Protein AF-0000000087545343 (afdb_homodimer)

Sequence (612 aa):
MNIKFLETFVWVARLKSFRLTAEKLFTTQASISSRIAALEDEMGVRLFVRDSKGVSLTSEGQRVLEYAERIMDTMQSMKAVIKDPRQVRGRIRIGAMDTVIHTWLSPLVTRLMECYPALEIELSADTASNLCSQLEKGYQDIIFQTDILRLDSVRNALLTRYPMHWVVRTGSIYDRQYASLEDLSQERIVTFSRNSRPHQDILNLLHSANIVSPRINCVNSASAITRLVRDGFGIGAMPAALVQGELAHGTLTLVTGVPLPSVMDIVASWRTGAGMERVEDIVSLTREVVGEFVAALPVECRLDAQMNIKFLETFVWVARLKSFRLTAEKLFTTQASISSRIAALEDEMGVRLFVRDSKGVSLTSEGQRVLEYAERIMDTMQSMKAVIKDPRQVRGRIRIGAMDTVIHTWLSPLVTRLMECYPALEIELSADTASNLCSQLEKGYQDIIFQTDILRLDSVRNALLTRYPMHWVVRTGSIYDRQYASLEDLSQERIVTFSRNSRPHQDILNLLHSANIVSPRINCVNSASAITRLVRDGFGIGAMPAALVQGELAHGTLTLVTGVPLPSVMDIVASWRTGAGMERVEDIVSLTREVVGEFVAALPVECRLDAQ

Structure (mmCIF, N/CA/C/O backbone):
data_AF-0000000087545343-model_v1
#
loop_
_entity.id
_entity.type
_entity.pdbx_description
1 polymer 'HTH lysR-type domain-containing protein'
#
loop_
_atom_site.group_PDB
_atom_site.id
_atom_site.type_symbol
_atom_site.label_atom_id
_atom_site.label_alt_id
_atom_site.label_comp_id
_atom_site.label_asym_id
_atom_site.label_entity_id
_atom_site.label_seq_id
_atom_site.pdbx_PDB_ins_code
_atom_site.Cartn_x
_atom_site.Cartn_y
_atom_site.Cartn_z
_atom_site.occupancy
_atom_site.B_iso_or_equiv
_atom_site.auth_seq_id
_atom_site.auth_comp_id
_atom_site.auth_asym_id
_atom_site.auth_atom_id
_atom_site.pdbx_PDB_model_num
ATOM 1 N N . MET A 1 1 ? 1.267 9.125 33.531 1 50.78 1 MET A N 1
ATOM 2 C CA . MET A 1 1 ? 2.178 8.992 32.406 1 50.78 1 MET A CA 1
ATOM 3 C C . MET A 1 1 ? 2.723 10.352 31.969 1 50.78 1 MET A C 1
ATOM 5 O O . MET A 1 1 ? 1.971 11.328 31.875 1 50.78 1 MET A O 1
ATOM 9 N N . ASN A 1 2 ? 4.031 10.516 32.25 1 68.06 2 ASN A N 1
ATOM 10 C CA . ASN A 1 2 ? 4.797 11.734 32 1 68.06 2 ASN A CA 1
ATOM 11 C C . ASN A 1 2 ? 5.098 11.922 30.516 1 68.06 2 ASN A C 1
ATOM 13 O O . ASN A 1 2 ? 5.695 11.047 29.891 1 68.06 2 ASN A O 1
ATOM 17 N N . ILE A 1 3 ? 4.57 12.953 29.984 1 73.06 3 ILE A N 1
ATOM 18 C CA . ILE A 1 3 ? 4.688 13.266 28.562 1 73.06 3 ILE A CA 1
ATOM 19 C C . ILE A 1 3 ? 6.16 13.289 28.172 1 73.06 3 ILE A C 1
ATOM 21 O O . ILE A 1 3 ? 6.516 12.906 27.047 1 73.06 3 ILE A O 1
ATOM 25 N N . LYS A 1 4 ? 6.918 13.711 29.078 1 79.19 4 LYS A N 1
ATOM 26 C CA . LYS A 1 4 ? 8.352 13.766 28.797 1 79.19 4 LYS A CA 1
ATOM 27 C C . LYS A 1 4 ? 8.93 12.367 28.594 1 79.19 4 LYS A C 1
ATOM 29 O O . LYS A 1 4 ? 9.82 12.172 27.75 1 79.19 4 LYS A O 1
ATOM 34 N N . PHE A 1 5 ? 8.352 11.5 29.391 1 83.06 5 PHE A N 1
ATOM 35 C CA . PHE A 1 5 ? 8.805 10.117 29.25 1 83.06 5 PHE A CA 1
ATOM 36 C C . PHE A 1 5 ? 8.359 9.539 27.922 1 83.06 5 PHE A C 1
ATOM 38 O O . PHE A 1 5 ? 9.125 8.828 27.266 1 83.06 5 PHE A O 1
ATOM 45 N N . LEU A 1 6 ? 7.195 9.914 27.547 1 83.06 6 LEU A N 1
ATOM 46 C CA . LEU A 1 6 ? 6.68 9.453 26.25 1 83.06 6 LEU A CA 1
ATOM 47 C C . LEU A 1 6 ? 7.488 10.039 25.109 1 83.06 6 LEU A C 1
ATOM 49 O O . LEU A 1 6 ? 7.77 9.344 24.125 1 83.06 6 LEU A O 1
ATOM 53 N N . GLU A 1 7 ? 7.766 11.242 25.234 1 82 7 GLU A N 1
ATOM 54 C CA . GLU A 1 7 ? 8.609 11.891 24.234 1 82 7 GLU A CA 1
ATOM 55 C C . GLU A 1 7 ? 9.969 11.203 24.141 1 82 7 GLU A C 1
ATOM 57 O O . GLU A 1 7 ? 10.484 11 23.031 1 82 7 GLU A O 1
ATOM 62 N N . THR A 1 8 ? 10.555 10.914 25.281 1 86.44 8 THR A N 1
ATOM 63 C CA . THR A 1 8 ? 11.828 10.203 25.328 1 86.44 8 THR A CA 1
ATOM 64 C C . THR A 1 8 ? 11.734 8.867 24.609 1 86.44 8 THR A C 1
ATOM 66 O O . THR A 1 8 ? 12.617 8.508 23.828 1 86.44 8 THR A O 1
ATOM 69 N N . PHE A 1 9 ? 10.633 8.188 24.797 1 88.5 9 PHE A N 1
ATOM 70 C CA . PHE A 1 9 ? 10.383 6.895 24.188 1 88.5 9 PHE A CA 1
ATOM 71 C C . PHE A 1 9 ? 10.328 7.016 22.656 1 88.5 9 PHE A C 1
ATOM 73 O O . PHE A 1 9 ? 10.961 6.234 21.953 1 88.5 9 PHE A O 1
ATOM 80 N N . VAL A 1 10 ? 9.68 7.969 22.266 1 83.44 10 VAL A N 1
ATOM 81 C CA . VAL A 1 10 ? 9.523 8.18 20.828 1 83.44 10 VAL A CA 1
ATOM 82 C C . VAL A 1 10 ? 10.883 8.453 20.203 1 83.44 10 VAL A C 1
ATOM 84 O O . VAL A 1 10 ? 11.211 7.906 19.141 1 83.44 10 VAL A O 1
ATOM 87 N N . TRP A 1 11 ? 11.695 9.195 20.797 1 83.19 11 TRP A N 1
ATOM 88 C CA . TRP A 1 11 ? 12.984 9.57 20.234 1 83.19 11 TRP A CA 1
ATOM 89 C C . TRP A 1 11 ? 13.953 8.391 20.266 1 83.19 11 TRP A C 1
ATOM 91 O O . TRP A 1 11 ? 14.75 8.211 19.328 1 83.19 11 TRP A O 1
ATOM 101 N N . VAL A 1 12 ? 13.859 7.648 21.312 1 87.31 12 VAL A N 1
ATOM 102 C CA . VAL A 1 12 ? 14.703 6.461 21.359 1 87.31 12 VAL A CA 1
ATOM 103 C C . VAL A 1 12 ? 14.32 5.508 20.234 1 87.31 12 VAL A C 1
ATOM 105 O O . VAL A 1 12 ? 15.188 4.914 19.594 1 87.31 12 VAL A O 1
ATOM 108 N N . ALA A 1 13 ? 13.078 5.418 20.078 1 85 13 ALA A N 1
ATOM 109 C CA . ALA A 1 13 ? 12.586 4.535 19.016 1 85 13 ALA A CA 1
ATOM 110 C C . ALA A 1 13 ? 13.016 5.027 17.641 1 85 13 ALA A C 1
ATOM 112 O O . ALA A 1 13 ? 13.367 4.23 16.781 1 85 13 ALA A O 1
ATOM 113 N N . ARG A 1 14 ? 12.977 6.328 17.516 1 75.12 14 ARG A N 1
ATOM 114 C CA . ARG A 1 14 ? 13.305 6.957 16.234 1 75.12 14 ARG A CA 1
ATOM 115 C C . ARG A 1 14 ? 14.805 6.887 15.953 1 75.12 14 ARG A C 1
ATOM 117 O O . ARG A 1 14 ? 15.219 6.582 14.836 1 75.12 14 ARG A O 1
ATOM 124 N N . LEU A 1 15 ? 15.594 7.168 16.953 1 75.88 15 LEU A N 1
ATOM 125 C CA . LEU A 1 15 ? 17.047 7.285 16.797 1 75.88 15 LEU A CA 1
ATOM 126 C C . LEU A 1 15 ? 17.719 5.949 17.062 1 75.88 15 LEU A C 1
ATOM 128 O O . LEU A 1 15 ? 18.906 5.785 16.75 1 75.88 15 LEU A O 1
ATOM 132 N N . LYS A 1 16 ? 16.891 5.039 17.578 1 80.5 16 LYS A N 1
ATOM 133 C CA . LYS A 1 16 ? 17.359 3.701 17.938 1 80.5 16 LYS A CA 1
ATOM 134 C C . LYS A 1 16 ? 18.641 3.77 18.766 1 80.5 16 LYS A C 1
ATOM 136 O O . LYS A 1 16 ? 19.531 2.947 18.594 1 80.5 16 LYS A O 1
ATOM 141 N N . SER A 1 17 ? 18.75 4.762 19.5 1 85 17 SER A N 1
ATOM 142 C CA . SER A 1 17 ? 19.922 4.973 20.328 1 85 17 SER A CA 1
ATOM 143 C C . SER A 1 17 ? 19.578 5.789 21.578 1 85 17 SER A C 1
ATOM 145 O O . SER A 1 17 ? 18.984 6.863 21.469 1 85 17 SER A O 1
ATOM 147 N N . PHE A 1 18 ? 20.047 5.297 22.75 1 89.38 18 PHE A N 1
ATOM 148 C CA . PHE A 1 18 ? 19.828 6.02 24 1 89.38 18 PHE A CA 1
ATOM 149 C C . PHE A 1 18 ? 20.766 7.219 24.094 1 89.38 18 PHE A C 1
ATOM 151 O O . PHE A 1 18 ? 20.359 8.281 24.578 1 89.38 18 PHE A O 1
ATOM 158 N N . ARG A 1 19 ? 21.922 6.984 23.531 1 86.5 19 ARG A N 1
ATOM 159 C CA . ARG A 1 19 ? 22.906 8.055 23.578 1 86.5 19 ARG A CA 1
ATOM 160 C C . ARG A 1 19 ? 22.5 9.227 22.688 1 86.5 19 ARG A C 1
ATOM 162 O O . ARG A 1 19 ? 22.5 10.375 23.125 1 86.5 19 ARG A O 1
ATOM 169 N N . LEU A 1 20 ? 22.125 8.898 21.562 1 85.31 20 LEU A N 1
ATOM 170 C CA . LEU A 1 20 ? 21.734 9.938 20.625 1 85.31 20 LEU A CA 1
ATOM 171 C C . LEU A 1 20 ? 20.469 10.656 21.094 1 85.31 20 LEU A C 1
ATOM 173 O O . LEU A 1 20 ? 20.312 11.859 20.859 1 85.31 20 LEU A O 1
ATOM 177 N N . THR A 1 21 ? 19.656 9.898 21.688 1 88.62 21 THR A N 1
ATOM 178 C CA . THR A 1 21 ? 18.438 10.5 22.219 1 88.62 21 THR A CA 1
ATOM 179 C C . THR A 1 21 ? 18.75 11.477 23.344 1 88.62 21 THR A C 1
ATOM 181 O O . THR A 1 21 ? 18.125 12.531 23.453 1 88.62 21 THR A O 1
ATOM 184 N N . ALA A 1 22 ? 19.719 11.203 24.125 1 89.69 22 ALA A N 1
ATOM 185 C CA . ALA A 1 22 ? 20.156 12.102 25.188 1 89.69 22 ALA A CA 1
ATOM 186 C C . ALA A 1 22 ? 20.672 13.422 24.625 1 89.69 22 ALA A C 1
ATOM 188 O O . ALA A 1 22 ? 20.344 14.492 25.141 1 89.69 22 ALA A O 1
ATOM 189 N N . GLU A 1 23 ? 21.375 13.281 23.594 1 83.12 23 GLU A N 1
ATOM 190 C CA . GLU A 1 23 ? 21.875 14.477 22.922 1 83.12 23 GLU A CA 1
ATOM 191 C C . GLU A 1 23 ? 20.734 15.312 22.359 1 83.12 23 GLU A C 1
ATOM 193 O O . GLU A 1 23 ? 20.719 16.531 22.5 1 83.12 23 GLU A O 1
ATOM 198 N N . LYS A 1 24 ? 19.859 14.633 21.828 1 79.06 24 LYS A N 1
ATOM 199 C CA . LYS A 1 24 ? 18.703 15.281 21.188 1 79.06 24 LYS A CA 1
ATOM 200 C C . LYS A 1 24 ? 17.859 16.016 22.219 1 79.06 24 LYS A C 1
ATOM 202 O O . LYS A 1 24 ? 17.344 17.109 21.938 1 79.06 24 LYS A O 1
ATOM 207 N N . LEU A 1 25 ? 17.672 15.422 23.312 1 82.94 25 LEU A N 1
ATOM 208 C CA . LEU A 1 25 ? 16.781 15.977 24.312 1 82.94 25 LEU A CA 1
ATOM 209 C C . LEU A 1 25 ? 17.562 16.766 25.359 1 82.94 25 LEU A C 1
ATOM 211 O O . LEU A 1 25 ? 17 17.141 26.406 1 82.94 25 LEU A O 1
ATOM 215 N N . PHE A 1 26 ? 18.828 16.953 25.031 1 84.31 26 PHE A N 1
ATOM 216 C CA . PHE A 1 26 ? 19.703 17.766 25.891 1 84.31 26 PHE A CA 1
ATOM 217 C C . PHE A 1 26 ? 19.688 17.25 27.328 1 84.31 26 PHE A C 1
ATOM 219 O O . PHE A 1 26 ? 19.484 18.016 28.266 1 84.31 26 PHE A O 1
ATOM 226 N N . THR A 1 27 ? 19.844 16 27.438 1 87.75 27 THR A N 1
ATOM 227 C CA . THR A 1 27 ? 19.906 15.352 28.75 1 87.75 27 THR A CA 1
ATOM 228 C C . THR A 1 27 ? 20.969 14.25 28.75 1 87.75 27 THR A C 1
ATOM 230 O O . THR A 1 27 ? 21.828 14.211 27.875 1 87.75 27 THR A O 1
ATOM 233 N N . THR A 1 28 ? 21.094 13.508 29.797 1 88.56 28 THR A N 1
ATOM 234 C CA . THR A 1 28 ? 22.094 12.453 29.906 1 88.56 28 THR A CA 1
ATOM 235 C C . THR A 1 28 ? 21.5 11.094 29.547 1 88.56 28 THR A C 1
ATOM 237 O O . THR A 1 28 ? 20.281 10.906 29.609 1 88.56 28 THR A O 1
ATOM 240 N N . GLN A 1 29 ? 22.328 10.297 29.109 1 89.38 29 GLN A N 1
ATOM 241 C CA . GLN A 1 29 ? 21.891 8.945 28.781 1 89.38 29 GLN A CA 1
ATOM 242 C C . GLN A 1 29 ? 21.266 8.25 29.984 1 89.38 29 GLN A C 1
ATOM 244 O O . GLN A 1 29 ? 20.328 7.457 29.844 1 89.38 29 GLN A O 1
ATOM 249 N N . ALA A 1 30 ? 21.828 8.492 31.156 1 90.81 30 ALA A N 1
ATOM 250 C CA . ALA A 1 30 ? 21.281 7.93 32.406 1 90.81 30 ALA A CA 1
ATOM 251 C C . ALA A 1 30 ? 19.844 8.383 32.594 1 90.81 30 ALA A C 1
ATOM 253 O O . ALA A 1 30 ? 18.984 7.59 33 1 90.81 30 ALA A O 1
ATOM 254 N N . SER A 1 31 ? 19.641 9.602 32.344 1 89.25 31 SER A N 1
ATOM 255 C CA . SER A 1 31 ? 18.297 10.141 32.469 1 89.25 31 SER A CA 1
ATOM 256 C C . SER A 1 31 ? 17.344 9.484 31.469 1 89.25 31 SER A C 1
ATOM 258 O O . SER A 1 31 ? 16.203 9.164 31.812 1 89.25 31 SER A O 1
ATOM 260 N N . ILE A 1 32 ? 17.828 9.359 30.25 1 92.19 32 ILE A N 1
ATOM 261 C CA . ILE A 1 32 ? 17.031 8.719 29.203 1 92.19 32 ILE A CA 1
ATOM 262 C C . ILE A 1 32 ? 16.656 7.301 29.641 1 92.19 32 ILE A C 1
ATOM 264 O O . ILE A 1 32 ? 15.508 6.895 29.531 1 92.19 32 ILE A O 1
ATOM 268 N N . SER A 1 33 ? 17.625 6.578 30.156 1 91.56 33 SER A N 1
ATOM 269 C CA . SER A 1 33 ? 17.422 5.203 30.609 1 91.56 33 SER A CA 1
ATOM 270 C C . SER A 1 33 ? 16.406 5.148 31.75 1 91.56 33 SER A C 1
ATOM 272 O O . SER A 1 33 ? 15.555 4.266 31.781 1 91.56 33 SER A O 1
ATOM 274 N N . SER A 1 34 ? 16.562 6.082 32.625 1 90.25 34 SER A N 1
ATOM 275 C CA . SER A 1 34 ? 15.648 6.148 33.75 1 90.25 34 SER A CA 1
ATOM 276 C C . SER A 1 34 ? 14.219 6.426 33.312 1 90.25 34 SER A C 1
ATOM 278 O O . SER A 1 34 ? 13.273 5.82 33.812 1 90.25 34 SER A O 1
ATOM 280 N N . ARG A 1 35 ? 14.086 7.355 32.406 1 87.94 35 ARG A N 1
ATOM 281 C CA . ARG A 1 35 ? 12.773 7.711 31.891 1 87.94 35 ARG A CA 1
ATOM 282 C C . ARG A 1 35 ? 12.102 6.508 31.219 1 87.94 35 ARG A C 1
ATOM 284 O O . ARG A 1 35 ? 10.914 6.27 31.422 1 87.94 35 ARG A O 1
ATOM 291 N N . ILE A 1 36 ? 12.883 5.809 30.453 1 91.5 36 ILE A N 1
ATOM 292 C CA . ILE A 1 36 ? 12.352 4.648 29.75 1 91.5 36 ILE A CA 1
ATOM 293 C C . ILE A 1 36 ? 11.969 3.561 30.75 1 91.5 36 ILE A C 1
ATOM 295 O O . ILE A 1 36 ? 10.922 2.934 30.609 1 91.5 36 ILE A O 1
ATOM 299 N N . ALA A 1 37 ? 12.852 3.393 31.719 1 90 37 ALA A N 1
ATOM 300 C CA . ALA A 1 37 ? 12.57 2.408 32.75 1 90 37 ALA A CA 1
ATOM 301 C C . ALA A 1 37 ? 11.289 2.748 33.5 1 90 37 ALA A C 1
ATOM 303 O O . ALA A 1 37 ? 10.477 1.865 33.781 1 90 37 ALA A O 1
ATOM 304 N N . ALA A 1 38 ? 11.211 3.984 33.812 1 85.75 38 ALA A N 1
ATOM 305 C CA . ALA A 1 38 ? 10.008 4.438 34.5 1 85.75 38 ALA A CA 1
ATOM 306 C C . ALA A 1 38 ? 8.758 4.188 33.656 1 85.75 38 ALA A C 1
ATOM 308 O O . ALA A 1 38 ? 7.73 3.754 34.188 1 85.75 38 ALA A O 1
ATOM 309 N N . LEU A 1 39 ? 8.812 4.508 32.406 1 86.12 39 LEU A N 1
ATOM 310 C CA . LEU A 1 39 ? 7.703 4.305 31.484 1 86.12 39 LEU A CA 1
ATOM 311 C C . LEU A 1 39 ? 7.352 2.822 31.375 1 86.12 39 LEU A C 1
ATOM 313 O O . LEU A 1 39 ? 6.172 2.459 31.359 1 86.12 39 LEU A O 1
ATOM 317 N N . GLU A 1 40 ? 8.367 2.006 31.234 1 89.38 40 GLU A N 1
ATOM 318 C CA . GLU A 1 40 ? 8.164 0.563 31.156 1 89.38 40 GLU A CA 1
ATOM 319 C C . GLU A 1 40 ? 7.531 0.028 32.438 1 89.38 40 GLU A C 1
ATOM 321 O O . GLU A 1 40 ? 6.66 -0.842 32.406 1 89.38 40 GLU A O 1
ATOM 326 N N . ASP A 1 41 ? 7.969 0.549 33.562 1 84.38 41 ASP A N 1
ATOM 327 C CA . ASP A 1 41 ? 7.418 0.158 34.844 1 84.38 41 ASP A CA 1
ATOM 328 C C . ASP A 1 41 ? 5.945 0.542 34.969 1 84.38 41 ASP A C 1
ATOM 330 O O . ASP A 1 41 ? 5.129 -0.244 35.438 1 84.38 41 ASP A O 1
ATOM 334 N N . GLU A 1 42 ? 5.723 1.699 34.531 1 78.94 42 GLU A N 1
ATOM 335 C CA . GLU A 1 42 ? 4.348 2.188 34.594 1 78.94 42 GLU A CA 1
ATOM 336 C C . GLU A 1 42 ? 3.436 1.354 33.688 1 78.94 42 GLU A C 1
ATOM 338 O O . GLU A 1 42 ? 2.289 1.074 34.062 1 78.94 42 GLU A O 1
ATOM 343 N N . MET A 1 43 ? 3.971 1.024 32.562 1 78.62 43 MET A N 1
ATOM 344 C CA . MET A 1 43 ? 3.174 0.295 31.562 1 78.62 43 MET A CA 1
ATOM 345 C C . MET A 1 43 ? 3.189 -1.202 31.859 1 78.62 43 MET A C 1
ATOM 347 O O . MET A 1 43 ? 2.348 -1.945 31.359 1 78.62 43 MET A O 1
ATOM 351 N N . GLY A 1 44 ? 4.145 -1.65 32.594 1 80.56 44 GLY A N 1
ATOM 352 C CA . GLY A 1 44 ? 4.258 -3.047 32.969 1 80.56 44 GLY A CA 1
ATOM 353 C C . GLY A 1 44 ? 4.84 -3.924 31.875 1 80.56 44 GLY A C 1
ATOM 354 O O . GLY A 1 44 ? 4.645 -5.141 31.891 1 80.56 44 GLY A O 1
ATOM 355 N N . VAL A 1 45 ? 5.332 -3.27 30.844 1 81.31 45 VAL A N 1
ATOM 356 C CA . VAL A 1 45 ? 5.918 -4.012 29.734 1 81.31 45 VAL A CA 1
ATOM 357 C C . VAL A 1 45 ? 7.266 -3.4 29.359 1 81.31 45 VAL A C 1
ATOM 359 O O . VAL A 1 45 ? 7.547 -2.248 29.703 1 81.31 45 VAL A O 1
ATOM 362 N N . ARG A 1 46 ? 8.055 -4.25 28.719 1 88.19 46 ARG A N 1
ATOM 363 C CA . ARG A 1 46 ? 9.289 -3.738 28.125 1 88.19 46 ARG A CA 1
ATOM 364 C C . ARG A 1 46 ? 9.031 -3.178 26.734 1 88.19 46 ARG A C 1
ATOM 366 O O . ARG A 1 46 ? 8.297 -3.771 25.953 1 88.19 46 ARG A O 1
ATOM 373 N N . LEU A 1 47 ? 9.633 -2.02 26.562 1 88.88 47 LEU A N 1
ATOM 374 C CA . LEU A 1 47 ? 9.383 -1.342 25.297 1 88.88 47 LEU A CA 1
ATOM 375 C C . LEU A 1 47 ? 10.539 -1.557 24.312 1 88.88 47 LEU A C 1
ATOM 377 O O . LEU A 1 47 ? 10.344 -1.55 23.109 1 88.88 47 LEU A O 1
ATOM 381 N N . PHE A 1 48 ? 11.711 -1.703 24.922 1 90.25 48 PHE A N 1
ATOM 382 C CA . PHE A 1 48 ? 12.898 -1.854 24.078 1 90.25 48 PHE A CA 1
ATOM 383 C C . PHE A 1 48 ? 13.633 -3.145 24.422 1 90.25 48 PHE A C 1
ATOM 385 O O . PHE A 1 48 ? 13.562 -3.633 25.547 1 90.25 48 PHE A O 1
ATOM 392 N N . VAL A 1 49 ? 14.203 -3.725 23.328 1 84 4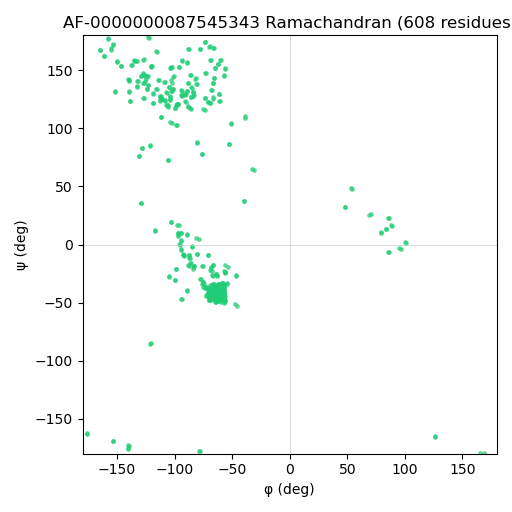9 VAL A N 1
ATOM 393 C CA . VAL A 1 49 ? 15.203 -4.77 23.484 1 84 49 VAL A CA 1
ATOM 394 C C . VAL A 1 49 ? 16.594 -4.211 23.156 1 84 49 VAL A C 1
ATOM 396 O O . VAL A 1 49 ? 16.766 -3.547 22.141 1 84 49 VAL A O 1
ATOM 399 N N . ARG A 1 50 ? 17.406 -4.277 24.188 1 78.56 50 ARG A N 1
ATOM 400 C CA . ARG A 1 50 ? 18.781 -3.809 24 1 78.56 50 ARG A CA 1
ATOM 401 C C . ARG A 1 50 ? 19.734 -4.98 23.844 1 78.56 50 ARG A C 1
ATOM 403 O O . ARG A 1 50 ? 19.828 -5.836 24.719 1 78.56 50 ARG A O 1
ATOM 410 N N . ASP A 1 51 ? 20.172 -5.215 22.625 1 72.62 51 ASP A N 1
ATOM 411 C CA . ASP A 1 51 ? 21.156 -6.266 22.375 1 72.62 51 ASP A CA 1
ATOM 412 C C . ASP A 1 51 ? 22.406 -5.699 21.703 1 72.62 51 ASP A C 1
ATOM 414 O O . ASP A 1 51 ? 22.594 -4.48 21.641 1 72.62 51 ASP A O 1
ATOM 418 N N . SER A 1 52 ? 23.406 -6.547 21.469 1 69.88 52 SER A N 1
ATOM 419 C CA . SER A 1 52 ? 24.672 -6.168 20.844 1 69.88 52 SER A CA 1
ATOM 420 C C . SER A 1 52 ? 24.453 -5.473 19.516 1 69.88 52 SER A C 1
ATOM 422 O O . SER A 1 52 ? 25.328 -4.73 19.047 1 69.88 52 SER A O 1
ATOM 424 N N . LYS A 1 53 ? 23.359 -5.68 19.047 1 62.75 53 LYS A N 1
ATOM 425 C CA . LYS A 1 53 ? 23.094 -5.172 17.703 1 62.75 53 LYS A CA 1
ATOM 426 C C . LYS A 1 53 ? 22.453 -3.787 17.766 1 62.75 53 LYS A C 1
ATOM 428 O O . LYS A 1 53 ? 22.297 -3.127 16.734 1 62.75 53 LYS A O 1
ATOM 433 N N . GLY A 1 54 ? 22.094 -3.35 18.953 1 76.06 54 GLY A N 1
ATOM 434 C CA . GLY A 1 54 ? 21.531 -2.02 19.141 1 76.06 54 GLY A CA 1
ATOM 435 C C . GLY A 1 54 ? 20.203 -2.027 19.859 1 76.06 54 GLY A C 1
ATOM 436 O O . GLY A 1 54 ? 19.906 -2.939 20.641 1 76.06 54 GLY A O 1
ATOM 437 N N . VAL A 1 55 ? 19.484 -0.892 19.781 1 83.75 55 VAL A N 1
ATOM 438 C CA . VAL A 1 55 ? 18.203 -0.685 20.469 1 83.75 55 VAL A CA 1
ATOM 439 C C . VAL A 1 55 ? 17.062 -0.903 19.484 1 83.75 55 VAL A C 1
ATOM 441 O O . VAL A 1 55 ? 17.047 -0.333 18.391 1 83.75 55 VAL A O 1
ATOM 444 N N . SER A 1 56 ? 16.219 -1.904 19.75 1 83.06 56 SER A N 1
ATOM 445 C CA . SER A 1 56 ? 15.031 -2.139 18.938 1 83.06 56 SER A CA 1
ATOM 446 C C . SER A 1 56 ? 13.766 -2.205 19.781 1 83.06 56 SER A C 1
ATOM 448 O O . SER A 1 56 ? 13.844 -2.398 21 1 83.06 56 SER A O 1
ATOM 450 N N . LEU A 1 57 ? 12.594 -1.98 19.094 1 82.38 57 LEU A N 1
ATOM 451 C CA . LEU A 1 57 ? 11.32 -1.99 19.797 1 82.38 57 LEU A CA 1
ATOM 452 C C . LEU A 1 57 ? 10.82 -3.418 20 1 82.38 57 LEU A C 1
ATOM 454 O O . LEU A 1 57 ? 10.992 -4.27 19.125 1 82.38 57 LEU A O 1
ATOM 458 N N . THR A 1 58 ? 10.273 -3.666 21.234 1 78.25 58 THR A N 1
ATOM 459 C CA . THR A 1 58 ? 9.484 -4.875 21.438 1 78.25 58 THR A CA 1
ATOM 460 C C . THR A 1 58 ? 8.156 -4.785 20.672 1 78.25 58 THR A C 1
ATOM 462 O O . THR A 1 58 ? 7.824 -3.732 20.125 1 78.25 58 THR A O 1
ATOM 465 N N . SER A 1 59 ? 7.461 -5.902 20.641 1 72.44 59 SER A N 1
ATOM 466 C CA . SER A 1 59 ? 6.129 -5.883 20.031 1 72.44 59 SER A CA 1
ATOM 467 C C . SER A 1 59 ? 5.223 -4.879 20.75 1 72.44 59 SER A C 1
ATOM 469 O O . SER A 1 59 ? 4.477 -4.148 20.094 1 72.44 59 SER A O 1
ATOM 471 N N . GLU A 1 60 ? 5.355 -4.914 21.984 1 73.69 60 GLU A N 1
ATOM 472 C CA . GLU A 1 60 ? 4.605 -3.951 22.781 1 73.69 60 GLU A CA 1
ATOM 473 C C . GLU A 1 60 ? 5.094 -2.527 22.531 1 73.69 60 GLU A C 1
ATOM 475 O O . GLU A 1 60 ? 4.289 -1.593 22.484 1 73.69 60 GLU A O 1
ATOM 480 N N . GLY A 1 61 ? 6.371 -2.471 22.359 1 80.44 61 GLY A N 1
ATOM 481 C CA . GLY A 1 61 ? 6.945 -1.166 22.078 1 80.44 61 GLY A CA 1
ATOM 482 C C . GLY A 1 61 ? 6.434 -0.559 20.781 1 80.44 61 GLY A C 1
ATOM 483 O O . GLY A 1 61 ? 6.168 0.643 20.719 1 80.44 61 GLY A O 1
ATOM 484 N N . GLN A 1 62 ? 6.246 -1.373 19.906 1 74.88 62 GLN A N 1
ATOM 485 C CA . GLN A 1 62 ? 5.742 -0.905 18.625 1 74.88 62 GLN A CA 1
ATOM 486 C C . GLN A 1 62 ? 4.316 -0.374 18.75 1 74.88 62 GLN A C 1
ATOM 488 O O . GLN A 1 62 ? 3.982 0.668 18.172 1 74.88 62 GLN A O 1
ATOM 493 N N . ARG A 1 63 ? 3.545 -1.046 19.484 1 68.12 63 ARG A N 1
ATOM 494 C CA . ARG A 1 63 ? 2.168 -0.623 19.719 1 68.12 63 ARG A CA 1
ATOM 495 C C . ARG A 1 63 ? 2.127 0.696 20.484 1 68.12 63 ARG A C 1
ATOM 497 O O . ARG A 1 63 ? 1.365 1.6 20.141 1 68.12 63 ARG A O 1
ATOM 504 N N . VAL A 1 64 ? 2.998 0.738 21.438 1 75.06 64 VAL A N 1
ATOM 505 C CA . VAL A 1 64 ? 3.035 1.932 22.281 1 75.06 64 VAL A CA 1
ATOM 506 C C . VAL A 1 64 ? 3.541 3.121 21.469 1 75.06 64 VAL A C 1
ATOM 508 O O . VAL A 1 64 ? 3.08 4.25 21.656 1 75.06 64 VAL A O 1
ATOM 511 N N . LEU A 1 65 ? 4.477 2.775 20.578 1 79.19 65 LEU A N 1
ATOM 512 C CA . LEU A 1 65 ? 5.047 3.852 19.781 1 79.19 65 LEU A CA 1
ATOM 513 C C . LEU A 1 65 ? 3.967 4.539 18.953 1 79.19 65 LEU A C 1
ATOM 515 O O . LEU A 1 65 ? 3.938 5.77 18.859 1 79.19 65 LEU A O 1
ATOM 519 N N . GLU A 1 66 ? 3.119 3.842 18.5 1 66.81 66 GLU A N 1
ATOM 520 C CA . GLU A 1 66 ? 2.025 4.398 17.719 1 66.81 66 GLU A CA 1
ATOM 521 C C . GLU A 1 66 ? 1.177 5.359 18.547 1 66.81 66 GLU A C 1
ATOM 523 O O . GLU A 1 66 ? 0.866 6.465 18.094 1 66.81 66 GLU A O 1
ATOM 528 N N . TYR A 1 67 ? 0.915 4.918 19.703 1 66 67 TYR A N 1
ATOM 529 C CA . TYR A 1 67 ? 0.114 5.742 20.594 1 66 67 TYR A CA 1
ATOM 530 C C . TYR A 1 67 ? 0.899 6.961 21.062 1 66 67 TYR A C 1
ATOM 532 O O . TYR A 1 67 ? 0.36 8.07 21.125 1 66 67 TYR A O 1
ATOM 540 N N . ALA A 1 68 ? 2.141 6.633 21.359 1 75.25 68 ALA A N 1
ATOM 541 C CA . ALA A 1 68 ? 2.977 7.719 21.875 1 75.25 68 ALA A CA 1
ATOM 542 C C . ALA A 1 68 ? 3.115 8.836 20.844 1 75.25 68 ALA A C 1
ATOM 544 O O . ALA A 1 68 ? 3.02 10.016 21.188 1 75.25 68 ALA A O 1
ATOM 545 N N . GLU A 1 69 ? 3.336 8.453 19.719 1 70.56 69 GLU A N 1
ATOM 546 C CA . GLU A 1 69 ? 3.475 9.438 18.641 1 70.56 69 GLU A CA 1
ATOM 547 C C . GLU A 1 69 ? 2.189 10.242 18.469 1 70.56 69 GLU A C 1
ATOM 549 O O . GLU A 1 69 ? 2.234 11.461 18.266 1 70.56 69 GLU A O 1
ATOM 554 N N . ARG A 1 70 ? 1.183 9.68 18.656 1 61.81 70 ARG A N 1
ATOM 555 C CA . ARG A 1 70 ? -0.113 10.344 18.547 1 61.81 70 ARG A CA 1
ATOM 556 C C . ARG A 1 70 ? -0.314 11.344 19.688 1 61.81 70 ARG A C 1
ATOM 558 O O . ARG A 1 70 ? -0.826 12.445 19.453 1 61.81 70 ARG A O 1
ATOM 565 N N . ILE A 1 71 ? -0.014 10.797 20.766 1 63.78 71 ILE A N 1
ATOM 566 C CA . ILE A 1 71 ? -0.13 11.672 21.922 1 63.78 71 ILE A CA 1
ATOM 567 C C . ILE A 1 71 ? 0.749 12.906 21.734 1 63.78 71 ILE A C 1
ATOM 569 O O . ILE A 1 71 ? 0.309 14.031 21.984 1 63.78 71 ILE A O 1
ATOM 573 N N . MET A 1 72 ? 1.87 12.625 21.266 1 66.12 72 MET A N 1
ATOM 574 C CA . MET A 1 72 ? 2.783 13.742 21.062 1 66.12 72 MET A CA 1
ATOM 575 C C . MET A 1 72 ? 2.229 14.711 20.016 1 66.12 72 MET A C 1
ATOM 577 O O . MET A 1 72 ? 2.316 15.922 20.188 1 66.12 72 MET A O 1
ATOM 581 N N . ASP A 1 73 ? 1.662 14.125 19.016 1 61 73 ASP A N 1
ATOM 582 C CA . ASP A 1 73 ? 1.067 14.938 17.969 1 61 73 ASP A CA 1
ATOM 583 C C . ASP A 1 73 ? -0.105 15.758 18.5 1 61 73 ASP A C 1
ATOM 585 O O . ASP A 1 73 ? -0.235 16.938 18.188 1 61 73 ASP A O 1
ATOM 589 N N . THR A 1 74 ? -0.859 15.07 19.219 1 57.12 74 THR A N 1
ATOM 590 C CA . THR A 1 74 ? -2.02 15.734 19.797 1 57.12 74 THR A CA 1
ATOM 591 C C . THR A 1 74 ? -1.584 16.859 20.734 1 57.12 74 THR A C 1
ATOM 593 O O . THR A 1 74 ? -2.18 17.938 20.734 1 57.12 74 THR A O 1
ATOM 596 N N . MET A 1 75 ? -0.615 16.562 21.453 1 57.31 75 MET A N 1
ATOM 597 C CA . MET A 1 75 ? -0.094 17.562 22.375 1 57.31 75 MET A CA 1
ATOM 598 C C . MET A 1 75 ? 0.464 18.766 21.609 1 57.31 75 MET A C 1
ATOM 600 O O . MET A 1 75 ? 0.256 19.906 22 1 57.31 75 MET A O 1
ATOM 604 N N . GLN A 1 76 ? 1.137 18.406 20.656 1 57.69 76 GLN A N 1
ATOM 605 C CA . GLN A 1 76 ? 1.689 19.484 19.828 1 57.69 76 GLN A CA 1
ATOM 606 C C . GLN A 1 76 ? 0.581 20.312 19.188 1 57.69 76 GLN A C 1
ATOM 608 O O . GLN A 1 76 ? 0.665 21.547 19.141 1 57.69 76 GLN A O 1
ATOM 613 N N . SER A 1 77 ? -0.346 19.609 18.75 1 55.53 77 SER A N 1
ATOM 614 C CA . SER A 1 77 ? -1.499 20.297 18.172 1 55.53 77 SER A CA 1
ATOM 615 C C . SER A 1 77 ? -2.191 21.172 19.219 1 55.53 77 SER A C 1
ATOM 617 O O . SER A 1 77 ? -2.627 22.281 18.906 1 55.53 77 SER A O 1
ATOM 619 N N . MET A 1 78 ? -2.289 20.625 20.328 1 54.16 78 MET A N 1
ATOM 620 C CA . MET A 1 78 ? -2.891 21.375 21.422 1 54.16 78 MET A CA 1
ATOM 621 C C . MET A 1 78 ? -2.102 22.641 21.719 1 54.16 78 MET A C 1
ATOM 623 O O . MET A 1 78 ? -2.686 23.703 21.906 1 54.16 78 MET A O 1
ATOM 627 N N . LYS A 1 79 ? -0.877 22.453 21.828 1 54.38 79 LYS A N 1
ATOM 628 C CA . LYS A 1 79 ? -0.03 23.609 22.109 1 54.38 79 LYS A CA 1
ATOM 629 C C . LYS A 1 79 ? -0.149 24.656 21 1 54.38 79 LYS A C 1
ATOM 631 O O . LYS A 1 79 ? -0.159 25.859 21.281 1 54.38 79 LYS A O 1
ATOM 636 N N . ALA A 1 80 ? -0.221 24.156 19.859 1 51.19 80 ALA A N 1
ATOM 637 C CA . ALA A 1 80 ? -0.345 25.062 18.719 1 51.19 80 ALA A CA 1
ATOM 638 C C . ALA A 1 80 ? -1.664 25.828 18.766 1 51.19 80 ALA A C 1
ATOM 640 O O . ALA A 1 80 ? -1.707 27.016 18.469 1 51.19 80 ALA A O 1
ATOM 641 N N . VAL A 1 81 ? -2.725 25.156 19.125 1 50.59 81 VAL A N 1
ATOM 642 C CA . VAL A 1 81 ? -4.043 25.766 19.203 1 50.59 81 VAL A CA 1
ATOM 643 C C . VAL A 1 81 ? -4.055 26.812 20.328 1 50.59 81 VAL A C 1
ATOM 645 O O . VAL A 1 81 ? -4.684 27.859 20.203 1 50.59 81 VAL A O 1
ATOM 648 N N . ILE A 1 82 ? -3.457 26.469 21.359 1 51.22 82 ILE A N 1
ATOM 649 C CA . ILE A 1 82 ? -3.4 27.391 22.484 1 51.22 82 ILE A CA 1
ATOM 650 C C . ILE A 1 82 ? -2.617 28.641 22.078 1 51.22 82 ILE A C 1
ATOM 652 O O . ILE A 1 82 ? -2.982 29.766 22.453 1 51.22 82 ILE A O 1
ATOM 656 N N . LYS A 1 83 ? -1.611 28.453 21.438 1 50.75 83 LYS A N 1
ATOM 657 C CA . LYS A 1 83 ? -0.79 29.609 21.062 1 50.75 83 LYS A CA 1
ATOM 658 C C . LYS A 1 83 ? -1.502 30.484 20.031 1 50.75 83 LYS A C 1
ATOM 660 O O . LYS A 1 83 ? -1.408 31.703 20.078 1 50.75 83 LYS A O 1
ATOM 665 N N . ASP A 1 84 ? -2.07 30.047 18.984 1 44.5 84 ASP A N 1
ATOM 666 C CA . ASP A 1 84 ? -2.855 30.844 18.062 1 44.5 84 ASP A CA 1
ATOM 667 C C . ASP A 1 84 ? -4.281 30.312 17.938 1 44.5 84 ASP A C 1
ATOM 669 O O . ASP A 1 84 ? -4.551 29.422 17.141 1 44.5 84 ASP A O 1
ATOM 673 N N . PRO A 1 85 ? -5.086 30.781 18.875 1 45.16 85 PRO A N 1
ATOM 674 C CA . PRO A 1 85 ? -6.5 30.391 18.906 1 45.16 85 PRO A CA 1
ATOM 675 C C . PRO A 1 85 ? -7.176 30.5 17.547 1 45.16 85 PRO A C 1
ATOM 677 O O . PRO A 1 85 ? -8.219 29.875 17.328 1 45.16 85 PRO A O 1
ATOM 680 N N . ARG A 1 86 ? -7.07 31.656 16.844 1 46.06 86 ARG A N 1
ATOM 681 C CA . ARG A 1 86 ? -7.691 31.828 15.539 1 46.06 86 ARG A CA 1
ATOM 682 C C . ARG A 1 86 ? -7.414 30.625 14.633 1 46.06 86 ARG A C 1
ATOM 684 O O . ARG A 1 86 ? -8.016 30.5 13.57 1 46.06 86 ARG A O 1
ATOM 691 N N . GLN A 1 87 ? -6.414 30.062 14.891 1 42.91 87 GLN A N 1
ATOM 692 C CA . GLN A 1 87 ? -5.926 28.953 14.07 1 42.91 87 GLN A CA 1
ATOM 693 C C . GLN A 1 87 ? -6.664 27.656 14.391 1 42.91 87 GLN A C 1
ATOM 695 O O . GLN A 1 87 ? -6.098 26.578 14.273 1 42.91 87 GLN A O 1
ATOM 700 N N . VAL A 1 88 ? -7.617 27.812 15.234 1 44.62 88 VAL A N 1
ATOM 701 C CA . VAL A 1 88 ? -8.438 26.625 15.406 1 44.62 88 VAL A CA 1
ATOM 702 C C . VAL A 1 88 ? -8.656 25.938 14.055 1 44.62 88 VAL A C 1
ATOM 704 O O . VAL A 1 88 ? -9.602 26.266 13.336 1 44.62 88 VAL A O 1
ATOM 707 N N . ARG A 1 89 ? -7.688 25.953 13.305 1 53.03 89 ARG A N 1
ATOM 708 C CA . ARG A 1 89 ? -7.754 25.266 12.023 1 53.03 89 ARG A CA 1
ATOM 709 C C . ARG A 1 89 ? -8.195 23.812 12.203 1 53.03 89 ARG A C 1
ATOM 711 O O . ARG A 1 89 ? -7.629 23.078 13.023 1 53.03 89 ARG A O 1
ATOM 718 N N . GLY A 1 90 ? -9.602 23.594 12.227 1 67.44 90 GLY A N 1
ATOM 719 C CA . GLY A 1 90 ? -10.141 22.25 12.312 1 67.44 90 GLY A CA 1
ATOM 720 C C . GLY A 1 90 ? -9.359 21.234 11.484 1 67.44 90 GLY A C 1
ATOM 721 O O . GLY A 1 90 ? -8.891 21.547 10.391 1 67.44 90 GLY A O 1
ATOM 722 N N . ARG A 1 91 ? -8.648 20.359 12.164 1 75.56 91 ARG A N 1
ATOM 723 C CA . ARG A 1 91 ? -7.898 19.297 11.492 1 75.56 91 ARG A CA 1
ATOM 724 C C . ARG A 1 91 ? -8.75 18.047 11.336 1 75.56 91 ARG A C 1
ATOM 726 O O . ARG A 1 91 ? -9.484 17.656 12.258 1 75.56 91 ARG A O 1
ATOM 733 N N . ILE A 1 92 ? -8.773 17.562 10.125 1 83.19 92 ILE A N 1
ATOM 734 C CA . ILE A 1 92 ? -9.461 16.312 9.883 1 83.19 92 ILE A CA 1
ATOM 735 C C . ILE A 1 92 ? -8.477 15.273 9.352 1 83.19 92 ILE A C 1
ATOM 737 O O . ILE A 1 92 ? -7.652 15.578 8.492 1 83.19 92 ILE A O 1
ATOM 741 N N . ARG A 1 93 ? -8.492 14.148 9.961 1 87.44 93 ARG A N 1
ATOM 742 C CA . ARG A 1 93 ? -7.648 13.031 9.539 1 87.44 93 ARG A CA 1
ATOM 743 C C . ARG A 1 93 ? -8.43 12.055 8.672 1 87.44 93 ARG A C 1
ATOM 745 O O . ARG A 1 93 ? -9.406 11.453 9.133 1 87.44 93 ARG A O 1
ATOM 752 N N . ILE A 1 94 ? -7.902 11.906 7.438 1 91.69 94 ILE A N 1
ATOM 753 C CA . ILE A 1 94 ? -8.609 11.07 6.477 1 91.69 94 ILE A CA 1
ATOM 754 C C . ILE A 1 94 ? -7.715 9.906 6.059 1 91.69 94 ILE A C 1
ATOM 756 O O . ILE A 1 94 ? -6.582 10.109 5.613 1 91.69 94 ILE A O 1
ATOM 760 N N . GLY A 1 95 ? -8.195 8.711 6.27 1 93.94 95 GLY A N 1
ATOM 761 C CA . GLY A 1 95 ? -7.559 7.52 5.738 1 93.94 95 GLY A CA 1
ATOM 762 C C . GLY A 1 95 ? -8.25 6.973 4.504 1 93.94 95 GLY A C 1
ATOM 763 O O . GLY A 1 95 ? -9.477 6.871 4.469 1 93.94 95 GLY A O 1
ATOM 764 N N . ALA A 1 96 ? -7.422 6.664 3.525 1 94.31 96 ALA A N 1
ATOM 765 C CA . ALA A 1 96 ? -8.016 6.16 2.291 1 94.31 96 ALA A CA 1
ATOM 766 C C . ALA A 1 96 ? -7.184 5.023 1.707 1 94.31 96 ALA A C 1
ATOM 768 O O . ALA A 1 96 ? -5.953 5.055 1.768 1 94.31 96 ALA A O 1
ATOM 769 N N . MET A 1 97 ? -7.855 4.082 1.184 1 91.56 97 MET A N 1
ATOM 770 C CA . MET A 1 97 ? -7.145 3.031 0.454 1 91.56 97 MET A CA 1
ATOM 771 C C . MET A 1 97 ? -6.75 3.51 -0.939 1 91.56 97 MET A C 1
ATOM 773 O O . MET A 1 97 ? -7.25 4.531 -1.415 1 91.56 97 MET A O 1
ATOM 777 N N . ASP A 1 98 ? -5.922 2.768 -1.585 1 88.88 98 ASP A N 1
ATOM 778 C CA . ASP A 1 98 ? -5.312 3.135 -2.859 1 88.88 98 ASP A CA 1
ATOM 779 C C . ASP A 1 98 ? -6.379 3.375 -3.928 1 88.88 98 ASP A C 1
ATOM 781 O O . ASP A 1 98 ? -6.262 4.305 -4.73 1 88.88 98 ASP A O 1
ATOM 785 N N . THR A 1 99 ? -7.395 2.553 -3.949 1 90.62 99 THR A N 1
ATOM 786 C CA . THR A 1 99 ? -8.469 2.68 -4.93 1 90.62 99 THR A CA 1
ATOM 787 C C . THR A 1 99 ? -9.109 4.066 -4.855 1 90.62 99 THR A C 1
ATOM 789 O O . THR A 1 99 ? -9.398 4.676 -5.887 1 90.62 99 THR A O 1
ATOM 792 N N . VAL A 1 100 ? -9.289 4.57 -3.705 1 93.94 100 VAL A N 1
ATOM 793 C CA . VAL A 1 100 ? -9.906 5.871 -3.484 1 93.94 100 VAL A CA 1
ATOM 794 C C . VAL A 1 100 ? -8.961 6.98 -3.943 1 93.94 100 VAL A C 1
ATOM 796 O O . VAL A 1 100 ? -9.383 7.922 -4.617 1 93.94 100 VAL A O 1
ATOM 799 N N . ILE A 1 101 ? -7.727 6.824 -3.648 1 92.31 101 ILE A N 1
ATOM 800 C CA . ILE A 1 101 ? -6.711 7.816 -3.99 1 92.31 101 ILE A CA 1
ATOM 801 C C . ILE A 1 101 ? -6.656 7.992 -5.508 1 92.31 101 ILE A C 1
ATOM 803 O O . ILE A 1 101 ? -6.504 9.109 -6.004 1 92.31 101 ILE A O 1
ATOM 807 N N . HIS A 1 102 ? -6.867 6.945 -6.219 1 91.38 102 HIS A N 1
ATOM 808 C CA . HIS A 1 102 ? -6.684 6.98 -7.668 1 91.38 102 HIS A CA 1
ATOM 809 C C . HIS A 1 102 ? -8.008 7.207 -8.383 1 91.38 102 HIS A C 1
ATOM 811 O O . HIS A 1 102 ? -8.078 7.094 -9.609 1 91.38 102 HIS A O 1
ATOM 817 N N . THR A 1 103 ? -8.992 7.477 -7.66 1 92.5 103 THR A N 1
ATOM 818 C CA . THR A 1 103 ? -10.273 7.793 -8.289 1 92.5 103 THR A CA 1
ATOM 819 C C . THR A 1 103 ? -10.742 9.188 -7.879 1 92.5 103 THR A C 1
ATOM 821 O O . THR A 1 103 ? -10.328 10.188 -8.469 1 92.5 103 THR A O 1
ATOM 824 N N . TRP A 1 104 ? -11.414 9.281 -6.746 1 93.69 104 TRP A N 1
ATOM 825 C CA . TRP A 1 104 ? -12.133 10.531 -6.512 1 93.69 104 TRP A CA 1
ATOM 826 C C . TRP A 1 104 ? -11.586 11.25 -5.285 1 93.69 104 TRP A C 1
ATOM 828 O O . TRP A 1 104 ? -12.18 12.219 -4.805 1 93.69 104 TRP A O 1
ATOM 838 N N . LEU A 1 105 ? -10.461 10.891 -4.719 1 94 105 LEU A N 1
ATOM 839 C CA . LEU A 1 105 ? -9.961 11.555 -3.52 1 94 105 LEU A CA 1
ATOM 840 C C . LEU A 1 105 ? -9.547 12.992 -3.82 1 94 105 LEU A C 1
ATOM 842 O O . LEU A 1 105 ? -9.82 13.898 -3.031 1 94 105 LEU A O 1
ATOM 846 N N . SER A 1 106 ? -8.922 13.219 -4.934 1 91 106 SER A N 1
ATOM 847 C CA . SER A 1 106 ? -8.422 14.555 -5.273 1 91 106 SER A CA 1
ATOM 848 C C . SER A 1 106 ? -9.57 15.539 -5.449 1 91 106 SER A C 1
ATOM 850 O O . SER A 1 106 ? -9.562 16.625 -4.859 1 91 106 SER A O 1
ATOM 852 N N . PRO A 1 107 ? -10.555 15.172 -6.223 1 92.88 107 PRO A N 1
ATOM 853 C CA . PRO A 1 107 ? -11.719 16.062 -6.301 1 92.88 107 PRO A CA 1
ATOM 854 C C . PRO A 1 107 ? -12.344 16.328 -4.938 1 92.88 107 PRO A C 1
ATOM 856 O O . PRO A 1 107 ? -12.852 17.422 -4.695 1 92.88 107 PRO A O 1
ATOM 859 N N . LEU A 1 108 ? -12.352 15.359 -4.055 1 94.44 108 LEU A N 1
ATOM 860 C CA . LEU A 1 108 ? -12.898 15.555 -2.715 1 94.44 108 LEU A CA 1
ATOM 861 C C . LEU A 1 108 ? -12.078 16.578 -1.939 1 94.44 108 LEU A C 1
ATOM 863 O O . LEU A 1 108 ? -12.641 17.5 -1.336 1 94.44 108 LEU A O 1
ATOM 867 N N . VAL A 1 109 ? -10.828 16.422 -1.965 1 90.56 109 VAL A N 1
ATOM 868 C CA . VAL A 1 109 ? -9.938 17.312 -1.239 1 90.56 109 VAL A CA 1
ATOM 869 C C . VAL A 1 109 ? -10.094 18.734 -1.779 1 90.56 109 VAL A C 1
ATOM 871 O O . VAL A 1 109 ? -10.133 19.703 -1.011 1 90.56 109 VAL A O 1
ATOM 874 N N . THR A 1 110 ? -10.148 18.844 -3.055 1 88.06 110 THR A N 1
ATOM 875 C CA . THR A 1 110 ? -10.352 20.156 -3.682 1 88.06 110 THR A CA 1
ATOM 876 C C . THR A 1 110 ? -11.633 20.797 -3.174 1 88.06 110 THR A C 1
ATOM 878 O O . THR A 1 110 ? -11.641 21.969 -2.795 1 88.06 110 THR A O 1
ATOM 881 N N . ARG A 1 111 ? -12.672 20.047 -3.217 1 90.44 111 ARG A N 1
ATOM 882 C CA . ARG A 1 111 ? -13.961 20.547 -2.76 1 90.44 111 ARG A CA 1
ATOM 883 C C . ARG A 1 111 ? -13.914 20.906 -1.281 1 90.44 111 ARG A C 1
ATOM 885 O O . ARG A 1 111 ? -14.492 21.922 -0.869 1 90.44 111 ARG A O 1
ATOM 892 N N . LEU A 1 112 ? -13.297 20.094 -0.489 1 88.25 112 LEU A N 1
ATOM 893 C CA . LEU A 1 112 ? -13.156 20.359 0.938 1 88.25 112 LEU A CA 1
ATOM 894 C C . LEU A 1 112 ? -12.398 21.672 1.176 1 88.25 112 LEU A C 1
ATOM 896 O O . LEU A 1 112 ? -12.766 22.453 2.053 1 88.25 112 LEU A O 1
ATOM 900 N N . MET A 1 113 ? -11.398 21.844 0.438 1 83.88 113 MET A N 1
ATOM 901 C CA . MET A 1 113 ? -10.594 23.047 0.578 1 83.88 113 MET A CA 1
ATOM 902 C C . MET A 1 113 ? -11.391 24.281 0.173 1 83.88 113 MET A C 1
ATOM 904 O O . MET A 1 113 ? -11.18 25.375 0.714 1 83.88 113 MET A O 1
ATOM 908 N N . GLU A 1 114 ? -12.219 24.172 -0.735 1 85 114 GLU A N 1
ATOM 909 C CA . GLU A 1 114 ? -13.086 25.266 -1.163 1 85 114 GLU A CA 1
ATOM 910 C C . GLU A 1 114 ? -14.141 25.578 -0.103 1 85 114 GLU A C 1
ATOM 912 O O . GLU A 1 114 ? -14.398 26.734 0.198 1 85 114 GLU A O 1
ATOM 917 N N . CYS A 1 115 ? -14.742 24.578 0.417 1 84.94 115 CYS A N 1
ATOM 918 C CA . CYS A 1 115 ? -15.82 24.719 1.391 1 84.94 115 CYS A CA 1
ATOM 919 C C . CYS A 1 115 ? -15.273 25.109 2.756 1 84.94 115 CYS A C 1
ATOM 921 O O . CYS A 1 115 ? -15.93 25.844 3.508 1 84.94 115 CYS A O 1
ATOM 923 N N . TYR A 1 116 ? -14.117 24.562 3.082 1 82.56 116 TYR A N 1
ATOM 924 C CA . TYR A 1 116 ? -13.477 24.812 4.363 1 82.56 116 TYR A CA 1
ATOM 925 C C . TYR A 1 116 ? -12.023 25.25 4.172 1 82.56 116 TYR A C 1
ATOM 927 O O . TYR A 1 116 ? -11.102 24.5 4.473 1 82.56 116 TYR A O 1
ATOM 935 N N . PRO A 1 117 ? -11.781 26.453 3.928 1 77.94 117 PRO A N 1
ATOM 936 C CA . PRO A 1 117 ? -10.438 26.922 3.58 1 77.94 117 PRO A CA 1
ATOM 937 C C . PRO A 1 117 ? -9.461 26.844 4.75 1 77.94 117 PRO A C 1
ATOM 939 O O . PRO A 1 117 ? -8.25 26.734 4.539 1 77.94 117 PRO A O 1
ATOM 942 N N . ALA A 1 118 ? -9.977 26.828 5.914 1 73.69 118 ALA A N 1
ATOM 943 C CA . ALA A 1 118 ? -9.102 26.812 7.09 1 73.69 118 ALA A CA 1
ATOM 944 C C . ALA A 1 118 ? -8.867 25.375 7.582 1 73.69 118 ALA A C 1
ATOM 946 O O . ALA A 1 118 ? -8.117 25.156 8.531 1 73.69 118 ALA A O 1
ATOM 947 N N . LEU A 1 119 ? -9.508 24.453 6.965 1 76.12 119 LEU A N 1
ATOM 948 C CA . LEU A 1 119 ? -9.43 23.047 7.387 1 76.12 119 LEU A CA 1
ATOM 949 C C . LEU A 1 119 ? -8.078 22.453 7.004 1 76.12 119 LEU A C 1
ATOM 951 O O . LEU A 1 119 ? -7.633 22.578 5.863 1 76.12 119 LEU A O 1
ATOM 955 N N . GLU A 1 120 ? -7.449 21.922 7.988 1 81 120 GLU A N 1
ATOM 956 C CA . GLU A 1 120 ? -6.23 21.172 7.723 1 81 120 GLU A CA 1
ATOM 957 C C . GLU A 1 120 ? -6.535 19.688 7.484 1 81 120 GLU A C 1
ATOM 959 O O . GLU A 1 120 ? -7.129 19.031 8.344 1 81 120 GLU A O 1
ATOM 964 N N . ILE A 1 121 ? -6.113 19.219 6.34 1 83.5 121 ILE A N 1
ATOM 965 C CA . ILE A 1 121 ? -6.398 17.844 5.984 1 83.5 121 ILE A CA 1
ATOM 966 C C . ILE A 1 121 ? -5.125 17 6.098 1 83.5 121 ILE A C 1
ATOM 968 O O . ILE A 1 121 ? -4.109 17.328 5.473 1 83.5 121 ILE A O 1
ATOM 972 N N . GLU A 1 122 ? -5.188 16.062 6.902 1 85.06 122 GLU A N 1
ATOM 973 C CA . GLU A 1 122 ? -4.137 15.055 6.992 1 85.06 122 GLU A CA 1
ATOM 974 C C . GLU A 1 122 ? -4.562 13.75 6.324 1 85.06 122 GLU A C 1
ATOM 976 O O . GLU A 1 122 ? -5.559 13.141 6.719 1 85.06 122 GLU A O 1
ATOM 981 N N . LEU A 1 123 ? -3.719 13.328 5.395 1 89.5 123 LEU A N 1
ATOM 982 C CA . LEU A 1 123 ? -4.094 12.156 4.617 1 89.5 123 LEU A CA 1
ATOM 983 C C . LEU A 1 123 ? -3.152 10.992 4.906 1 89.5 123 LEU A C 1
ATOM 985 O O . LEU A 1 123 ? -1.943 11.188 5.055 1 89.5 123 LEU A O 1
ATOM 989 N N . SER A 1 124 ? -3.789 9.836 4.957 1 88.44 124 SER A N 1
ATOM 990 C CA . SER A 1 124 ? -3.043 8.586 5.043 1 88.44 124 SER A CA 1
ATOM 991 C C . SER A 1 124 ? -3.559 7.562 4.039 1 88.44 124 SER A C 1
ATOM 993 O O . SER A 1 124 ? -4.77 7.453 3.82 1 88.44 124 SER A O 1
ATOM 995 N N . ALA A 1 125 ? -2.662 6.953 3.406 1 88.44 125 ALA A N 1
ATOM 996 C CA . ALA A 1 125 ? -3.016 5.848 2.518 1 88.44 125 ALA A CA 1
ATOM 997 C C . ALA A 1 125 ? -2.512 4.516 3.066 1 88.44 125 ALA A C 1
ATOM 999 O O . ALA A 1 125 ? -1.336 4.387 3.414 1 88.44 125 ALA A O 1
ATOM 1000 N N . ASP A 1 126 ? -3.406 3.604 3.176 1 87.06 126 ASP A N 1
ATOM 1001 C CA . ASP A 1 126 ? -3.061 2.301 3.738 1 87.06 126 ASP A CA 1
ATOM 1002 C C . ASP A 1 126 ? -4.051 1.229 3.287 1 87.06 126 ASP A C 1
ATOM 1004 O O . ASP A 1 126 ? -4.98 1.513 2.531 1 87.06 126 ASP A O 1
ATOM 1008 N N . THR A 1 127 ? -3.781 -0.005 3.713 1 83.12 127 THR A N 1
ATOM 1009 C CA . THR A 1 127 ? -4.719 -1.091 3.449 1 83.12 127 THR A CA 1
ATOM 1010 C C . THR A 1 127 ? -5.996 -0.91 4.262 1 83.12 127 THR A C 1
ATOM 1012 O O . THR A 1 127 ? -5.996 -0.225 5.289 1 83.12 127 THR A O 1
ATOM 1015 N N . ALA A 1 128 ? -7.031 -1.574 3.771 1 86.19 128 ALA A N 1
ATOM 1016 C CA . ALA A 1 128 ? -8.32 -1.479 4.461 1 86.19 128 ALA A CA 1
ATOM 1017 C C . ALA A 1 128 ? -8.195 -1.929 5.914 1 86.19 128 ALA A C 1
ATOM 1019 O O . ALA A 1 128 ? -8.703 -1.264 6.82 1 86.19 128 ALA A O 1
ATOM 1020 N N . SER A 1 129 ? -7.547 -2.986 6.148 1 82.94 129 SER A N 1
ATOM 1021 C CA . SER A 1 129 ? -7.406 -3.533 7.496 1 82.94 129 SER A CA 1
ATOM 1022 C C . SER A 1 129 ? -6.676 -2.559 8.414 1 82.94 129 SER A C 1
ATOM 1024 O O . SER A 1 129 ? -7.082 -2.355 9.562 1 82.94 129 SER A O 1
ATOM 1026 N N . ASN A 1 130 ? -5.641 -2.016 7.938 1 83.31 130 ASN A N 1
ATOM 1027 C CA . ASN A 1 130 ? -4.875 -1.06 8.734 1 83.31 130 ASN A CA 1
ATOM 1028 C C . ASN A 1 130 ? -5.684 0.206 9.016 1 83.31 130 ASN A C 1
ATOM 1030 O O . ASN A 1 130 ? -5.602 0.769 10.109 1 83.31 130 ASN A O 1
ATOM 1034 N N . LEU A 1 131 ? -6.367 0.614 8.023 1 89.31 131 LEU A N 1
ATOM 1035 C CA . LEU A 1 131 ? -7.195 1.803 8.195 1 89.31 131 LEU A CA 1
ATOM 1036 C C . LEU A 1 131 ? -8.266 1.572 9.258 1 89.31 131 LEU A C 1
ATOM 1038 O O . LEU A 1 131 ? -8.523 2.453 10.086 1 89.31 131 LEU A O 1
ATOM 1042 N N . CYS A 1 132 ? -8.859 0.419 9.242 1 87.81 132 CYS A N 1
ATOM 1043 C CA . CYS A 1 132 ? -9.859 0.079 10.242 1 87.81 132 CYS A CA 1
ATOM 1044 C C . CYS A 1 132 ? -9.273 0.132 11.648 1 87.81 132 CYS A C 1
ATOM 1046 O O . CYS A 1 132 ? -9.875 0.696 12.555 1 87.81 132 CYS A O 1
ATOM 1048 N N . SER A 1 133 ? -8.156 -0.467 11.734 1 84 133 SER A N 1
ATOM 1049 C CA . SER A 1 133 ? -7.461 -0.455 13.016 1 84 133 SER A CA 1
ATOM 1050 C C . SER A 1 133 ? -7.164 0.97 13.477 1 84 133 SER A C 1
ATOM 1052 O O . SER A 1 133 ? -7.324 1.296 14.648 1 84 133 SER A O 1
ATOM 1054 N N . GLN A 1 134 ? -6.742 1.796 12.594 1 83.94 134 GLN A N 1
ATOM 1055 C CA . GLN A 1 134 ? -6.422 3.189 12.891 1 83.94 134 GLN A CA 1
ATOM 1056 C C . GLN A 1 134 ? -7.664 3.955 13.336 1 83.94 134 GLN A C 1
ATOM 1058 O O . GLN A 1 134 ? -7.598 4.781 14.25 1 83.94 134 GLN A O 1
ATOM 1063 N N . LEU A 1 135 ? -8.75 3.723 12.695 1 87.44 135 LEU A N 1
ATOM 1064 C CA . LEU A 1 135 ? -9.992 4.387 13.07 1 87.44 135 LEU A CA 1
ATOM 1065 C C . LEU A 1 135 ? -10.422 3.982 14.477 1 87.44 135 LEU A C 1
ATOM 1067 O O . LEU A 1 135 ? -10.836 4.828 15.273 1 87.44 135 LEU A O 1
ATOM 1071 N N . GLU A 1 136 ? -10.336 2.719 14.688 1 80.81 136 GLU A N 1
ATOM 1072 C CA . GLU A 1 136 ? -10.719 2.186 15.992 1 80.81 136 GLU A CA 1
ATOM 1073 C C . GLU A 1 136 ? -9.883 2.797 17.109 1 80.81 136 GLU A C 1
ATOM 1075 O O . GLU A 1 136 ? -10.391 3.053 18.203 1 80.81 136 GLU A O 1
ATOM 1080 N N . LYS A 1 137 ? -8.695 2.949 16.797 1 75.06 137 LYS A N 1
ATOM 1081 C CA . LYS A 1 137 ? -7.762 3.488 17.781 1 75.06 137 LYS A CA 1
ATOM 1082 C C . LYS A 1 137 ? -7.867 5.008 17.859 1 75.06 137 LYS A C 1
ATOM 1084 O O . LYS A 1 137 ? -7.219 5.637 18.703 1 75.06 137 LYS A O 1
ATOM 1089 N N . GLY A 1 138 ? -8.609 5.574 16.969 1 79.06 138 GLY A N 1
ATOM 1090 C CA . GLY A 1 138 ? -8.836 7.008 16.984 1 79.06 138 GLY A CA 1
ATOM 1091 C C . GLY A 1 138 ? -7.797 7.793 16.219 1 79.06 138 GLY A C 1
ATOM 1092 O O . GLY A 1 138 ? -7.703 9.016 16.344 1 79.06 138 GLY A O 1
ATOM 1093 N N . TYR A 1 139 ? -7.051 7.16 15.383 1 78.31 139 TYR A N 1
ATOM 1094 C CA . TYR A 1 139 ? -5.988 7.809 14.617 1 78.31 139 TYR A CA 1
ATOM 1095 C C . TYR A 1 139 ? -6.547 8.477 13.367 1 78.31 139 TYR A C 1
ATOM 1097 O O . TYR A 1 139 ? -5.883 9.312 12.75 1 78.31 139 TYR A O 1
ATOM 1105 N N . GLN A 1 140 ? -7.672 8.055 13.047 1 87.56 140 GLN A N 1
ATOM 1106 C CA . GLN A 1 140 ? -8.375 8.617 11.898 1 87.56 140 GLN A CA 1
ATOM 1107 C C . GLN A 1 140 ? -9.766 9.102 12.289 1 87.56 140 GLN A C 1
ATOM 1109 O O . GLN A 1 140 ? -10.398 8.547 13.195 1 87.56 140 GLN A O 1
ATOM 1114 N N . ASP A 1 141 ? -10.117 10.141 11.648 1 86.44 141 ASP A N 1
ATOM 1115 C CA . ASP A 1 141 ? -11.477 10.633 11.859 1 86.44 141 ASP A CA 1
ATOM 1116 C C . ASP A 1 141 ? -12.453 9.984 10.883 1 86.44 141 ASP A C 1
ATOM 1118 O O . ASP A 1 141 ? -13.594 9.695 11.234 1 86.44 141 ASP A O 1
ATOM 1122 N N . ILE A 1 142 ? -12 9.828 9.688 1 92.69 142 ILE A N 1
ATOM 1123 C CA . ILE A 1 142 ? -12.781 9.195 8.633 1 92.69 142 ILE A CA 1
ATOM 1124 C C . ILE A 1 142 ? -11.875 8.281 7.797 1 92.69 142 ILE A C 1
ATOM 1126 O O . ILE A 1 142 ? -10.727 8.625 7.527 1 92.69 142 ILE A O 1
ATOM 1130 N N . ILE A 1 143 ? -12.406 7.164 7.418 1 95.38 143 ILE A N 1
ATOM 1131 C CA . ILE A 1 143 ? -11.656 6.297 6.516 1 95.38 143 ILE A CA 1
ATOM 1132 C C . ILE A 1 143 ? -12.539 5.906 5.332 1 95.38 143 ILE A C 1
ATOM 1134 O O . ILE A 1 143 ? -13.758 5.801 5.465 1 95.38 143 ILE A O 1
ATOM 1138 N N . PHE A 1 144 ? -11.93 5.789 4.191 1 96.31 144 PHE A N 1
ATOM 1139 C CA . PHE A 1 144 ? -12.555 5.301 2.971 1 96.31 144 PHE A CA 1
ATOM 1140 C C . PHE A 1 144 ? -11.984 3.945 2.57 1 96.31 144 PHE A C 1
ATOM 1142 O O . PHE A 1 144 ? -10.844 3.855 2.119 1 96.31 144 PHE A O 1
ATOM 1149 N N . GLN A 1 145 ? -12.742 2.934 2.693 1 92.31 145 GLN A N 1
ATOM 1150 C CA . GLN A 1 145 ? -12.258 1.575 2.477 1 92.31 145 GLN A CA 1
ATOM 1151 C C . GLN A 1 145 ? -13.391 0.647 2.049 1 92.31 145 GLN A C 1
ATOM 1153 O O . GLN A 1 145 ? -14.445 1.108 1.598 1 92.31 145 GLN A O 1
ATOM 1158 N N . THR A 1 146 ? -13.109 -0.649 2.047 1 87.25 146 THR A N 1
ATOM 1159 C CA . THR A 1 146 ? -14.047 -1.584 1.429 1 87.25 146 THR A CA 1
ATOM 1160 C C . THR A 1 146 ? -14.922 -2.244 2.484 1 87.25 146 THR A C 1
ATOM 1162 O O . THR A 1 146 ? -16.016 -2.738 2.174 1 87.25 146 THR A O 1
ATOM 1165 N N . ASP A 1 147 ? -14.5 -2.248 3.668 1 82 147 ASP A N 1
ATOM 1166 C CA . ASP A 1 147 ? -15.172 -3.08 4.664 1 82 147 ASP A CA 1
ATOM 1167 C C . ASP A 1 147 ? -16.109 -2.246 5.535 1 82 147 ASP A C 1
ATOM 1169 O O . ASP A 1 147 ? -15.82 -1.083 5.824 1 82 147 ASP A O 1
ATOM 1173 N N . ILE A 1 148 ? -17.188 -2.816 5.906 1 81.62 148 ILE A N 1
ATOM 1174 C CA . ILE A 1 148 ? -18.062 -2.197 6.898 1 81.62 148 ILE A CA 1
ATOM 1175 C C . ILE A 1 148 ? -17.562 -2.529 8.305 1 81.62 148 ILE A C 1
ATOM 1177 O O . ILE A 1 148 ? -17.281 -3.689 8.609 1 81.62 148 ILE A O 1
ATOM 1181 N N . LEU A 1 149 ? -17.406 -1.507 9.047 1 82.94 149 LEU A N 1
ATOM 1182 C CA . LEU A 1 149 ? -16.984 -1.7 10.43 1 82.94 149 LEU A CA 1
ATOM 1183 C C . LEU A 1 149 ? -18.188 -1.801 11.359 1 82.94 149 LEU A C 1
ATOM 1185 O O . LEU A 1 149 ? -19.094 -0.966 11.305 1 82.94 149 LEU A O 1
ATOM 1189 N N . ARG A 1 150 ? -18.109 -2.801 12.078 1 79.75 150 ARG A N 1
ATOM 1190 C CA . ARG A 1 150 ? -19.219 -3.01 13 1 79.75 150 ARG A CA 1
ATOM 1191 C C . ARG A 1 150 ? -18.812 -2.678 14.43 1 79.75 150 ARG A C 1
ATOM 1193 O O . ARG A 1 150 ? -18.531 -3.576 15.227 1 79.75 150 ARG A O 1
ATOM 1200 N N . LEU A 1 151 ? -18.688 -1.501 14.656 1 76.5 151 LEU A N 1
ATOM 1201 C CA . LEU A 1 151 ? -18.391 -0.981 15.992 1 76.5 151 LEU A CA 1
ATOM 1202 C C . LEU A 1 151 ? -19.438 0.057 16.406 1 76.5 151 LEU A C 1
ATOM 1204 O O . LEU A 1 151 ? -19.891 0.851 15.586 1 76.5 151 LEU A O 1
ATOM 1208 N N . ASP A 1 152 ? -19.812 0.085 17.609 1 76.06 152 ASP A N 1
ATOM 1209 C CA . ASP A 1 152 ? -20.859 0.954 18.109 1 76.06 152 ASP A CA 1
ATOM 1210 C C . ASP A 1 152 ? -20.5 2.426 17.922 1 76.06 152 ASP A C 1
ATOM 1212 O O . ASP A 1 152 ? -21.359 3.25 17.625 1 76.06 152 ASP A O 1
ATOM 1216 N N . SER A 1 153 ? -19.359 2.742 18.078 1 81.31 153 SER A N 1
ATOM 1217 C CA . SER A 1 153 ? -18.938 4.137 18.031 1 81.31 153 SER A CA 1
ATOM 1218 C C . SER A 1 153 ? -18.578 4.555 16.609 1 81.31 153 SER A C 1
ATOM 1220 O O . SER A 1 153 ? -18.109 5.672 16.391 1 81.31 153 SER A O 1
ATOM 1222 N N . VAL A 1 154 ? -18.875 3.637 15.695 1 87.94 154 VAL A N 1
ATOM 1223 C CA . VAL A 1 154 ? -18.5 3.916 14.32 1 87.94 154 VAL A CA 1
ATOM 1224 C C . VAL A 1 154 ? -19.719 3.842 13.414 1 87.94 154 VAL A C 1
ATOM 1226 O O . VAL A 1 154 ? -20.562 2.947 13.562 1 87.94 154 VAL A O 1
ATOM 1229 N N . ARG A 1 155 ? -19.875 4.789 12.578 1 90.12 155 ARG A N 1
ATOM 1230 C CA . ARG A 1 155 ? -20.906 4.793 11.547 1 90.12 155 ARG A CA 1
ATOM 1231 C C . ARG A 1 155 ? -20.312 4.461 10.18 1 90.12 155 ARG A C 1
ATOM 1233 O O . ARG A 1 155 ? -19.141 4.695 9.938 1 90.12 155 ARG A O 1
ATOM 1240 N N . ASN A 1 156 ? -21.125 3.916 9.375 1 93.94 156 ASN A N 1
ATOM 1241 C CA . ASN A 1 156 ? -20.734 3.551 8.016 1 93.94 156 ASN A CA 1
ATOM 1242 C C . ASN A 1 156 ? -21.703 4.125 6.984 1 93.94 156 ASN A C 1
ATOM 1244 O O . ASN A 1 156 ? -22.891 4.285 7.27 1 93.94 156 ASN A O 1
ATOM 1248 N N . ALA A 1 157 ? -21.234 4.438 5.906 1 93.94 157 ALA A N 1
ATOM 1249 C CA . ALA A 1 157 ? -22.047 4.836 4.762 1 93.94 157 ALA A CA 1
ATOM 1250 C C . ALA A 1 157 ? -21.5 4.234 3.469 1 93.94 157 ALA A C 1
ATOM 1252 O O . ALA A 1 157 ? -20.328 4.41 3.141 1 93.94 157 ALA A O 1
ATOM 1253 N N . LEU A 1 158 ? -22.312 3.529 2.816 1 95.25 158 LEU A N 1
ATOM 1254 C CA . LEU A 1 158 ? -21.953 3.047 1.49 1 95.25 158 LEU A CA 1
ATOM 1255 C C . LEU A 1 158 ? -21.891 4.195 0.49 1 95.25 158 LEU A C 1
ATOM 1257 O O . LEU A 1 158 ? -22.875 4.922 0.315 1 95.25 158 LEU A O 1
ATOM 1261 N N . LEU A 1 159 ? -20.781 4.391 -0.12 1 95.75 159 LEU A N 1
ATOM 1262 C CA . LEU A 1 159 ? -20.594 5.508 -1.044 1 95.75 159 LEU A CA 1
ATOM 1263 C C . LEU A 1 159 ? -20.875 5.074 -2.479 1 95.75 159 LEU A C 1
ATOM 1265 O O . LEU A 1 159 ? -21.516 5.805 -3.236 1 95.75 159 LEU A O 1
ATOM 1269 N N . THR A 1 160 ? -20.312 3.928 -2.863 1 93.69 160 THR A N 1
ATOM 1270 C CA . THR A 1 160 ? -20.516 3.414 -4.215 1 93.69 160 THR A CA 1
ATOM 1271 C C . THR A 1 160 ? -20.094 1.951 -4.305 1 93.69 160 THR A C 1
ATOM 1273 O O . THR A 1 160 ? -19.516 1.405 -3.363 1 93.69 160 THR A O 1
ATOM 1276 N N . ARG A 1 161 ? -20.484 1.378 -5.391 1 92.94 161 ARG A N 1
ATOM 1277 C CA . ARG A 1 161 ? -20.109 0.013 -5.738 1 92.94 161 ARG A CA 1
ATOM 1278 C C . ARG A 1 161 ? -19.5 -0.044 -7.133 1 92.94 161 ARG A C 1
ATOM 1280 O O . ARG A 1 161 ? -20.062 0.492 -8.086 1 92.94 161 ARG A O 1
ATOM 1287 N N . TYR A 1 162 ? -18.281 -0.631 -7.152 1 92.5 162 TYR A N 1
ATOM 1288 C CA . TYR A 1 162 ? -17.625 -0.768 -8.445 1 92.5 162 TYR A CA 1
ATOM 1289 C C . TYR A 1 162 ? -17.703 -2.203 -8.953 1 92.5 162 TYR A C 1
ATOM 1291 O O . TYR A 1 162 ? -17.328 -3.141 -8.242 1 92.5 162 TYR A O 1
ATOM 1299 N N . PRO A 1 163 ? -18.188 -2.342 -10.188 1 92.94 163 PRO A N 1
ATOM 1300 C CA . PRO A 1 163 ? -18.078 -3.678 -10.781 1 92.94 163 PRO A CA 1
ATOM 1301 C C . PRO A 1 163 ? -16.625 -4.094 -11.023 1 92.94 163 PRO A C 1
ATOM 1303 O O . PRO A 1 163 ? -15.805 -3.268 -11.414 1 92.94 163 PRO A O 1
ATOM 1306 N N . MET A 1 164 ? -16.406 -5.371 -10.797 1 93.75 164 MET A N 1
ATOM 1307 C CA . MET A 1 164 ? -15.078 -5.926 -11.055 1 93.75 164 MET A CA 1
ATOM 1308 C C . MET A 1 164 ? -14.969 -6.41 -12.492 1 93.75 164 MET A C 1
ATOM 1310 O O . MET A 1 164 ? -15.969 -6.762 -13.117 1 93.75 164 MET A O 1
ATOM 1314 N N . HIS A 1 165 ? -13.672 -6.469 -13.008 1 94.94 165 HIS A N 1
ATOM 1315 C CA . HIS A 1 165 ? -13.406 -6.914 -14.375 1 94.94 165 HIS A CA 1
ATOM 1316 C C . HIS A 1 165 ? -12.078 -7.664 -14.461 1 94.94 165 HIS A C 1
ATOM 1318 O O . HIS A 1 165 ? -11.219 -7.508 -13.594 1 94.94 165 HIS A O 1
ATOM 1324 N N . TRP A 1 166 ? -12.07 -8.508 -15.445 1 96.44 166 TRP A N 1
ATOM 1325 C CA . TRP A 1 166 ? -10.789 -9.055 -15.867 1 96.44 166 TRP A CA 1
ATOM 1326 C C . TRP A 1 166 ? -10.109 -8.133 -16.875 1 96.44 166 TRP A C 1
ATOM 1328 O O . TRP A 1 166 ? -10.633 -7.902 -17.969 1 96.44 166 TRP A O 1
ATOM 1338 N N . VAL A 1 167 ? -8.969 -7.613 -16.5 1 96.69 167 VAL A N 1
ATOM 1339 C CA . VAL A 1 167 ? -8.281 -6.625 -17.312 1 96.69 167 VAL A CA 1
ATOM 1340 C C . VAL A 1 167 ? -6.941 -7.188 -17.797 1 96.69 167 VAL A C 1
ATOM 1342 O O . VAL A 1 167 ? -6.199 -7.785 -17.016 1 96.69 167 VAL A O 1
ATOM 1345 N N . VAL A 1 168 ? -6.637 -7.035 -19.047 1 97.5 168 VAL A N 1
ATOM 1346 C CA . VAL A 1 168 ? -5.383 -7.523 -19.609 1 97.5 168 VAL A CA 1
ATOM 1347 C C . VAL A 1 168 ? -4.766 -6.453 -20.516 1 97.5 168 VAL A C 1
ATOM 1349 O O . VAL A 1 168 ? -5.445 -5.5 -20.906 1 97.5 168 VAL A O 1
ATOM 1352 N N . ARG A 1 169 ? -3.467 -6.586 -20.703 1 97.31 169 ARG A N 1
ATOM 1353 C CA . ARG A 1 169 ? -2.826 -5.715 -21.688 1 97.31 169 ARG A CA 1
ATOM 1354 C C . ARG A 1 169 ? -3.293 -6.047 -23.094 1 97.31 169 ARG A C 1
ATOM 1356 O O . ARG A 1 169 ? -3.277 -7.207 -23.516 1 97.31 169 ARG A O 1
ATOM 1363 N N . THR A 1 170 ? -3.623 -4.992 -23.781 1 97.38 170 THR A N 1
ATOM 1364 C CA . THR A 1 170 ? -4.051 -5.184 -25.172 1 97.38 170 THR A CA 1
ATOM 1365 C C . THR A 1 170 ? -2.936 -5.812 -26 1 97.38 170 THR A C 1
ATOM 1367 O O . THR A 1 170 ? -1.783 -5.379 -25.938 1 97.38 170 THR A O 1
ATOM 1370 N N . GLY A 1 171 ? -3.271 -6.859 -26.703 1 95.25 171 GLY A N 1
ATOM 1371 C CA . GLY A 1 171 ? -2.314 -7.488 -27.594 1 95.25 171 GLY A CA 1
ATOM 1372 C C . GLY A 1 171 ? -1.426 -8.508 -26.906 1 95.25 171 GLY A C 1
ATOM 1373 O O . GLY A 1 171 ? -0.626 -9.18 -27.562 1 95.25 171 GLY A O 1
ATOM 1374 N N . SER A 1 172 ? -1.503 -8.625 -25.625 1 94.12 172 SER A N 1
ATOM 1375 C CA . SER A 1 172 ? -0.708 -9.617 -24.906 1 94.12 172 SER A CA 1
ATOM 1376 C C . SER A 1 172 ? -1.256 -11.023 -25.125 1 94.12 172 SER A C 1
ATOM 1378 O O . SER A 1 172 ? -2.312 -11.195 -25.734 1 94.12 172 SER A O 1
ATOM 1380 N N . ILE A 1 173 ? -0.53 -12 -24.609 1 93 173 ILE A N 1
ATOM 1381 C CA . ILE A 1 173 ? -0.95 -13.391 -24.734 1 93 173 ILE A CA 1
ATOM 1382 C C . ILE A 1 173 ? -2.234 -13.617 -23.938 1 93 173 ILE A C 1
ATOM 1384 O O . ILE A 1 173 ? -2.941 -14.602 -24.156 1 93 173 ILE A O 1
ATOM 1388 N N . TYR A 1 174 ? -2.506 -12.742 -23.078 1 95.25 174 TYR A N 1
ATOM 1389 C CA . TYR A 1 174 ? -3.68 -12.883 -22.219 1 95.25 174 TYR A CA 1
ATOM 1390 C C . TYR A 1 174 ? -4.91 -12.273 -22.875 1 95.25 174 TYR A C 1
ATOM 1392 O O . TYR A 1 174 ? -6.035 -12.492 -22.422 1 95.25 174 TYR A O 1
ATOM 1400 N N . ASP A 1 175 ? -4.668 -11.484 -23.812 1 96.06 175 ASP A N 1
ATOM 1401 C CA . ASP A 1 175 ? -5.75 -10.859 -24.578 1 96.06 175 ASP A CA 1
ATOM 1402 C C . ASP A 1 175 ? -6.375 -11.844 -25.562 1 96.06 175 ASP A C 1
ATOM 1404 O O . ASP A 1 175 ? -6.145 -11.75 -26.766 1 96.06 175 ASP A O 1
ATOM 1408 N N . ARG A 1 176 ? -7.148 -12.648 -25.094 1 95.19 176 ARG A N 1
ATOM 1409 C CA . ARG A 1 176 ? -7.801 -13.695 -25.875 1 95.19 176 ARG A CA 1
ATOM 1410 C C . ARG A 1 176 ? -9.125 -14.102 -25.234 1 95.19 176 ARG A C 1
ATOM 1412 O O . ARG A 1 176 ? -9.453 -13.664 -24.125 1 95.19 176 ARG A O 1
ATOM 1419 N N . GLN A 1 177 ? -9.844 -14.922 -25.969 1 94.31 177 GLN A N 1
ATOM 1420 C CA . GLN A 1 177 ? -11.094 -15.438 -25.438 1 94.31 177 GLN A CA 1
ATOM 1421 C C . GLN A 1 177 ? -10.852 -16.672 -24.562 1 94.31 177 GLN A C 1
ATOM 1423 O O . GLN A 1 177 ? -10.062 -17.547 -24.906 1 94.31 177 GLN A O 1
ATOM 1428 N N . TYR A 1 178 ? -11.453 -16.625 -23.422 1 95.25 178 TYR A N 1
ATOM 1429 C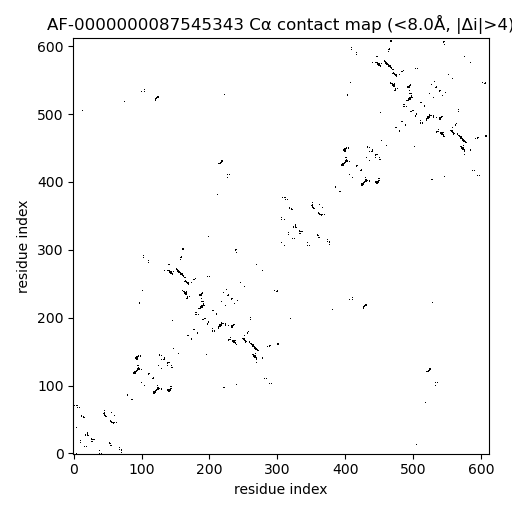 CA . TYR A 1 178 ? -11.367 -17.766 -22.516 1 95.25 178 TYR A CA 1
ATOM 1430 C C . TYR A 1 178 ? -12.68 -18.562 -22.516 1 95.25 178 TYR A C 1
ATOM 1432 O O . TYR A 1 178 ? -13.758 -17.969 -22.484 1 95.25 178 TYR A O 1
ATOM 1440 N N . ALA A 1 179 ? -12.57 -19.812 -22.578 1 92.19 179 ALA A N 1
ATOM 1441 C CA . ALA A 1 179 ? -13.742 -20.672 -22.656 1 92.19 179 ALA A CA 1
ATOM 1442 C C . ALA A 1 179 ? -14.438 -20.781 -21.312 1 92.19 179 ALA A C 1
ATOM 1444 O O . ALA A 1 179 ? -15.648 -21.031 -21.25 1 92.19 179 ALA A O 1
ATOM 1445 N N . SER A 1 180 ? -13.711 -20.719 -20.266 1 92 180 SER A N 1
ATOM 1446 C CA . SER A 1 180 ? -14.242 -20.875 -18.906 1 92 180 SER A CA 1
ATOM 1447 C C . SER A 1 180 ? -13.352 -20.188 -17.875 1 92 180 SER A C 1
ATOM 1449 O O . SER A 1 180 ? -12.242 -19.766 -18.203 1 92 180 SER A O 1
ATOM 1451 N N . LEU A 1 181 ? -13.883 -20.078 -16.719 1 91.62 181 LEU A N 1
ATOM 1452 C CA . LEU A 1 181 ? -13.094 -19.547 -15.602 1 91.62 181 LEU A CA 1
ATOM 1453 C C . LEU A 1 181 ? -11.891 -20.438 -15.32 1 91.62 181 LEU A C 1
ATOM 1455 O O . LEU A 1 181 ? -10.828 -19.938 -14.938 1 91.62 181 LEU A O 1
ATOM 1459 N N . GLU A 1 182 ? -12.078 -21.656 -15.516 1 89.38 182 GLU A N 1
ATOM 1460 C CA . GLU A 1 182 ? -10.984 -22.609 -15.344 1 89.38 182 GLU A CA 1
ATOM 1461 C C . GLU A 1 182 ? -9.852 -22.328 -16.328 1 89.38 182 GLU A C 1
ATOM 1463 O O . GLU A 1 182 ? -8.68 -22.391 -15.969 1 89.38 182 GLU A O 1
ATOM 1468 N N . ASP A 1 183 ? -10.273 -22.094 -17.547 1 91.69 183 ASP A N 1
ATOM 1469 C CA . ASP A 1 183 ? -9.297 -21.75 -18.578 1 91.69 183 ASP A CA 1
ATOM 1470 C C . ASP A 1 183 ? -8.523 -20.484 -18.219 1 91.69 183 ASP A C 1
ATOM 1472 O O . ASP A 1 183 ? -7.297 -20.453 -18.312 1 91.69 183 ASP A O 1
ATOM 1476 N N . LEU A 1 184 ? -9.211 -19.5 -17.719 1 93.06 184 LEU A N 1
ATOM 1477 C CA . LEU A 1 184 ? -8.609 -18.234 -17.312 1 93.06 184 LEU A CA 1
ATOM 1478 C C . LEU A 1 184 ? -7.691 -18.422 -16.109 1 93.06 184 LEU A C 1
ATOM 1480 O O . LEU A 1 184 ? -6.629 -17.797 -16.031 1 93.06 184 LEU A O 1
ATOM 1484 N N . SER A 1 185 ? -8.039 -19.25 -15.195 1 88.94 185 SER A N 1
ATOM 1485 C CA . SER A 1 185 ? -7.336 -19.438 -13.938 1 88.94 185 SER A CA 1
ATOM 1486 C C . SER A 1 185 ? -6 -20.141 -14.148 1 88.94 185 SER A C 1
ATOM 1488 O O . SER A 1 185 ? -5.168 -20.188 -13.234 1 88.94 185 SER A O 1
ATOM 1490 N N . GLN A 1 186 ? -5.789 -20.609 -15.328 1 85.5 186 GLN A N 1
ATOM 1491 C CA . GLN A 1 186 ? -4.496 -21.203 -15.648 1 85.5 186 GLN A CA 1
ATOM 1492 C C . GLN A 1 186 ? -3.428 -20.125 -15.844 1 85.5 186 GLN A C 1
ATOM 1494 O O . GLN A 1 186 ? -2.23 -20.422 -15.789 1 85.5 186 GLN A O 1
ATOM 1499 N N . GLU A 1 187 ? -3.955 -18.953 -16.062 1 89.62 187 GLU A N 1
ATOM 1500 C CA . GLU A 1 187 ? -3.043 -17.828 -16.266 1 89.62 187 GLU A CA 1
ATOM 1501 C C . GLU A 1 187 ? -2.686 -17.172 -14.93 1 89.62 187 GLU A C 1
ATOM 1503 O O . GLU A 1 187 ? -3.307 -17.453 -13.898 1 89.62 187 GLU A O 1
ATOM 1508 N N . ARG A 1 188 ? -1.68 -16.297 -14.984 1 89.25 188 ARG A N 1
ATOM 1509 C CA . ARG A 1 188 ? -1.338 -15.516 -13.805 1 89.25 188 ARG A CA 1
ATOM 1510 C C . ARG A 1 188 ? -2.406 -14.461 -13.523 1 89.25 188 ARG A C 1
ATOM 1512 O O . ARG A 1 188 ? -2.709 -13.633 -14.383 1 89.25 188 ARG A O 1
ATOM 1519 N N . ILE A 1 189 ? -2.918 -14.594 -12.312 1 92 189 ILE A N 1
ATOM 1520 C CA . ILE A 1 189 ? -3.922 -13.617 -11.898 1 92 189 ILE A CA 1
ATOM 1521 C C . ILE A 1 189 ? -3.32 -12.656 -10.867 1 92 189 ILE A C 1
ATOM 1523 O O . ILE A 1 189 ? -2.619 -13.086 -9.953 1 92 189 ILE A O 1
ATOM 1527 N N . VAL A 1 190 ? -3.5 -11.391 -11.094 1 92.81 190 VAL A N 1
ATOM 1528 C CA . VAL A 1 190 ? -3.047 -10.367 -10.156 1 92.81 190 VAL A CA 1
ATOM 1529 C C . VAL A 1 190 ? -4.25 -9.742 -9.453 1 92.81 190 VAL A C 1
ATOM 1531 O O . VAL A 1 190 ? -5.172 -9.25 -10.109 1 92.81 190 VAL A O 1
ATOM 1534 N N . THR A 1 191 ? -4.25 -9.789 -8.172 1 90.75 191 THR A N 1
ATOM 1535 C CA . THR A 1 191 ? -5.355 -9.234 -7.395 1 90.75 191 THR A CA 1
ATOM 1536 C C . THR A 1 191 ? -4.84 -8.5 -6.16 1 90.75 191 THR A C 1
ATOM 1538 O O . THR A 1 191 ? -3.643 -8.227 -6.051 1 90.75 191 THR A O 1
ATOM 1541 N N . PHE A 1 192 ? -5.758 -8.078 -5.305 1 88.75 192 PHE A N 1
ATOM 1542 C CA . PHE A 1 192 ? -5.422 -7.254 -4.152 1 88.75 192 PHE A CA 1
ATOM 1543 C C . PHE A 1 192 ? -4.828 -8.102 -3.033 1 88.75 192 PHE A C 1
ATOM 1545 O O . PHE A 1 192 ? -4.582 -9.297 -3.217 1 88.75 192 PHE A O 1
ATOM 1552 N N . SER A 1 193 ? -4.543 -7.438 -1.958 1 81.44 193 SER A N 1
ATOM 1553 C CA . SER A 1 193 ? -3.832 -8.055 -0.847 1 81.44 193 SER A CA 1
ATOM 1554 C C . SER A 1 193 ? -4.559 -9.305 -0.352 1 81.44 193 SER A C 1
ATOM 1556 O O . SER A 1 193 ? -5.785 -9.391 -0.443 1 81.44 193 SER A O 1
ATOM 1558 N N . ARG A 1 194 ? -3.838 -10.234 0.192 1 70.5 194 ARG A N 1
ATOM 1559 C CA . ARG A 1 194 ? -4.324 -11.547 0.613 1 70.5 194 ARG A CA 1
ATOM 1560 C C . ARG A 1 194 ? -5.457 -11.406 1.622 1 70.5 194 ARG A C 1
ATOM 1562 O O . ARG A 1 194 ? -6.418 -12.188 1.593 1 70.5 194 ARG A O 1
ATOM 1569 N N . ASN A 1 195 ? -5.461 -10.516 2.449 1 68.88 195 ASN A N 1
ATOM 1570 C CA . ASN A 1 195 ? -6.48 -10.414 3.486 1 68.88 195 ASN A CA 1
ATOM 1571 C C . ASN A 1 195 ? -7.512 -9.336 3.158 1 68.88 195 ASN A C 1
ATOM 1573 O O . ASN A 1 195 ? -8.328 -8.977 4.004 1 68.88 195 ASN A O 1
ATOM 1577 N N . SER A 1 196 ? -7.504 -9.047 1.961 1 78.38 196 SER A N 1
ATOM 1578 C CA . SER A 1 196 ? -8.492 -8.055 1.546 1 78.38 196 SER A CA 1
ATOM 1579 C C . SER A 1 196 ? -9.773 -8.719 1.056 1 78.38 196 SER A C 1
ATOM 1581 O O . SER A 1 196 ? -9.766 -9.898 0.696 1 78.38 196 SER A O 1
ATOM 1583 N N . ARG A 1 197 ? -10.867 -7.984 1.065 1 80.06 197 ARG A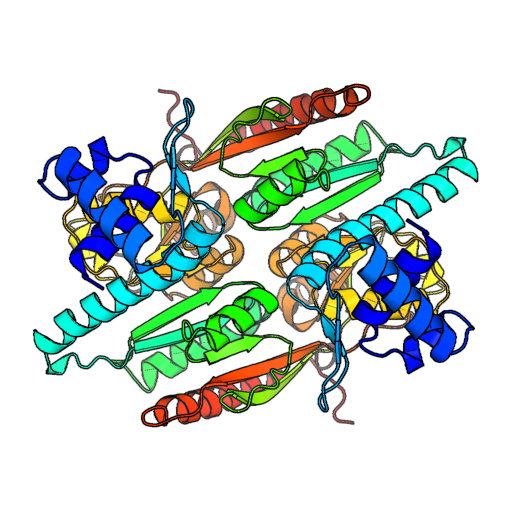 N 1
ATOM 1584 C CA . ARG A 1 197 ? -12.156 -8.492 0.611 1 80.06 197 ARG A CA 1
ATOM 1585 C C . ARG A 1 197 ? -12.102 -8.875 -0.866 1 80.06 197 ARG A C 1
ATOM 1587 O O . ARG A 1 197 ? -12.516 -9.969 -1.244 1 80.06 197 ARG A O 1
ATOM 1594 N N . PRO A 1 198 ? -11.578 -8.062 -1.706 1 82.81 198 PRO A N 1
ATOM 1595 C CA . PRO A 1 198 ? -11.523 -8.453 -3.117 1 82.81 198 PRO A CA 1
ATOM 1596 C C . PRO A 1 198 ? -10.719 -9.727 -3.352 1 82.81 198 PRO A C 1
ATOM 1598 O O . PRO A 1 198 ? -11.055 -10.531 -4.223 1 82.81 198 PRO A O 1
ATOM 1601 N N . HIS A 1 199 ? -9.688 -9.852 -2.645 1 82.38 199 HIS A N 1
ATOM 1602 C CA . HIS A 1 199 ? -8.906 -11.07 -2.773 1 82.38 199 HIS A CA 1
ATOM 1603 C C . HIS A 1 199 ? -9.719 -12.297 -2.367 1 82.38 199 HIS A C 1
ATOM 1605 O O . HIS A 1 199 ? -9.711 -13.312 -3.064 1 82.38 199 HIS A O 1
ATOM 1611 N N . GLN A 1 200 ? -10.383 -12.172 -1.286 1 79.12 200 GLN A N 1
ATOM 1612 C CA . GLN A 1 200 ? -11.219 -13.266 -0.797 1 79.12 200 GLN A CA 1
ATOM 1613 C C . GLN A 1 200 ? -12.344 -13.578 -1.775 1 79.12 200 GLN A C 1
ATOM 1615 O O . GLN A 1 200 ? -12.695 -14.742 -1.974 1 79.12 200 GLN A O 1
ATOM 1620 N N . ASP A 1 201 ? -12.867 -12.625 -2.314 1 85.88 201 ASP A N 1
ATOM 1621 C CA . ASP A 1 201 ? -13.945 -12.805 -3.283 1 85.88 201 ASP A CA 1
ATOM 1622 C C . ASP A 1 201 ? -13.469 -13.602 -4.496 1 85.88 201 ASP A C 1
ATOM 1624 O O . ASP A 1 201 ? -14.211 -14.414 -5.043 1 85.88 201 ASP A O 1
ATOM 1628 N N . ILE A 1 202 ? -12.281 -13.344 -4.922 1 86 202 ILE A N 1
ATOM 1629 C CA . ILE A 1 202 ? -11.711 -14.07 -6.055 1 86 202 ILE A CA 1
ATOM 1630 C C . ILE A 1 202 ? -11.492 -15.531 -5.68 1 86 202 ILE A C 1
ATOM 1632 O O . ILE A 1 202 ? -11.789 -16.438 -6.469 1 86 202 ILE A O 1
ATOM 1636 N N . LEU A 1 203 ? -10.984 -15.68 -4.543 1 80.19 203 LEU A N 1
ATOM 1637 C CA . LEU A 1 203 ? -10.766 -17.047 -4.078 1 80.19 203 LEU A CA 1
ATOM 1638 C C . LEU A 1 203 ? -12.086 -17.812 -4.004 1 80.19 203 LEU A C 1
ATOM 1640 O O . LEU A 1 203 ? -12.164 -18.969 -4.402 1 80.19 203 LEU A O 1
ATOM 1644 N N . ASN A 1 204 ? -13.023 -17.172 -3.463 1 81.38 204 ASN A N 1
ATOM 1645 C CA . ASN A 1 204 ? -14.352 -17.781 -3.373 1 81.38 204 ASN A CA 1
ATOM 1646 C C . ASN A 1 204 ? -14.906 -18.125 -4.754 1 81.38 204 ASN A C 1
ATOM 1648 O O . ASN A 1 204 ? -15.508 -19.172 -4.938 1 81.38 204 ASN A O 1
ATOM 1652 N N . LEU A 1 205 ? -14.703 -17.234 -5.652 1 85.75 205 LEU A N 1
ATOM 1653 C CA . LEU A 1 205 ? -15.156 -17.438 -7.023 1 85.75 205 LEU A CA 1
ATOM 1654 C C . LEU A 1 205 ? -14.484 -18.672 -7.637 1 85.75 205 LEU A C 1
ATOM 1656 O O . LEU A 1 205 ? -15.148 -19.5 -8.25 1 85.75 205 LEU A O 1
ATOM 1660 N N . LEU A 1 206 ? -13.188 -18.75 -7.457 1 83.56 206 LEU A N 1
ATOM 1661 C CA . LEU A 1 206 ? -12.43 -19.875 -8.016 1 83.56 206 LEU A CA 1
ATOM 1662 C C . LEU A 1 206 ? -12.789 -21.172 -7.324 1 83.56 206 LEU A C 1
ATOM 1664 O O . LEU A 1 206 ? -12.922 -22.219 -7.98 1 83.56 206 LEU A O 1
ATOM 1668 N N . HIS A 1 207 ? -12.945 -21.031 -6.125 1 76 207 HIS A N 1
ATOM 1669 C CA . HIS A 1 207 ? -13.32 -22.203 -5.352 1 76 207 HIS A CA 1
ATOM 1670 C C . HIS A 1 207 ? -14.688 -22.734 -5.77 1 76 207 HIS A C 1
ATOM 1672 O O . HIS A 1 207 ? -14.883 -23.938 -5.871 1 76 207 HIS A O 1
ATOM 1678 N N . SER A 1 208 ? -15.586 -21.875 -5.848 1 81.19 208 SER A N 1
ATOM 1679 C CA . SER A 1 208 ? -16.938 -22.25 -6.258 1 81.19 208 SER A CA 1
ATOM 1680 C C . SER A 1 208 ? -16.938 -22.938 -7.621 1 81.19 208 SER A C 1
ATOM 1682 O O . SER A 1 208 ? -1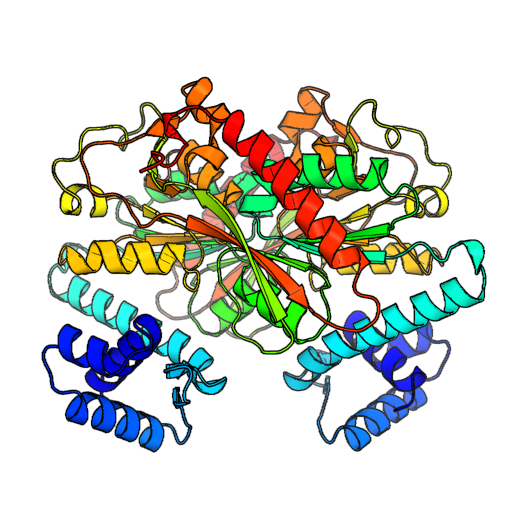7.828 -23.719 -7.934 1 81.19 208 SER A O 1
ATOM 1684 N N . ALA A 1 209 ? -15.914 -22.656 -8.383 1 79.38 209 ALA A N 1
ATOM 1685 C CA . ALA A 1 209 ? -15.758 -23.281 -9.695 1 79.38 209 ALA A CA 1
ATOM 1686 C C . ALA A 1 209 ? -14.875 -24.516 -9.609 1 79.38 209 ALA A C 1
ATOM 1688 O O . ALA A 1 209 ? -14.477 -25.078 -10.641 1 79.38 209 ALA A O 1
ATOM 1689 N N . ASN A 1 210 ? -14.445 -24.875 -8.398 1 76.19 210 ASN A N 1
ATOM 1690 C CA . ASN A 1 210 ? -13.664 -26.078 -8.102 1 76.19 210 ASN A CA 1
ATOM 1691 C C . ASN A 1 210 ? -12.242 -25.969 -8.648 1 76.19 210 ASN A C 1
ATOM 1693 O O . ASN A 1 210 ? -11.68 -26.938 -9.148 1 76.19 210 ASN A O 1
ATOM 1697 N N . ILE A 1 211 ? -11.898 -24.797 -8.742 1 74.44 211 ILE A N 1
ATOM 1698 C CA . ILE A 1 211 ? -10.516 -24.547 -9.133 1 74.44 211 ILE A CA 1
ATOM 1699 C C . ILE A 1 211 ? -9.625 -24.5 -7.895 1 74.44 211 ILE A C 1
ATOM 1701 O O . ILE A 1 211 ? -9.859 -23.688 -6.996 1 74.44 211 ILE A O 1
ATOM 1705 N N . VAL A 1 212 ? -8.664 -25.328 -7.715 1 61.72 212 VAL A N 1
ATOM 1706 C CA . VAL A 1 212 ? -8 -25.547 -6.438 1 61.72 212 VAL A CA 1
ATOM 1707 C C . VAL A 1 212 ? -6.633 -24.875 -6.438 1 61.72 212 VAL A C 1
ATOM 1709 O O . VAL A 1 212 ? -6.121 -24.484 -5.383 1 61.72 212 VAL A O 1
ATOM 1712 N N . SER A 1 213 ? -5.984 -24.688 -7.543 1 61.22 213 SER A N 1
ATOM 1713 C CA . SER A 1 213 ? -4.625 -24.156 -7.504 1 61.22 213 SER A CA 1
ATOM 1714 C C . SER A 1 213 ? -4.453 -23 -8.469 1 61.22 213 SER A C 1
ATOM 1716 O O . SER A 1 213 ? -3.717 -23.094 -9.453 1 61.22 213 SER A O 1
ATOM 1718 N N . PRO A 1 214 ? -5.008 -21.922 -7.969 1 66.88 214 PRO A N 1
ATOM 1719 C CA . PRO A 1 214 ? -4.836 -20.797 -8.898 1 66.88 214 PRO A CA 1
ATOM 1720 C C . PRO A 1 214 ? -3.508 -20.078 -8.703 1 66.88 214 PRO A C 1
ATOM 1722 O O . PRO A 1 214 ? -2.92 -20.141 -7.621 1 66.88 214 PRO A O 1
ATOM 1725 N N . ARG A 1 215 ? -2.939 -19.594 -9.805 1 78.06 215 ARG A N 1
ATOM 1726 C CA . ARG A 1 215 ? -1.746 -18.75 -9.773 1 78.06 215 ARG A CA 1
ATOM 1727 C C . ARG A 1 215 ? -2.102 -17.297 -9.453 1 78.06 215 ARG A C 1
ATOM 1729 O O . ARG A 1 215 ? -2.262 -16.484 -10.359 1 78.06 215 ARG A O 1
ATOM 1736 N N . ILE A 1 216 ? -2.143 -17.031 -8.133 1 80.62 216 ILE A N 1
ATOM 1737 C CA . ILE A 1 216 ? -2.627 -15.719 -7.707 1 80.62 216 ILE A CA 1
ATOM 1738 C C . ILE A 1 216 ? -1.472 -14.906 -7.133 1 80.62 216 ILE A C 1
ATOM 1740 O O . ILE A 1 216 ? -0.685 -15.406 -6.332 1 80.62 216 ILE A O 1
ATOM 1744 N N . ASN A 1 217 ? -1.312 -13.773 -7.684 1 84.06 217 ASN A N 1
ATOM 1745 C CA . ASN A 1 217 ? -0.379 -12.766 -7.18 1 84.06 217 ASN A CA 1
ATOM 1746 C C . ASN A 1 217 ? -1.102 -11.656 -6.43 1 84.06 217 ASN A C 1
ATOM 1748 O O . ASN A 1 217 ? -2.086 -11.102 -6.926 1 84.06 217 ASN A O 1
ATOM 1752 N N . CYS A 1 218 ? -0.568 -11.352 -5.25 1 83.69 218 CYS A N 1
ATOM 1753 C CA . CYS A 1 218 ? -1.269 -10.406 -4.395 1 83.69 218 CYS A CA 1
ATOM 1754 C C . CYS A 1 218 ? -0.475 -9.109 -4.25 1 83.69 218 CYS A C 1
ATOM 1756 O O . CYS A 1 218 ? 0.705 -9.141 -3.895 1 83.69 218 CYS A O 1
ATOM 1758 N N . VAL A 1 219 ? -1.217 -8.086 -4.531 1 85.75 219 VAL A N 1
ATOM 1759 C CA . VAL A 1 219 ? -0.593 -6.766 -4.508 1 85.75 219 VAL A CA 1
ATOM 1760 C C . VAL A 1 219 ? -1.466 -5.793 -3.713 1 85.75 219 VAL A C 1
ATOM 1762 O O . VAL A 1 219 ? -2.695 -5.84 -3.803 1 85.75 219 VAL A O 1
ATOM 1765 N N . ASN A 1 220 ? -0.893 -4.922 -2.936 1 79.69 220 ASN A N 1
ATOM 1766 C CA . ASN A 1 220 ? -1.649 -4.098 -1.999 1 79.69 220 ASN A CA 1
ATOM 1767 C C . ASN A 1 220 ? -2.004 -2.742 -2.605 1 79.69 220 ASN A C 1
ATOM 1769 O O . ASN A 1 220 ? -2.447 -1.838 -1.895 1 79.69 220 ASN A O 1
ATOM 1773 N N . SER A 1 221 ? -1.778 -2.6 -3.834 1 85.06 221 SER A N 1
ATOM 1774 C CA . SER A 1 221 ? -2.029 -1.309 -4.465 1 85.06 221 SER A CA 1
ATOM 1775 C C . SER A 1 221 ? -2.66 -1.481 -5.844 1 85.06 221 SER A C 1
ATOM 1777 O O . SER A 1 221 ? -2.213 -2.309 -6.641 1 85.06 221 SER A O 1
ATOM 1779 N N . ALA A 1 222 ? -3.723 -0.715 -6.062 1 88.12 222 ALA A N 1
ATOM 1780 C CA . ALA A 1 222 ? -4.379 -0.731 -7.367 1 88.12 222 ALA A CA 1
ATOM 1781 C C . ALA A 1 222 ? -3.422 -0.281 -8.469 1 88.12 222 ALA A C 1
ATOM 1783 O O . ALA A 1 222 ? -3.459 -0.807 -9.586 1 88.12 222 ALA A O 1
ATOM 1784 N N . SER A 1 223 ? -2.641 0.686 -8.133 1 88.69 223 SER A N 1
ATOM 1785 C CA . SER A 1 223 ? -1.688 1.198 -9.109 1 88.69 223 SER A CA 1
ATOM 1786 C C . SER A 1 223 ? -0.638 0.151 -9.461 1 88.69 223 SER A C 1
ATOM 1788 O O . SER A 1 223 ? -0.19 0.072 -10.609 1 88.69 223 SER A O 1
ATOM 1790 N N . ALA A 1 224 ? -0.239 -0.597 -8.477 1 88.19 224 ALA A N 1
ATOM 1791 C CA . ALA A 1 224 ? 0.714 -1.676 -8.727 1 88.19 224 ALA A CA 1
ATOM 1792 C C . ALA A 1 224 ? 0.104 -2.754 -9.617 1 88.19 224 ALA A C 1
ATOM 1794 O O . ALA A 1 224 ? 0.765 -3.262 -10.523 1 88.19 224 ALA A O 1
ATOM 1795 N N . ILE A 1 225 ? -1.129 -3.119 -9.336 1 92.12 225 ILE A N 1
ATOM 1796 C CA . ILE A 1 225 ? -1.828 -4.078 -10.18 1 92.12 225 ILE A CA 1
ATOM 1797 C C . ILE A 1 225 ? -1.86 -3.57 -11.617 1 92.12 225 ILE A C 1
ATOM 1799 O O . ILE A 1 225 ? -1.498 -4.293 -12.555 1 92.12 225 ILE A O 1
ATOM 1803 N N . THR A 1 226 ? -2.23 -2.342 -11.758 1 93 226 THR A N 1
ATOM 1804 C CA . THR A 1 226 ? -2.352 -1.735 -13.078 1 93 226 THR A CA 1
ATOM 1805 C C . THR A 1 226 ? -1.013 -1.764 -13.812 1 93 226 THR A C 1
ATOM 1807 O O . THR A 1 226 ? -0.957 -2.08 -15 1 93 226 THR A O 1
ATOM 1810 N N . ARG A 1 227 ? 0.028 -1.442 -13.109 1 90.81 227 ARG A N 1
ATOM 1811 C CA . ARG A 1 227 ? 1.359 -1.431 -13.703 1 90.81 227 ARG A CA 1
ATOM 1812 C C . ARG A 1 227 ? 1.753 -2.82 -14.195 1 90.81 227 ARG A C 1
ATOM 1814 O O . ARG A 1 227 ? 2.227 -2.977 -15.32 1 90.81 227 ARG A O 1
ATOM 1821 N N . LEU A 1 228 ? 1.557 -3.793 -13.383 1 91.31 228 LEU A N 1
ATOM 1822 C CA . LEU A 1 228 ? 1.923 -5.164 -13.727 1 91.31 228 LEU A CA 1
ATOM 1823 C C . LEU A 1 228 ? 1.12 -5.656 -14.93 1 91.31 228 LEU A C 1
ATOM 1825 O O . LEU A 1 228 ? 1.672 -6.285 -15.836 1 91.31 228 LEU A O 1
ATOM 1829 N N . VAL A 1 229 ? -0.141 -5.34 -14.938 1 94.94 229 VAL A N 1
ATOM 1830 C CA . VAL A 1 229 ? -1.013 -5.758 -16.031 1 94.94 229 VAL A CA 1
ATOM 1831 C C . VAL A 1 229 ? -0.601 -5.047 -17.312 1 94.94 229 VAL A C 1
ATOM 1833 O O . VAL A 1 229 ? -0.515 -5.676 -18.375 1 94.94 229 VAL A O 1
ATOM 1836 N N . ARG A 1 230 ? -0.347 -3.777 -17.203 1 93.62 230 ARG A N 1
ATOM 1837 C CA . ARG A 1 230 ? 0.08 -2.992 -18.359 1 93.62 230 ARG A CA 1
ATOM 1838 C C . ARG A 1 230 ? 1.359 -3.561 -18.953 1 93.62 230 ARG A C 1
ATOM 1840 O O . ARG A 1 230 ? 1.548 -3.52 -20.172 1 93.62 230 ARG A O 1
ATOM 1847 N N . ASP A 1 231 ? 2.164 -4.078 -18.141 1 92.25 231 ASP A N 1
ATOM 1848 C CA . ASP A 1 231 ? 3.449 -4.605 -18.578 1 92.25 231 ASP A CA 1
ATOM 1849 C C . ASP A 1 231 ? 3.309 -6.043 -19.078 1 92.25 231 ASP A C 1
ATOM 1851 O O . ASP A 1 231 ? 4.293 -6.66 -19.5 1 92.25 231 ASP A O 1
ATOM 1855 N N . GLY A 1 232 ? 2.107 -6.562 -19 1 91.69 232 GLY A N 1
ATOM 1856 C CA . GLY A 1 232 ? 1.832 -7.883 -19.562 1 91.69 232 GLY A CA 1
ATOM 1857 C C . GLY A 1 232 ? 2.15 -9.008 -18.594 1 91.69 232 GLY A C 1
ATOM 1858 O O . GLY A 1 232 ? 2.389 -10.141 -19.016 1 91.69 232 GLY A O 1
ATOM 1859 N N . PHE A 1 233 ? 2.18 -8.75 -17.359 1 90.81 233 PHE A N 1
ATOM 1860 C CA . PHE A 1 233 ? 2.545 -9.742 -16.359 1 90.81 233 PHE A CA 1
ATOM 1861 C C . PHE A 1 233 ? 1.459 -10.805 -16.219 1 90.81 233 PHE A C 1
ATOM 1863 O O . PHE A 1 233 ? 1.756 -11.977 -15.984 1 90.81 233 PHE A O 1
ATOM 1870 N N . GLY A 1 234 ? 0.251 -10.367 -16.281 1 93.75 234 GLY A N 1
ATOM 1871 C CA . GLY A 1 234 ? -0.865 -11.281 -16.094 1 93.75 234 GLY A CA 1
ATOM 1872 C C . GLY A 1 234 ? -2.217 -10.625 -16.297 1 93.75 234 GLY A C 1
ATOM 1873 O O . GLY A 1 234 ? -2.32 -9.609 -16.984 1 93.75 234 GLY A O 1
ATOM 1874 N N . ILE A 1 235 ? -3.254 -11.352 -15.75 1 95.88 235 ILE A N 1
ATOM 1875 C CA . ILE A 1 235 ? -4.633 -10.883 -15.805 1 95.88 235 ILE A CA 1
ATOM 1876 C C . ILE A 1 235 ? -4.992 -10.188 -14.492 1 95.88 235 ILE A C 1
ATOM 1878 O O . ILE A 1 235 ? -4.871 -10.773 -13.414 1 95.88 235 ILE A O 1
ATOM 1882 N N . GLY A 1 236 ? -5.359 -8.938 -14.609 1 96.12 236 GLY A N 1
ATOM 1883 C CA . GLY A 1 236 ? -5.746 -8.195 -13.422 1 96.12 236 GLY A CA 1
ATOM 1884 C C . GLY A 1 236 ? -7.223 -8.312 -13.094 1 96.12 236 GLY A C 1
ATOM 1885 O O . GLY A 1 236 ? -8.062 -8.273 -13.992 1 96.12 236 GLY A O 1
ATOM 1886 N N . ALA A 1 237 ? -7.535 -8.594 -11.844 1 95.19 237 ALA A N 1
ATOM 1887 C CA . ALA A 1 237 ? -8.898 -8.508 -11.328 1 95.19 237 ALA A CA 1
ATOM 1888 C C . ALA A 1 237 ? -9.133 -7.188 -10.594 1 95.19 237 ALA A C 1
ATOM 1890 O O . ALA A 1 237 ? -8.758 -7.051 -9.43 1 95.19 237 ALA A O 1
ATOM 1891 N N . MET A 1 238 ? -9.805 -6.27 -11.234 1 94.56 238 MET A N 1
ATOM 1892 C CA . MET A 1 238 ? -9.961 -4.941 -10.648 1 94.56 238 MET A CA 1
ATOM 1893 C C . MET A 1 238 ? -11.117 -4.191 -11.297 1 94.56 238 MET A C 1
ATOM 1895 O O . MET A 1 238 ? -11.578 -4.566 -12.375 1 94.56 238 MET A O 1
ATOM 1899 N N . PRO A 1 239 ? -11.609 -3.135 -10.641 1 94 239 PRO A N 1
ATOM 1900 C CA . PRO A 1 239 ? -12.648 -2.303 -11.258 1 94 239 PRO A CA 1
ATOM 1901 C C . PRO A 1 239 ? -12.133 -1.539 -12.477 1 94 239 PRO A C 1
ATOM 1903 O O . PRO A 1 239 ? -11.031 -0.983 -12.445 1 94 239 PRO A O 1
ATOM 1906 N N . ALA A 1 240 ? -12.961 -1.498 -13.477 1 92.69 240 ALA A N 1
ATOM 1907 C CA . ALA A 1 240 ? -12.609 -0.752 -14.688 1 92.69 240 ALA A CA 1
ATOM 1908 C C . ALA A 1 240 ? -12.484 0.74 -14.391 1 92.69 240 ALA A C 1
ATOM 1910 O O . ALA A 1 240 ? -11.773 1.461 -15.102 1 92.69 240 ALA A O 1
ATOM 1911 N N . ALA A 1 241 ? -13.172 1.207 -13.359 1 90.88 241 ALA A N 1
ATOM 1912 C CA . ALA A 1 241 ? -13.133 2.611 -12.961 1 90.88 241 ALA A CA 1
ATOM 1913 C C . ALA A 1 241 ? -11.695 3.064 -12.688 1 90.88 241 ALA A C 1
ATOM 1915 O O . ALA A 1 241 ? -11.383 4.25 -12.812 1 90.88 241 ALA A O 1
ATOM 1916 N N . LEU A 1 242 ? -10.781 2.125 -12.352 1 91.88 242 LEU A N 1
ATOM 1917 C CA . LEU A 1 242 ? -9.406 2.443 -11.961 1 91.88 242 LEU A CA 1
ATOM 1918 C C . LEU A 1 242 ? -8.516 2.559 -13.195 1 91.88 242 LEU A C 1
ATOM 1920 O O . LEU A 1 242 ? -7.402 3.086 -13.109 1 91.88 242 LEU A O 1
ATOM 1924 N N . VAL A 1 243 ? -8.969 2.066 -14.312 1 93.81 243 VAL A N 1
ATOM 1925 C CA . VAL A 1 243 ? -8.109 2.021 -15.492 1 93.81 243 VAL A CA 1
ATOM 1926 C C . VAL A 1 243 ? -8.836 2.625 -16.688 1 93.81 243 VAL A C 1
ATOM 1928 O O . VAL A 1 243 ? -8.695 2.148 -17.812 1 93.81 243 VAL A O 1
ATOM 1931 N N . GLN A 1 244 ? -9.602 3.615 -16.438 1 89.5 244 GLN A N 1
ATOM 1932 C CA . GLN A 1 244 ? -10.391 4.254 -17.5 1 89.5 244 GLN A CA 1
ATOM 1933 C C . GLN A 1 244 ? -9.484 4.805 -18.594 1 89.5 244 GLN A C 1
ATOM 1935 O O . GLN A 1 244 ? -9.781 4.633 -19.781 1 89.5 244 GLN A O 1
ATOM 1940 N N . GLY A 1 245 ? -8.445 5.508 -18.156 1 87.69 245 GLY A N 1
ATOM 1941 C CA . GLY A 1 245 ? -7.52 6.062 -19.125 1 87.69 245 GLY A CA 1
ATOM 1942 C C . GLY A 1 245 ? -6.906 5.012 -20.031 1 87.69 245 GLY A C 1
ATOM 1943 O O . GLY A 1 245 ? -6.863 5.184 -21.25 1 87.69 245 GLY A O 1
ATOM 1944 N N . GLU A 1 246 ? -6.465 3.973 -19.438 1 92.5 246 GLU A N 1
ATOM 1945 C CA . GLU A 1 246 ? -5.832 2.893 -20.188 1 92.5 246 GLU A CA 1
ATOM 1946 C C . GLU A 1 246 ? -6.824 2.225 -21.141 1 92.5 246 GLU A C 1
ATOM 1948 O O . GLU A 1 246 ? -6.461 1.834 -22.25 1 92.5 246 GLU A O 1
ATOM 1953 N N . LEU A 1 247 ? -8.031 2.102 -20.734 1 92.69 247 LEU A N 1
ATOM 1954 C CA . LEU A 1 247 ? -9.07 1.505 -21.562 1 92.69 247 LEU A CA 1
ATOM 1955 C C . LEU A 1 247 ? -9.422 2.422 -22.734 1 92.69 247 LEU A C 1
ATOM 1957 O O . LEU A 1 247 ? -9.562 1.964 -23.859 1 92.69 247 LEU A O 1
ATOM 1961 N N . ALA A 1 248 ? -9.516 3.666 -22.438 1 90.69 248 ALA A N 1
ATOM 1962 C CA . ALA A 1 248 ? -9.859 4.652 -23.469 1 90.69 248 ALA A CA 1
ATOM 1963 C C . ALA A 1 248 ? -8.781 4.73 -24.547 1 90.69 248 ALA A C 1
ATOM 1965 O O . ALA A 1 248 ? -9.078 4.902 -25.719 1 90.69 248 ALA A O 1
ATOM 1966 N N . HIS A 1 249 ? -7.516 4.562 -24.109 1 92.31 249 HIS A N 1
ATOM 1967 C CA . HIS A 1 249 ? -6.391 4.652 -25.047 1 92.31 249 HIS A CA 1
ATOM 1968 C C . HIS A 1 249 ? -6.105 3.303 -25.688 1 92.31 249 HIS A C 1
ATOM 1970 O O . HIS A 1 249 ? -5.242 3.201 -26.562 1 92.31 249 HIS A O 1
ATOM 1976 N N . GLY A 1 250 ? -6.727 2.332 -25.203 1 93.25 250 GLY A N 1
ATOM 1977 C CA . GLY A 1 250 ? -6.613 1.019 -25.812 1 93.25 250 GLY A CA 1
ATOM 1978 C C . GLY A 1 250 ? -5.383 0.252 -25.359 1 93.25 250 GLY A C 1
ATOM 1979 O O . GLY A 1 250 ? -4.984 -0.725 -26 1 93.25 250 GLY A O 1
ATOM 1980 N N . THR A 1 251 ? -4.754 0.695 -24.344 1 94.69 251 THR A N 1
ATOM 1981 C CA . THR A 1 251 ? -3.582 -0.006 -23.828 1 94.69 251 THR A CA 1
ATOM 1982 C C . THR A 1 251 ? -3.996 -1.232 -23.016 1 94.69 251 THR A C 1
ATOM 1984 O O . THR A 1 251 ? -3.24 -2.201 -22.922 1 94.69 251 THR A O 1
ATOM 1987 N N . LEU A 1 252 ? -5.152 -1.181 -22.406 1 96.56 252 LEU A N 1
ATOM 1988 C CA . LEU A 1 252 ? -5.746 -2.305 -21.688 1 96.56 252 LEU A CA 1
ATOM 1989 C C . LEU A 1 252 ? -7.094 -2.684 -22.281 1 96.56 252 LEU A C 1
ATOM 1991 O O . LEU A 1 252 ? -7.75 -1.858 -22.922 1 96.56 252 LEU A O 1
ATOM 1995 N N . THR A 1 253 ? -7.449 -3.887 -22.141 1 96.44 253 THR A N 1
ATOM 1996 C CA . THR A 1 253 ? -8.727 -4.387 -22.625 1 96.44 253 THR A CA 1
ATOM 1997 C C . THR A 1 253 ? -9.383 -5.309 -21.594 1 96.44 253 THR A C 1
ATOM 1999 O O . THR A 1 253 ? -8.688 -5.902 -20.766 1 96.44 253 THR A O 1
ATOM 2002 N N . LEU A 1 254 ? -10.711 -5.398 -21.672 1 95.44 254 LEU A N 1
ATOM 2003 C CA . LEU A 1 254 ? -11.477 -6.238 -20.75 1 95.44 254 LEU A CA 1
ATOM 2004 C C . LEU A 1 254 ? -11.727 -7.617 -21.359 1 95.44 254 LEU A C 1
ATOM 2006 O O . LEU A 1 254 ? -12.031 -7.73 -22.547 1 95.44 254 LEU A O 1
ATOM 2010 N N . VAL A 1 255 ? -11.477 -8.602 -20.578 1 95 255 VAL A N 1
ATOM 2011 C CA . VAL A 1 255 ? -11.828 -9.961 -20.969 1 95 255 VAL A CA 1
ATOM 2012 C C . VAL A 1 255 ? -13.273 -10.258 -20.594 1 95 255 VAL A C 1
ATOM 2014 O O . VAL A 1 255 ? -13.664 -10.078 -19.438 1 95 255 VAL A O 1
ATOM 2017 N N . THR A 1 256 ? -14.031 -10.703 -21.547 1 91.88 256 THR A N 1
ATOM 2018 C CA . THR A 1 256 ? -15.445 -10.969 -21.312 1 91.88 256 THR A CA 1
ATOM 2019 C C . THR A 1 256 ? -15.75 -12.453 -21.484 1 91.88 256 THR A C 1
ATOM 2021 O O . THR A 1 256 ? -14.898 -13.219 -21.938 1 91.88 256 THR A O 1
ATOM 2024 N N . GLY A 1 257 ? -16.953 -12.852 -21.016 1 91.25 257 GLY A N 1
ATOM 2025 C CA . GLY A 1 257 ? -17.422 -14.203 -21.25 1 91.25 257 GLY A CA 1
ATOM 2026 C C . GLY A 1 257 ? -17.125 -15.148 -20.109 1 91.25 257 GLY A C 1
ATOM 2027 O O . GLY A 1 257 ? -17.375 -16.359 -20.219 1 91.25 257 GLY A O 1
ATOM 2028 N N . VAL A 1 258 ? -16.484 -14.727 -19.141 1 92.62 258 VAL A N 1
ATOM 2029 C CA . VAL A 1 258 ? -16.25 -15.539 -17.953 1 92.62 258 VAL A CA 1
ATOM 2030 C C . VAL A 1 258 ? -16.828 -14.844 -16.719 1 92.62 258 VAL A C 1
ATOM 2032 O O . VAL A 1 258 ? -16.969 -13.625 -16.703 1 92.62 258 VAL A O 1
ATOM 2035 N N . PRO A 1 259 ? -17.172 -15.656 -15.711 1 92.5 259 PRO A N 1
ATOM 2036 C CA . PRO A 1 259 ? -17.75 -15.055 -14.5 1 92.5 259 PRO A CA 1
ATOM 2037 C C . PRO A 1 259 ? -16.828 -14.008 -13.875 1 92.5 259 PRO A C 1
ATOM 2039 O O . PRO A 1 259 ? -15.609 -14.164 -13.883 1 92.5 259 PRO A O 1
ATOM 2042 N N . LEU A 1 260 ? -17.5 -13.055 -13.359 1 91.06 260 LEU A N 1
ATOM 2043 C CA . LEU A 1 260 ? -16.766 -11.961 -12.734 1 91.06 260 LEU A CA 1
ATOM 2044 C C . LEU A 1 260 ? -16.781 -12.094 -11.211 1 91.06 260 LEU A C 1
ATOM 2046 O O . LEU A 1 260 ? -17.719 -12.672 -10.648 1 91.06 260 LEU A O 1
ATOM 2050 N N . PRO A 1 261 ? -15.688 -11.523 -10.609 1 89.44 261 PRO A N 1
ATOM 2051 C CA . PRO A 1 261 ? -15.734 -11.461 -9.148 1 89.44 261 PRO A CA 1
ATOM 2052 C C . PRO A 1 261 ? -16.828 -10.531 -8.633 1 89.44 261 PRO A C 1
ATOM 2054 O O . PRO A 1 261 ? -17.406 -9.766 -9.406 1 89.44 261 PRO A O 1
ATOM 2057 N N . SER A 1 262 ? -17.078 -10.602 -7.316 1 89.75 262 SER A N 1
ATOM 2058 C CA . SER A 1 262 ? -18.078 -9.758 -6.672 1 89.75 262 SER A CA 1
ATOM 2059 C C . SER A 1 262 ? -17.719 -8.281 -6.789 1 89.75 262 SER A C 1
ATOM 2061 O O . SER A 1 262 ? -16.531 -7.934 -6.898 1 89.75 262 SER A O 1
ATOM 2063 N N . VAL A 1 263 ? -18.703 -7.492 -6.711 1 92.19 263 VAL A N 1
ATOM 2064 C CA . VAL A 1 263 ? -18.531 -6.047 -6.812 1 92.19 263 VAL A CA 1
ATOM 2065 C C . VAL A 1 263 ? -17.719 -5.543 -5.621 1 92.19 263 VAL A C 1
ATOM 2067 O O . VAL A 1 263 ? -17.703 -6.176 -4.559 1 92.19 263 VAL A O 1
ATOM 2070 N N . MET A 1 264 ? -17.047 -4.52 -5.82 1 92 264 MET A N 1
ATOM 2071 C CA . MET A 1 264 ? -16.25 -3.891 -4.766 1 92 264 MET A CA 1
ATOM 2072 C C . MET A 1 264 ? -17.016 -2.725 -4.137 1 92 264 MET A C 1
ATOM 2074 O O . MET A 1 264 ? -17.312 -1.736 -4.812 1 92 264 MET A O 1
ATOM 2078 N N . ASP A 1 265 ? -17.234 -2.812 -2.85 1 92.88 265 ASP A N 1
ATOM 2079 C CA . ASP A 1 265 ? -17.906 -1.737 -2.127 1 92.88 265 ASP A CA 1
ATOM 2080 C C . ASP A 1 265 ? -16.906 -0.696 -1.634 1 92.88 265 ASP A C 1
ATOM 2082 O O . ASP A 1 265 ? -15.797 -1.042 -1.21 1 92.88 265 ASP A O 1
ATOM 2086 N N . ILE A 1 266 ? -17.281 0.482 -1.756 1 94.81 266 ILE A N 1
ATOM 2087 C CA . ILE A 1 266 ? -16.531 1.575 -1.143 1 94.81 266 ILE A CA 1
ATOM 2088 C C . ILE A 1 266 ? -17.375 2.205 -0.027 1 94.81 266 ILE A C 1
ATOM 2090 O O . ILE A 1 266 ? -18.469 2.697 -0.271 1 94.81 266 ILE A O 1
ATOM 2094 N N . VAL A 1 267 ? -16.781 2.227 1.145 1 95.69 267 VAL A N 1
ATOM 2095 C CA . VAL A 1 267 ? -17.531 2.641 2.324 1 95.69 267 VAL A CA 1
ATOM 2096 C C . VAL A 1 267 ? -16.781 3.74 3.061 1 95.69 267 VAL A C 1
ATOM 2098 O O . VAL A 1 267 ? -15.539 3.711 3.133 1 95.69 267 VAL A O 1
ATOM 2101 N N . ALA A 1 268 ? -17.484 4.688 3.516 1 96.44 268 ALA A N 1
ATOM 2102 C CA . ALA A 1 268 ? -16.953 5.645 4.484 1 96.44 268 ALA A CA 1
ATOM 2103 C C . ALA A 1 268 ? -17.281 5.219 5.91 1 96.44 268 ALA A C 1
ATOM 2105 O O . ALA A 1 268 ? -18.422 4.852 6.211 1 96.44 268 ALA A O 1
ATOM 2106 N N . SER A 1 269 ? -16.328 5.172 6.723 1 95.56 269 SER A N 1
ATOM 2107 C CA . SER A 1 269 ? -16.531 4.898 8.141 1 95.56 269 SER A CA 1
ATOM 2108 C C . SER A 1 269 ? -15.953 6.016 9.008 1 95.56 269 SER A C 1
ATOM 2110 O O . SER A 1 269 ? -14.867 6.527 8.727 1 95.56 269 SER A O 1
ATOM 2112 N N . TRP A 1 270 ? -16.656 6.398 9.984 1 92.25 270 TRP A N 1
ATOM 2113 C CA . TRP A 1 270 ? -16.172 7.477 10.844 1 92.25 270 TRP A CA 1
ATOM 2114 C C . TRP A 1 270 ? -16.703 7.312 12.266 1 92.25 270 TRP A C 1
ATOM 2116 O O . TRP A 1 270 ? -17.672 6.598 12.5 1 92.25 270 TRP A O 1
ATOM 2126 N N . ARG A 1 271 ? -16 7.898 13.078 1 82.56 271 ARG A N 1
ATOM 2127 C CA . ARG A 1 271 ? -16.391 7.84 14.484 1 82.56 271 ARG A CA 1
ATOM 2128 C C . ARG A 1 271 ? -17.469 8.859 14.797 1 82.56 271 ARG A C 1
ATOM 2130 O O . ARG A 1 271 ? -17.484 9.953 14.219 1 82.56 271 ARG A O 1
ATOM 2137 N N . THR A 1 272 ? -18.359 8.352 15.711 1 73.94 272 THR A N 1
ATOM 2138 C CA . THR A 1 272 ? -19.438 9.242 16.141 1 73.94 272 THR A CA 1
ATOM 2139 C C . THR A 1 272 ? -19.141 9.797 17.531 1 73.94 272 THR A C 1
ATOM 2141 O O . THR A 1 272 ? -18.391 9.203 18.297 1 73.94 272 THR A O 1
ATOM 2144 N N . GLY A 1 273 ? -19.406 10.922 17.828 1 64.75 273 GLY A N 1
ATOM 2145 C CA . GLY A 1 273 ? -19.281 11.547 19.125 1 64.75 273 GLY A CA 1
ATOM 2146 C C . GLY A 1 273 ? -19.375 13.062 19.062 1 64.75 273 GLY A C 1
ATOM 2147 O O . GLY A 1 273 ? -19.578 13.633 18 1 64.75 273 GLY A O 1
ATOM 2148 N N . ALA A 1 274 ? -19.25 13.648 20.297 1 53.62 274 ALA A N 1
ATOM 2149 C CA . ALA A 1 274 ? -19.359 15.102 20.422 1 53.62 274 ALA A CA 1
ATOM 2150 C C . ALA A 1 274 ? -18.266 15.805 19.609 1 53.62 274 ALA A C 1
ATOM 2152 O O . ALA A 1 274 ? -17.094 15.406 19.656 1 53.62 274 ALA A O 1
ATOM 2153 N N . GLY A 1 275 ? -18.547 16.688 18.688 1 55.5 275 GLY A N 1
ATOM 2154 C CA . GLY A 1 275 ? -17.594 17.484 17.922 1 55.5 275 GLY A CA 1
ATOM 2155 C C . GLY A 1 275 ? -17.344 16.938 16.531 1 55.5 275 GLY A C 1
ATOM 2156 O O . GLY A 1 275 ? -16.594 17.531 15.758 1 55.5 275 GLY A O 1
ATOM 2157 N N . MET A 1 276 ? -18.125 15.867 16.375 1 62.31 276 MET A N 1
ATOM 2158 C CA . MET A 1 276 ? -17.828 15.25 15.086 1 62.31 276 MET A CA 1
ATOM 2159 C C . MET A 1 276 ? -18.828 15.68 14.023 1 62.31 276 MET A C 1
ATOM 2161 O O . MET A 1 276 ? -19 15 13.008 1 62.31 276 MET A O 1
ATOM 2165 N N . GLU A 1 277 ? -19.531 16.703 14.258 1 66.25 277 GLU A N 1
ATOM 2166 C CA . GLU A 1 277 ? -20.5 17.234 13.297 1 66.25 277 GLU A CA 1
ATOM 2167 C C . GLU A 1 277 ? -19.828 17.562 11.969 1 66.25 277 GLU A C 1
ATOM 2169 O O . GLU A 1 277 ? -20.406 17.328 10.898 1 66.25 277 GLU A O 1
ATOM 2174 N N . ARG A 1 278 ? -18.703 17.953 12.07 1 77.38 278 ARG A N 1
ATOM 2175 C CA . ARG A 1 278 ? -17.969 18.312 10.859 1 77.38 278 ARG A CA 1
ATOM 2176 C C . ARG A 1 278 ? -17.703 17.078 10 1 77.38 278 ARG A C 1
ATOM 2178 O O . ARG A 1 278 ? -17.734 17.156 8.773 1 77.38 278 ARG A O 1
ATOM 2185 N N . VAL A 1 279 ? -17.641 15.977 10.633 1 84.62 279 VAL A N 1
ATOM 2186 C CA . VAL A 1 279 ? -17.359 14.742 9.914 1 84.62 279 VAL A CA 1
ATOM 2187 C C . VAL A 1 279 ? -18.562 14.328 9.078 1 84.62 279 VAL A C 1
ATOM 2189 O O . VAL A 1 279 ? -18.422 13.867 7.945 1 84.62 279 VAL A O 1
ATOM 2192 N N . GLU A 1 280 ? -19.719 14.562 9.617 1 85.31 280 GLU A N 1
ATOM 2193 C CA . GLU A 1 280 ? -20.938 14.227 8.883 1 85.31 280 GLU A CA 1
ATOM 2194 C C . GLU A 1 280 ? -21.094 15.102 7.637 1 85.31 280 GLU A C 1
ATOM 2196 O O . GLU A 1 280 ? -21.547 14.633 6.594 1 85.31 280 GLU A O 1
ATOM 2201 N N . ASP A 1 281 ? -20.734 16.312 7.801 1 86 281 ASP A N 1
ATOM 2202 C CA . ASP A 1 281 ? -20.75 17.203 6.648 1 86 281 ASP A CA 1
ATOM 2203 C C . ASP A 1 281 ? -19.766 16.734 5.574 1 86 281 ASP A C 1
ATOM 2205 O O . ASP A 1 281 ? -20.062 16.812 4.379 1 86 281 ASP A O 1
ATOM 2209 N N . ILE A 1 282 ? -18.688 16.312 6.004 1 89.81 282 ILE A N 1
ATOM 2210 C CA . ILE A 1 282 ? -17.656 15.844 5.082 1 89.81 282 ILE A CA 1
ATOM 2211 C C . ILE A 1 282 ? -18.125 14.578 4.367 1 89.81 282 ILE A C 1
ATOM 2213 O O . ILE A 1 282 ? -17.906 14.414 3.164 1 89.81 282 ILE A O 1
ATOM 2217 N N . VAL A 1 283 ? -18.812 13.75 5.082 1 92.88 283 VAL A N 1
ATOM 2218 C CA . VAL A 1 283 ? -19.344 12.523 4.488 1 92.88 283 VAL A CA 1
ATOM 2219 C C . VAL A 1 283 ? -20.406 12.875 3.445 1 92.88 283 VAL A C 1
ATOM 2221 O O . VAL A 1 283 ? -20.469 12.258 2.381 1 92.88 283 VAL A O 1
ATOM 2224 N N . SER A 1 284 ? -21.234 13.828 3.787 1 91.62 284 SER A N 1
ATOM 2225 C CA . SER A 1 284 ? -22.25 14.273 2.834 1 91.62 284 SER A CA 1
ATOM 2226 C C . SER A 1 284 ? -21.594 14.828 1.568 1 91.62 284 SER A C 1
ATOM 2228 O O . SER A 1 284 ? -22.047 14.523 0.457 1 91.62 284 SER A O 1
ATOM 2230 N N . LEU A 1 285 ? -20.609 15.617 1.768 1 92.88 285 LEU A N 1
ATOM 2231 C CA . LEU A 1 285 ? -19.859 16.156 0.633 1 92.88 285 LEU A CA 1
ATOM 2232 C C . LEU A 1 285 ? -19.219 15.031 -0.176 1 92.88 285 LEU A C 1
ATOM 2234 O O . LEU A 1 285 ? -19.172 15.102 -1.406 1 92.88 285 LEU A O 1
ATOM 2238 N N . THR A 1 286 ? -18.672 14.031 0.498 1 95.81 286 THR A N 1
ATOM 2239 C CA . THR A 1 286 ? -18.062 12.883 -0.161 1 95.81 286 THR A CA 1
ATOM 2240 C C . THR A 1 286 ? -19.062 12.164 -1.051 1 95.81 286 THR A C 1
ATOM 2242 O O . THR A 1 286 ? -18.734 11.758 -2.166 1 95.81 286 THR A O 1
ATOM 2245 N N . ARG A 1 287 ? -20.25 12.047 -0.562 1 95.88 287 ARG A N 1
ATOM 2246 C CA . ARG A 1 287 ? -21.297 11.391 -1.339 1 95.88 287 ARG A CA 1
ATOM 2247 C C . ARG A 1 287 ? -21.562 12.141 -2.639 1 95.88 287 ARG A C 1
ATOM 2249 O O . ARG A 1 287 ? -21.75 11.523 -3.689 1 95.88 287 ARG A O 1
ATOM 2256 N N . GLU A 1 288 ? -21.531 13.398 -2.541 1 94.88 288 GLU A N 1
ATOM 2257 C CA . GLU A 1 288 ? -21.75 14.219 -3.725 1 94.88 288 GLU A CA 1
ATOM 2258 C C . GLU A 1 288 ? -20.625 14.047 -4.734 1 94.88 288 GLU A C 1
ATOM 2260 O O . GLU A 1 288 ? -20.875 13.867 -5.93 1 94.88 288 GLU A O 1
ATOM 2265 N N . VAL A 1 289 ? -19.438 14.117 -4.242 1 95.75 289 VAL A N 1
ATOM 2266 C CA . VAL A 1 289 ? -18.266 14 -5.105 1 95.75 289 VAL A CA 1
ATOM 2267 C C . VAL A 1 289 ? -18.234 12.625 -5.762 1 95.75 289 VAL A C 1
ATOM 2269 O O . VAL A 1 289 ? -17.953 12.508 -6.957 1 95.75 289 VAL A O 1
ATOM 2272 N N . VAL A 1 290 ? -18.531 11.594 -4.984 1 96.12 290 VAL A N 1
ATOM 2273 C CA . VAL A 1 290 ? -18.547 10.227 -5.496 1 96.12 290 VAL A CA 1
ATOM 2274 C C . VAL A 1 290 ? -19.641 10.086 -6.555 1 96.12 290 VAL A C 1
ATOM 2276 O O . VAL A 1 290 ? -19.422 9.445 -7.59 1 96.12 290 VAL A O 1
ATOM 2279 N N . GLY A 1 291 ? -20.766 10.656 -6.219 1 94.38 291 GLY A N 1
ATOM 2280 C CA . GLY A 1 291 ? -21.844 10.641 -7.195 1 94.38 291 GLY A CA 1
ATOM 2281 C C . GLY A 1 291 ? -21.469 11.258 -8.523 1 94.38 291 GLY A C 1
ATOM 2282 O O . GLY A 1 291 ? -21.781 10.711 -9.586 1 94.38 291 GLY A O 1
ATOM 2283 N N . GLU A 1 292 ? -20.812 12.367 -8.492 1 93.5 292 GLU A N 1
ATOM 2284 C CA . GLU A 1 292 ? -20.344 13.047 -9.703 1 93.5 292 GLU A CA 1
ATOM 2285 C C . GLU A 1 292 ? -19.312 12.195 -10.453 1 93.5 292 GLU A C 1
ATOM 2287 O O . GLU A 1 292 ? -19.344 12.133 -11.68 1 93.5 292 GLU A O 1
ATOM 2292 N N . PHE A 1 293 ? -18.469 11.641 -9.719 1 93.25 293 PHE A N 1
ATOM 2293 C CA . PHE A 1 293 ? -17.438 10.797 -10.32 1 93.25 293 PHE A CA 1
ATOM 2294 C C . PHE A 1 293 ? -18.062 9.609 -11.039 1 93.25 293 PHE A C 1
ATOM 2296 O O . PHE A 1 293 ? -17.703 9.305 -12.18 1 93.25 293 PHE A O 1
ATOM 2303 N N . VAL A 1 294 ? -18.969 8.922 -10.359 1 92.75 294 VAL A N 1
ATOM 2304 C CA . VAL A 1 294 ? -19.594 7.73 -10.914 1 92.75 294 VAL A CA 1
ATOM 2305 C C . VAL A 1 294 ? -20.422 8.109 -12.148 1 92.75 294 VAL A C 1
ATOM 2307 O O . VAL A 1 294 ? -20.438 7.371 -13.141 1 92.75 294 VAL A O 1
ATOM 2310 N N . ALA A 1 295 ? -21.062 9.227 -12.094 1 90.81 295 ALA A N 1
ATOM 2311 C CA . ALA A 1 295 ? -21.875 9.703 -13.211 1 90.81 295 ALA A CA 1
ATOM 2312 C C . ALA A 1 295 ? -21.016 9.969 -14.445 1 90.81 295 ALA A C 1
ATOM 2314 O O . ALA A 1 295 ? -21.5 9.852 -15.578 1 90.81 295 ALA A O 1
ATOM 2315 N N . ALA A 1 296 ? -19.75 10.273 -14.258 1 90.38 296 ALA A N 1
ATOM 2316 C CA . ALA A 1 296 ? -18.859 10.617 -15.359 1 90.38 296 ALA A CA 1
ATOM 2317 C C . ALA A 1 296 ? -18.219 9.359 -15.945 1 90.38 296 ALA A C 1
ATOM 2319 O O . ALA A 1 296 ? -17.609 9.414 -17.016 1 90.38 296 ALA A O 1
ATOM 2320 N N . LEU A 1 297 ? -18.359 8.266 -15.266 1 89.06 297 LEU A N 1
ATOM 2321 C CA . LEU A 1 297 ? -17.766 7.02 -15.734 1 89.06 297 LEU A CA 1
ATOM 2322 C C . LEU A 1 297 ? -18.531 6.469 -16.938 1 89.06 297 LEU A C 1
ATOM 2324 O O . LEU A 1 297 ? -19.75 6.664 -17.031 1 89.06 297 LEU A O 1
ATOM 2328 N N . PRO A 1 298 ? -17.828 5.828 -17.797 1 85.12 298 PRO A N 1
ATOM 2329 C CA . PRO A 1 298 ? -18.531 5.129 -18.875 1 85.12 298 PRO A CA 1
ATOM 2330 C C . PRO A 1 298 ? -19.484 4.055 -18.359 1 85.12 298 PRO A C 1
ATOM 2332 O O . PRO A 1 298 ? -19.297 3.545 -17.25 1 85.12 298 PRO A O 1
ATOM 2335 N N . VAL A 1 299 ? -20.422 3.656 -19.078 1 78.31 299 VAL A N 1
ATOM 2336 C CA . VAL A 1 299 ? -21.5 2.752 -18.703 1 78.31 299 VAL A CA 1
ATOM 2337 C C . VAL A 1 299 ? -20.922 1.399 -18.297 1 78.31 299 VAL A C 1
ATOM 2339 O O . VAL A 1 299 ? -21.438 0.75 -17.375 1 78.31 299 VAL A O 1
ATOM 2342 N N . GLU A 1 300 ? -19.875 0.975 -18.906 1 73.81 300 GLU A N 1
ATOM 2343 C CA . GLU A 1 300 ? -19.281 -0.33 -18.625 1 73.81 300 GLU A CA 1
ATOM 2344 C C . GLU A 1 300 ? -18.672 -0.383 -17.234 1 73.81 300 GLU A C 1
ATOM 2346 O O . GLU A 1 300 ? -18.438 -1.467 -16.688 1 73.81 300 GLU A O 1
ATOM 2351 N N . CYS A 1 301 ? -18.438 0.766 -16.75 1 77.25 301 CYS A N 1
ATOM 2352 C CA . CYS A 1 301 ? -17.797 0.847 -15.445 1 77.25 301 CYS A CA 1
ATOM 2353 C C . CYS A 1 301 ? -18.828 1.026 -14.336 1 77.25 301 CYS A C 1
ATOM 2355 O O . CYS A 1 301 ? -18.469 1.13 -13.164 1 77.25 301 CYS A O 1
ATOM 2357 N N . ARG A 1 302 ? -20.141 1.065 -14.766 1 77.25 302 ARG A N 1
ATOM 2358 C CA . ARG A 1 302 ? -21.188 1.307 -13.781 1 77.25 302 ARG A CA 1
ATOM 2359 C C . ARG A 1 302 ? -22.016 0.045 -13.539 1 77.25 302 ARG A C 1
ATOM 2361 O O . ARG A 1 302 ? -22.047 -0.85 -14.391 1 77.25 302 ARG A O 1
ATOM 2368 N N . LEU A 1 303 ? -22.297 -0.059 -12.211 1 74.56 303 LEU A N 1
ATOM 2369 C CA . LEU A 1 303 ? -23.219 -1.159 -11.953 1 74.56 303 LEU A CA 1
ATOM 2370 C C . LEU A 1 303 ? -24.594 -0.871 -12.562 1 74.56 303 LEU A C 1
ATOM 2372 O O . LEU A 1 303 ? -25.031 0.278 -12.578 1 74.56 303 LEU A O 1
ATOM 2376 N N . ASP A 1 304 ? -25.062 -1.804 -13.391 1 56 304 ASP A N 1
ATOM 2377 C CA . ASP A 1 304 ? -26.422 -1.611 -13.898 1 56 304 ASP A CA 1
ATOM 2378 C C . ASP A 1 304 ? -27.406 -1.349 -12.758 1 56 304 ASP A C 1
ATOM 2380 O O . ASP A 1 304 ? -27.312 -1.979 -11.703 1 56 304 ASP A O 1
ATOM 2384 N N . ALA A 1 305 ? -27.797 -0.044 -12.617 1 40.78 305 ALA A N 1
ATOM 2385 C CA . ALA A 1 305 ? -28.938 0.221 -11.758 1 40.78 305 ALA A CA 1
ATOM 2386 C C . ALA A 1 305 ? -29.922 -0.944 -11.773 1 40.78 305 ALA A C 1
ATOM 2388 O O . ALA A 1 305 ? -30.547 -1.22 -12.805 1 40.78 305 ALA A O 1
ATOM 2389 N N . GLN A 1 306 ? -29.531 -2.119 -11.305 1 28.14 306 GLN A N 1
ATOM 2390 C CA . GLN A 1 306 ? -30.75 -2.916 -11.234 1 28.14 306 GLN A CA 1
ATOM 2391 C C . GLN A 1 306 ? -31.719 -2.355 -10.195 1 28.14 306 GLN A C 1
ATOM 2393 O O . GLN A 1 306 ? -31.297 -1.951 -9.109 1 28.14 306 GLN A O 1
ATOM 2398 N N . MET B 1 1 ? -0.29 -31.688 14.875 1 50.84 1 MET B N 1
ATOM 2399 C CA . MET B 1 1 ? -1.195 -30.734 14.234 1 50.84 1 MET B CA 1
ATOM 2400 C C . MET B 1 1 ? -1.749 -31.297 12.93 1 50.84 1 MET B C 1
ATOM 2402 O O . MET B 1 1 ? -1.004 -31.859 12.133 1 50.84 1 MET B O 1
ATOM 2406 N N . ASN B 1 2 ? -3.051 -31.609 12.992 1 68.06 2 ASN B N 1
ATOM 2407 C CA . ASN B 1 2 ? -3.824 -32.219 11.922 1 68.06 2 ASN B CA 1
ATOM 2408 C C . ASN B 1 2 ? -4.156 -31.219 10.82 1 68.06 2 ASN B C 1
ATOM 2410 O O . ASN B 1 2 ? -4.754 -30.172 11.086 1 68.06 2 ASN B O 1
ATOM 2414 N N . ILE B 1 3 ? -3.654 -31.484 9.695 1 72.94 3 ILE B N 1
ATOM 2415 C CA . ILE B 1 3 ? -3.797 -30.609 8.539 1 72.94 3 ILE B CA 1
ATOM 2416 C C . ILE B 1 3 ? -5.277 -30.328 8.281 1 72.94 3 ILE B C 1
ATOM 2418 O O . ILE B 1 3 ? -5.641 -29.234 7.859 1 72.94 3 ILE B O 1
ATOM 2422 N N . LYS B 1 4 ? -6.027 -31.281 8.562 1 79.12 4 LYS B N 1
ATOM 2423 C CA . LYS B 1 4 ? -7.465 -31.125 8.375 1 79.12 4 LYS B CA 1
ATOM 2424 C C . LYS B 1 4 ? -8.023 -30.047 9.312 1 79.12 4 LYS B C 1
ATOM 2426 O O . LYS B 1 4 ? -8.922 -29.297 8.938 1 79.12 4 LYS B O 1
ATOM 2431 N N . PHE B 1 5 ? -7.426 -30.109 10.484 1 82.62 5 PHE B N 1
ATOM 2432 C CA . PHE B 1 5 ? -7.859 -29.109 11.453 1 82.62 5 PHE B CA 1
ATOM 2433 C C . PHE B 1 5 ? -7.43 -27.719 11.031 1 82.62 5 PHE B C 1
ATOM 2435 O O . PHE B 1 5 ? -8.195 -26.75 11.164 1 82.62 5 PHE B O 1
ATOM 2442 N N . LEU B 1 6 ? -6.27 -27.672 10.484 1 83.06 6 LEU B N 1
ATOM 2443 C CA . LEU B 1 6 ? -5.766 -26.391 10 1 83.06 6 LEU B CA 1
ATOM 2444 C C . LEU B 1 6 ? -6.598 -25.891 8.82 1 83.06 6 LEU B C 1
ATOM 2446 O O . LEU B 1 6 ? -6.887 -24.688 8.719 1 83.06 6 LEU B O 1
ATOM 2450 N N . GLU B 1 7 ? -6.887 -26.766 7.988 1 81.75 7 GLU B N 1
ATOM 2451 C CA . GLU B 1 7 ? -7.758 -26.422 6.863 1 81.75 7 GLU B CA 1
ATOM 2452 C C . GLU B 1 7 ? -9.109 -25.906 7.348 1 81.75 7 GLU B C 1
ATOM 2454 O O . GLU B 1 7 ? -9.633 -24.938 6.801 1 81.75 7 GLU B O 1
ATOM 2459 N N . THR B 1 8 ? -9.664 -26.594 8.312 1 86.31 8 THR B N 1
ATOM 2460 C CA . THR B 1 8 ? -10.93 -26.188 8.906 1 86.31 8 THR B CA 1
ATOM 2461 C C . THR B 1 8 ? -10.836 -24.766 9.461 1 86.31 8 THR B C 1
ATOM 2463 O O . THR B 1 8 ? -11.727 -23.938 9.242 1 86.31 8 THR B O 1
ATOM 2466 N N . PHE B 1 9 ? -9.734 -24.469 10.078 1 88.44 9 PHE B N 1
ATOM 2467 C CA . PHE B 1 9 ? -9.477 -23.156 10.664 1 88.44 9 PHE B CA 1
ATOM 2468 C C . PHE B 1 9 ? -9.445 -22.078 9.586 1 88.44 9 PHE B C 1
ATOM 2470 O O . PHE B 1 9 ? -10.078 -21.031 9.734 1 88.44 9 PHE B O 1
ATOM 2477 N N . VAL B 1 10 ? -8.805 -22.391 8.594 1 83.12 10 VAL B N 1
ATOM 2478 C CA . VAL B 1 10 ? -8.672 -21.438 7.504 1 83.12 10 VAL B CA 1
ATOM 2479 C C . VAL B 1 10 ? -10.047 -21.141 6.906 1 83.12 10 VAL B C 1
ATOM 2481 O O . VAL B 1 10 ? -10.375 -19.969 6.648 1 83.12 10 VAL B O 1
ATOM 2484 N N . TRP B 1 11 ? -10.852 -22.062 6.734 1 82.69 11 TRP B N 1
ATOM 2485 C CA . TRP B 1 11 ? -12.156 -21.875 6.109 1 82.69 11 TRP B CA 1
ATOM 2486 C C . TRP B 1 11 ? -13.109 -21.141 7.043 1 82.69 11 TRP B C 1
ATOM 2488 O O . TRP B 1 11 ? -13.922 -20.328 6.602 1 82.69 11 TRP B O 1
ATOM 2498 N N . VAL B 1 12 ? -12.992 -21.469 8.289 1 87.06 12 VAL B N 1
ATOM 2499 C CA . VAL B 1 12 ? -13.82 -20.734 9.242 1 87.06 12 VAL B CA 1
ATOM 2500 C C . VAL B 1 12 ? -13.438 -19.266 9.234 1 87.06 12 VAL B C 1
ATOM 2502 O O . VAL B 1 12 ? -14.312 -18.391 9.289 1 87.06 12 VAL B O 1
ATOM 2505 N N . ALA B 1 13 ? -12.211 -19.078 9.188 1 84.75 13 ALA B N 1
ATOM 2506 C CA . ALA B 1 13 ? -11.719 -17.703 9.172 1 84.75 13 ALA B CA 1
ATOM 2507 C C . ALA B 1 13 ? -12.172 -16.969 7.91 1 84.75 13 ALA B C 1
ATOM 2509 O O . ALA B 1 13 ? -12.523 -15.789 7.965 1 84.75 13 ALA B O 1
ATOM 2510 N N . ARG B 1 14 ? -12.156 -17.703 6.836 1 74.81 14 ARG B N 1
ATOM 2511 C CA . ARG B 1 14 ? -12.508 -17.141 5.539 1 74.81 14 ARG B CA 1
ATOM 2512 C C . ARG B 1 14 ? -14.008 -16.891 5.438 1 74.81 14 ARG B C 1
ATOM 2514 O O . ARG B 1 14 ? -14.438 -15.836 4.961 1 74.81 14 ARG B O 1
ATOM 2521 N N . LEU B 1 15 ? -14.781 -17.828 5.879 1 75.62 15 LEU B N 1
ATOM 2522 C CA . LEU B 1 15 ? -16.234 -17.781 5.715 1 75.62 15 LEU B CA 1
ATOM 2523 C C . LEU B 1 15 ? -16.891 -17.125 6.914 1 75.62 15 LEU B C 1
ATOM 2525 O O . LEU B 1 15 ? -18.078 -16.781 6.867 1 75.62 15 LEU B O 1
ATOM 2529 N N . LYS B 1 16 ? -16.047 -16.922 7.922 1 80.19 16 LYS B N 1
ATOM 2530 C CA . LYS B 1 16 ? -16.484 -16.344 9.18 1 80.19 16 LYS B CA 1
ATOM 2531 C C . LYS B 1 16 ? -17.75 -17.016 9.695 1 80.19 16 LYS B C 1
ATOM 2533 O O . LYS B 1 16 ? -18.641 -16.359 10.234 1 80.19 16 LYS B O 1
ATOM 2538 N N . SER B 1 17 ? -17.875 -18.219 9.422 1 84.69 17 SER B N 1
ATOM 2539 C CA . SER B 1 17 ? -19.047 -19 9.82 1 84.69 17 SER B CA 1
ATOM 2540 C C . SER B 1 17 ? -18.703 -20.469 9.992 1 84.69 17 SER B C 1
ATOM 2542 O O . SER B 1 17 ? -18.125 -21.094 9.086 1 84.69 17 SER B O 1
ATOM 2544 N N . PHE B 1 18 ? -19.125 -21.047 11.125 1 89.06 18 PHE B N 1
ATOM 2545 C CA . PHE B 1 18 ? -18.906 -22.469 11.375 1 89.06 18 PHE B CA 1
ATOM 2546 C C . PHE B 1 18 ? -19.844 -23.328 10.539 1 89.06 18 PHE B C 1
ATOM 2548 O O . PHE B 1 18 ? -19.453 -24.375 10.031 1 89.06 18 PHE B O 1
ATOM 2555 N N . ARG B 1 19 ? -21.016 -22.75 10.375 1 86.38 19 ARG B N 1
ATOM 2556 C CA . ARG B 1 19 ? -22.016 -23.469 9.602 1 86.38 19 ARG B CA 1
ATOM 2557 C C . ARG B 1 19 ? -21.625 -23.547 8.133 1 86.38 19 ARG B C 1
ATOM 2559 O O . ARG B 1 19 ? -21.641 -24.641 7.539 1 86.38 19 ARG B O 1
ATOM 2566 N N . LEU B 1 20 ? -21.266 -22.484 7.652 1 85.19 20 LEU B N 1
ATOM 2567 C CA . LEU B 1 20 ? -20.906 -22.438 6.242 1 85.19 20 LEU B CA 1
ATOM 2568 C C . LEU B 1 20 ? -19.641 -23.25 5.98 1 85.19 20 LEU B C 1
ATOM 2570 O O . LEU B 1 20 ? -19.5 -23.859 4.918 1 85.19 20 LEU B O 1
ATOM 2574 N N . THR B 1 21 ? -18.812 -23.234 6.922 1 88.44 21 THR B N 1
ATOM 2575 C CA . THR B 1 21 ? -17.594 -24.016 6.785 1 88.44 21 THR B CA 1
ATOM 2576 C C . THR B 1 21 ? -17.906 -25.516 6.77 1 88.44 21 THR B C 1
ATOM 2578 O O . THR B 1 21 ? -17.297 -26.266 6.023 1 88.44 21 THR B O 1
ATOM 2581 N N . ALA B 1 22 ? -18.859 -25.922 7.516 1 89.38 22 ALA B N 1
ATOM 2582 C CA . ALA B 1 22 ? -19.297 -27.312 7.523 1 89.38 22 ALA B CA 1
ATOM 2583 C C . ALA B 1 22 ? -19.812 -27.734 6.152 1 89.38 22 ALA B C 1
ATOM 2585 O O . ALA B 1 22 ? -19.5 -28.828 5.664 1 89.38 22 ALA B O 1
ATOM 2586 N N . GLU B 1 23 ? -20.547 -26.875 5.609 1 82.69 23 GLU B N 1
ATOM 2587 C CA . GLU B 1 23 ? -21.078 -27.125 4.273 1 82.69 23 GLU B CA 1
ATOM 2588 C C . GLU B 1 23 ? -19.953 -27.234 3.25 1 82.69 23 GLU B C 1
ATOM 2590 O O . GLU B 1 23 ? -19.938 -28.141 2.414 1 82.69 23 GLU B O 1
ATOM 2595 N N . LYS B 1 24 ? -19.062 -26.391 3.41 1 78.75 24 LYS B N 1
ATOM 2596 C CA . LYS B 1 24 ? -17.938 -26.312 2.48 1 78.75 24 LYS B CA 1
ATOM 2597 C C . LYS B 1 24 ? -17.078 -27.578 2.562 1 78.75 24 LYS B C 1
ATOM 2599 O O . LYS B 1 24 ? -16.594 -28.078 1.542 1 78.75 24 LYS B O 1
ATOM 2604 N N . LEU B 1 25 ? -16.875 -28.031 3.729 1 82.44 25 LEU B N 1
ATOM 2605 C CA . LEU B 1 25 ? -15.969 -29.156 3.943 1 82.44 25 LEU B CA 1
ATOM 2606 C C . LEU B 1 25 ? -16.75 -30.469 4.035 1 82.44 25 LEU B C 1
ATOM 2608 O O . LEU B 1 25 ? -16.188 -31.5 4.41 1 82.44 25 LEU B O 1
ATOM 2612 N N . PHE B 1 26 ? -18.031 -30.359 3.693 1 83.94 26 PHE B N 1
ATOM 2613 C CA . PHE B 1 26 ? -18.906 -31.516 3.648 1 83.94 26 PHE B CA 1
ATOM 2614 C C . PHE B 1 26 ? -18.859 -32.281 4.969 1 83.94 26 PHE B C 1
ATOM 2616 O O . PHE B 1 26 ? -18.656 -33.5 4.98 1 83.94 26 PHE B O 1
ATOM 2623 N N . THR B 1 27 ? -19 -31.562 5.992 1 87.38 27 THR B N 1
ATOM 2624 C CA . THR B 1 27 ? -19.031 -32.125 7.332 1 87.38 27 THR B CA 1
ATOM 2625 C C . THR B 1 27 ? -20.062 -31.422 8.195 1 87.38 27 THR B C 1
ATOM 2627 O O . THR B 1 27 ? -20.953 -30.734 7.676 1 87.38 27 THR B O 1
ATOM 2630 N N . THR B 1 28 ? -20.172 -31.75 9.445 1 88.62 28 THR B N 1
ATOM 2631 C CA . THR B 1 28 ? -21.172 -31.156 10.344 1 88.62 28 THR B CA 1
ATOM 2632 C C . THR B 1 28 ? -20.562 -30 11.133 1 88.62 28 THR B C 1
ATOM 2634 O O . THR B 1 28 ? -19.344 -29.938 11.297 1 88.62 28 THR B O 1
ATOM 2637 N N . GLN B 1 29 ? -21.391 -29.156 11.477 1 89.31 29 GLN B N 1
ATOM 2638 C CA . GLN B 1 29 ? -20.938 -28.031 12.281 1 89.31 29 GLN B CA 1
ATOM 2639 C C . GLN B 1 29 ? -20.281 -28.5 13.578 1 89.31 29 GLN B C 1
ATOM 2641 O O . GLN B 1 29 ? -19.359 -27.875 14.078 1 89.31 29 GLN B O 1
ATOM 2646 N N . ALA B 1 30 ? -20.844 -29.547 14.172 1 90.69 30 ALA B N 1
ATOM 2647 C CA . ALA B 1 30 ? -20.266 -30.125 15.383 1 90.69 30 ALA B CA 1
ATOM 2648 C C . ALA B 1 30 ? -18.812 -30.578 15.148 1 90.69 30 ALA B C 1
ATOM 2650 O O . ALA B 1 30 ? -17.953 -30.359 16 1 90.69 30 ALA B O 1
ATOM 2651 N N . SER B 1 31 ? -18.641 -31.172 14.062 1 89.31 31 SER B N 1
ATOM 2652 C CA . SER B 1 31 ? -17.297 -31.609 13.703 1 89.31 31 SER B CA 1
ATOM 2653 C C . SER B 1 31 ? -16.359 -30.422 13.539 1 89.31 31 SER B C 1
ATOM 2655 O O . SER B 1 31 ? -15.211 -30.469 13.984 1 89.31 31 SER B O 1
ATOM 2657 N N . ILE B 1 32 ? -16.844 -29.406 12.844 1 92.12 32 ILE B N 1
ATOM 2658 C CA . ILE B 1 32 ? -16.062 -28.188 12.648 1 92.12 32 ILE B CA 1
ATOM 2659 C C . ILE B 1 32 ? -15.672 -27.594 14 1 92.12 32 ILE B C 1
ATOM 2661 O O . ILE B 1 32 ? -14.516 -27.25 14.219 1 92.12 32 ILE B O 1
ATOM 2665 N N . SER B 1 33 ? -16.641 -27.531 14.906 1 91.56 33 SER B N 1
ATOM 2666 C CA . SER B 1 33 ? -16.406 -26.984 16.234 1 91.56 33 SER B CA 1
ATOM 2667 C C . SER B 1 33 ? -15.375 -27.812 17 1 91.56 33 SER B C 1
ATOM 2669 O O . SER B 1 33 ? -14.5 -27.266 17.672 1 91.56 33 SER B O 1
ATOM 2671 N N . SER B 1 34 ? -15.516 -29.078 16.844 1 90.19 34 SER B N 1
ATOM 2672 C CA . SER B 1 34 ? -14.594 -29.984 17.516 1 90.19 34 SER B CA 1
ATOM 2673 C C . SER B 1 34 ? -13.172 -29.828 16.984 1 90.19 34 SER B C 1
ATOM 2675 O O . SER B 1 34 ? -12.211 -29.812 17.766 1 90.19 34 SER B O 1
ATOM 2677 N N . ARG B 1 35 ? -13.062 -29.734 15.695 1 87.88 35 ARG B N 1
ATOM 2678 C CA . ARG B 1 35 ? -11.758 -29.562 15.07 1 87.88 35 ARG B CA 1
ATOM 2679 C C . ARG B 1 35 ? -11.086 -28.281 15.539 1 87.88 35 ARG B C 1
ATOM 2681 O O . ARG B 1 35 ? -9.891 -28.266 15.836 1 87.88 35 ARG B O 1
ATOM 2688 N N . ILE B 1 36 ? -11.875 -27.25 15.594 1 91.38 36 ILE B N 1
ATOM 2689 C CA . ILE B 1 36 ? -11.344 -25.953 16 1 91.38 36 ILE B CA 1
ATOM 2690 C C . ILE B 1 36 ? -10.938 -26 17.469 1 91.38 36 ILE B C 1
ATOM 2692 O O . ILE B 1 36 ? -9.875 -25.5 17.844 1 91.38 36 ILE B O 1
ATOM 2696 N N . ALA B 1 37 ? -11.797 -26.641 18.25 1 89.88 37 ALA B N 1
ATOM 2697 C CA . ALA B 1 37 ? -11.492 -26.797 19.672 1 89.88 37 ALA B CA 1
ATOM 2698 C C . ALA B 1 37 ? -10.203 -27.578 19.875 1 89.88 37 ALA B C 1
ATOM 2700 O O . ALA B 1 37 ? -9.375 -27.219 20.719 1 89.88 37 ALA B O 1
ATOM 2701 N N . ALA B 1 38 ? -10.133 -28.609 19.125 1 85.75 38 ALA B N 1
ATOM 2702 C CA . ALA B 1 38 ? -8.93 -29.422 19.219 1 85.75 38 ALA B CA 1
ATOM 2703 C C . ALA B 1 38 ? -7.688 -28.625 18.844 1 85.75 38 ALA B C 1
ATOM 2705 O O . ALA B 1 38 ? -6.645 -28.734 19.484 1 85.75 38 ALA B O 1
ATOM 2706 N N . LEU B 1 39 ? -7.762 -27.875 17.781 1 86.06 39 LEU B N 1
ATOM 2707 C CA . LEU B 1 39 ? -6.66 -27.031 17.312 1 86.06 39 LEU B CA 1
ATOM 2708 C C . LEU B 1 39 ? -6.293 -25.984 18.359 1 86.06 39 LEU B C 1
ATOM 2710 O O . LEU B 1 39 ? -5.113 -25.75 18.625 1 86.06 39 LEU B O 1
ATOM 2714 N N . GLU B 1 40 ? -7.293 -25.359 18.922 1 89.38 40 GLU B N 1
ATOM 2715 C CA . GLU B 1 40 ? -7.078 -24.375 19.969 1 89.38 40 GLU B CA 1
ATOM 2716 C C . GLU B 1 40 ? -6.426 -25 21.203 1 89.38 40 GLU B C 1
ATOM 2718 O O . GLU B 1 40 ? -5.543 -24.391 21.812 1 89.38 40 GLU B O 1
ATOM 2723 N N . ASP B 1 41 ? -6.855 -26.188 21.531 1 84.25 41 ASP B N 1
ATOM 2724 C CA . ASP B 1 41 ? -6.281 -26.906 22.656 1 84.25 41 ASP B CA 1
ATOM 2725 C C . ASP B 1 41 ? -4.812 -27.234 22.406 1 84.25 41 ASP B C 1
ATOM 2727 O O . ASP B 1 41 ? -3.979 -27.094 23.297 1 84.25 41 ASP B O 1
ATOM 2731 N N . GLU B 1 42 ? -4.617 -27.672 21.25 1 78.75 42 GLU B N 1
ATOM 2732 C CA . GLU B 1 42 ? -3.248 -28.016 20.875 1 78.75 42 GLU B CA 1
ATOM 2733 C C . GLU B 1 42 ? -2.338 -26.797 20.922 1 78.75 42 GLU B C 1
ATOM 2735 O O . GLU B 1 42 ? -1.186 -26.891 21.344 1 78.75 42 GLU B O 1
ATOM 2740 N N . MET B 1 43 ? -2.885 -25.719 20.438 1 78.62 43 MET B N 1
ATOM 2741 C CA . MET B 1 43 ? -2.094 -24.5 20.344 1 78.62 43 MET B CA 1
ATOM 2742 C C . MET B 1 43 ? -2.088 -23.734 21.672 1 78.62 43 MET B C 1
ATOM 2744 O O . MET B 1 43 ? -1.244 -22.875 21.891 1 78.62 43 MET B O 1
ATOM 2748 N N . GLY B 1 44 ? -3.014 -24 22.5 1 80.69 44 GLY B N 1
ATOM 2749 C CA . GLY B 1 44 ? -3.105 -23.406 23.812 1 80.69 44 GLY B CA 1
ATOM 2750 C C . GLY B 1 44 ? -3.693 -22 23.781 1 80.69 44 GLY B C 1
ATOM 2751 O O . GLY B 1 44 ? -3.484 -21.219 24.719 1 80.69 44 GLY B O 1
ATOM 2752 N N . VAL B 1 45 ? -4.215 -21.641 22.625 1 81.38 45 VAL B N 1
ATOM 2753 C CA . VAL B 1 45 ? -4.812 -20.312 22.5 1 81.38 45 VAL B CA 1
ATOM 2754 C C . VAL B 1 45 ? -6.172 -20.438 21.812 1 81.38 45 VAL B C 1
ATOM 2756 O O . VAL B 1 45 ? -6.465 -21.438 21.156 1 81.38 45 VAL B O 1
ATOM 2759 N N . ARG B 1 46 ? -6.969 -19.406 22.062 1 88.12 46 ARG B N 1
ATOM 2760 C CA . ARG B 1 46 ? -8.211 -19.281 21.297 1 88.12 46 ARG B CA 1
ATOM 2761 C C . ARG B 1 46 ? -7.984 -18.578 19.969 1 88.12 46 ARG B C 1
ATOM 2763 O O . ARG B 1 46 ? -7.246 -17.594 19.906 1 88.12 46 ARG B O 1
ATOM 2770 N N . LEU B 1 47 ? -8.594 -19.188 18.984 1 88.81 47 LEU B N 1
ATOM 2771 C CA . LEU B 1 47 ? -8.367 -18.672 17.641 1 88.81 47 LEU B CA 1
ATOM 2772 C C . LEU B 1 47 ? -9.531 -17.797 17.203 1 88.81 47 LEU B C 1
ATOM 2774 O O . LEU B 1 47 ? -9.352 -16.859 16.406 1 88.81 47 LEU B O 1
ATOM 2778 N N . PHE B 1 48 ? -10.695 -18.156 17.719 1 90.19 48 PHE B N 1
ATOM 2779 C CA . PHE B 1 48 ? -11.891 -17.422 17.312 1 90.19 48 PHE B CA 1
ATOM 2780 C C . PHE B 1 48 ? -12.609 -16.844 18.531 1 90.19 48 PHE B C 1
ATOM 2782 O O . PHE B 1 48 ? -12.508 -17.391 19.625 1 90.19 48 PHE B O 1
ATOM 2789 N N . VAL B 1 49 ? -13.18 -15.641 18.266 1 83.75 49 VAL B N 1
ATOM 2790 C CA . VAL B 1 49 ? -14.164 -15.094 19.188 1 83.75 49 VAL B CA 1
ATOM 2791 C C . VAL B 1 49 ? -15.562 -15.211 18.578 1 83.75 49 VAL B C 1
ATOM 2793 O O . VAL B 1 49 ? -15.773 -14.852 17.422 1 83.75 49 VAL B O 1
ATOM 2796 N N . ARG B 1 50 ? -16.375 -15.938 19.312 1 78.31 50 ARG B N 1
ATOM 2797 C CA . ARG B 1 50 ? -17.75 -16.094 18.859 1 78.31 50 ARG B CA 1
ATOM 2798 C C . ARG B 1 50 ? -18.703 -15.219 19.672 1 78.31 50 ARG B C 1
ATOM 2800 O O . ARG B 1 50 ? -18.766 -15.344 20.891 1 78.31 50 ARG B O 1
ATOM 2807 N N . ASP B 1 51 ? -19.141 -14.148 19.062 1 72.81 51 ASP B N 1
ATOM 2808 C CA . ASP B 1 51 ? -20.109 -13.289 19.734 1 72.81 51 ASP B CA 1
ATOM 2809 C C . ASP B 1 51 ? -21.375 -13.133 18.891 1 72.81 51 ASP B C 1
ATOM 2811 O O . ASP B 1 51 ? -21.578 -13.883 17.922 1 72.81 51 ASP B O 1
ATOM 2815 N N . SER B 1 52 ? -22.344 -12.398 19.391 1 70 52 SER B N 1
ATOM 2816 C CA . SER B 1 52 ? -23.625 -12.18 18.734 1 70 52 SER B CA 1
ATOM 2817 C C . SER B 1 52 ? -23.438 -11.602 17.328 1 70 52 SER B C 1
ATOM 2819 O O . SER B 1 52 ? -24.312 -11.727 16.469 1 70 52 SER B O 1
ATOM 2821 N N . LYS B 1 53 ? -22.359 -11.125 17.156 1 62.97 53 LYS B N 1
ATOM 2822 C CA . LYS B 1 53 ? -22.094 -10.43 15.898 1 62.97 53 LYS B CA 1
ATOM 2823 C C . LYS B 1 53 ? -21.484 -11.367 14.867 1 62.97 53 LYS B C 1
ATOM 2825 O O . LYS B 1 53 ? -21.344 -11.016 13.695 1 62.97 53 LYS B O 1
ATOM 2830 N N . GLY B 1 54 ? -21.125 -12.555 15.305 1 76 54 GLY B N 1
ATOM 2831 C CA . GLY B 1 54 ? -20.578 -13.547 14.398 1 76 54 GLY B CA 1
ATOM 2832 C C . GLY B 1 54 ? -19.234 -14.094 14.844 1 76 54 GLY B C 1
ATOM 2833 O O . GLY B 1 54 ? -18.922 -14.094 16.031 1 76 54 GLY B O 1
ATOM 2834 N N . VAL B 1 55 ? -18.531 -14.773 13.93 1 83.5 55 VAL B N 1
ATOM 2835 C CA . VAL B 1 55 ? -17.25 -15.422 14.188 1 83.5 55 VAL B CA 1
ATOM 2836 C C . VAL B 1 55 ? -16.109 -14.523 13.688 1 83.5 55 VAL B C 1
ATOM 2838 O O . VAL B 1 55 ? -16.141 -14.062 12.547 1 83.5 55 VAL B O 1
ATOM 2841 N N . SER B 1 56 ? -15.266 -14.094 14.625 1 82.69 56 SER B N 1
ATOM 2842 C CA . SER B 1 56 ? -14.086 -13.312 14.25 1 82.69 56 SER B CA 1
ATOM 2843 C C . SER B 1 56 ? -12.812 -13.914 14.828 1 82.69 56 SER B C 1
ATOM 2845 O O . SER B 1 56 ? -12.867 -14.711 15.766 1 82.69 56 SER B O 1
ATOM 2847 N N . LEU B 1 57 ? -11.656 -13.547 14.18 1 82.19 57 LEU B N 1
ATOM 2848 C CA . LEU B 1 57 ? -10.367 -14.07 14.617 1 82.19 57 LEU B CA 1
ATOM 2849 C C . LEU B 1 57 ? -9.852 -13.297 15.828 1 82.19 57 LEU B C 1
ATOM 2851 O O . LEU B 1 57 ? -10.023 -12.078 15.914 1 82.19 57 LEU B O 1
ATOM 2855 N N . THR B 1 58 ? -9.281 -14.07 16.812 1 78 58 THR B N 1
ATOM 2856 C CA . THR B 1 58 ? -8.477 -13.438 17.844 1 78 58 THR B CA 1
ATOM 2857 C C . THR B 1 58 ? -7.164 -12.922 17.266 1 78 58 THR B C 1
ATOM 2859 O O . THR B 1 58 ? -6.844 -13.18 16.109 1 78 58 THR B O 1
ATOM 2862 N N . SER B 1 59 ? -6.461 -12.156 18.078 1 72.56 59 SER B N 1
ATOM 2863 C CA . SER B 1 59 ? -5.137 -11.711 17.656 1 72.56 59 SER B CA 1
ATOM 2864 C C . SER B 1 59 ? -4.234 -12.898 17.328 1 72.56 59 SER B C 1
ATOM 2866 O O . SER B 1 59 ? -3.496 -12.875 16.344 1 72.56 59 SER B O 1
ATOM 2868 N N . GLU B 1 60 ? -4.348 -13.82 18.156 1 73.44 60 GLU B N 1
ATOM 2869 C CA . GLU B 1 60 ? -3.6 -15.055 17.922 1 73.44 60 GLU B CA 1
ATOM 2870 C C . GLU B 1 60 ? -4.102 -15.789 16.688 1 73.44 60 GLU B C 1
ATOM 2872 O O . GLU B 1 60 ? -3.311 -16.344 15.922 1 73.44 60 GLU B O 1
ATOM 2877 N N . GLY B 1 61 ? -5.383 -15.703 16.547 1 80.19 61 GLY B N 1
ATOM 2878 C CA . GLY B 1 61 ? -5.973 -16.328 15.383 1 80.19 61 GLY B CA 1
ATOM 2879 C C . GLY B 1 61 ? -5.484 -15.734 14.078 1 80.19 61 GLY B C 1
ATOM 2880 O O . GLY B 1 61 ? -5.227 -16.453 13.109 1 80.19 61 GLY B O 1
ATOM 2881 N N . GLN B 1 62 ? -5.309 -14.539 14.125 1 74.56 62 GLN B N 1
ATOM 2882 C CA . GLN B 1 62 ? -4.82 -13.852 12.93 1 74.56 62 GLN B CA 1
ATOM 2883 C C . GLN B 1 62 ? -3.4 -14.289 12.586 1 74.56 62 GLN B C 1
ATOM 2885 O O . GLN B 1 62 ? -3.084 -14.531 11.422 1 74.56 62 GLN B O 1
ATOM 2890 N N . ARG B 1 63 ? -2.613 -14.406 13.562 1 68.12 63 ARG B N 1
ATOM 2891 C CA . ARG B 1 63 ? -1.237 -14.852 13.375 1 68.12 63 ARG B CA 1
ATOM 2892 C C . ARG B 1 63 ? -1.195 -16.297 12.859 1 68.12 63 ARG B C 1
ATOM 2894 O O . ARG B 1 63 ? -0.446 -16.609 11.938 1 68.12 63 ARG B O 1
ATOM 2901 N N . VAL B 1 64 ? -2.055 -17.062 13.453 1 75 64 VAL B N 1
ATOM 2902 C CA . VAL B 1 64 ? -2.088 -18.469 13.086 1 75 64 VAL B CA 1
ATOM 2903 C C . VAL B 1 64 ? -2.615 -18.625 11.664 1 75 64 VAL B C 1
ATOM 2905 O O . VAL B 1 64 ? -2.158 -19.484 10.914 1 75 64 VAL B O 1
ATOM 2908 N N . LEU B 1 65 ? -3.562 -17.719 11.367 1 79.19 65 LEU B N 1
ATOM 2909 C CA . LEU B 1 65 ? -4.152 -17.797 10.039 1 79.19 65 LEU B CA 1
ATOM 2910 C C . LEU B 1 65 ? -3.094 -17.609 8.953 1 79.19 65 LEU B C 1
ATOM 2912 O O . LEU B 1 65 ? -3.078 -18.328 7.957 1 79.19 65 LEU B O 1
ATOM 2916 N N . GLU B 1 66 ? -2.252 -16.812 9.195 1 66.69 66 GLU B N 1
ATOM 2917 C CA . GLU B 1 66 ? -1.177 -16.562 8.242 1 66.69 66 GLU B CA 1
ATOM 2918 C C . GLU B 1 66 ? -0.325 -17.812 8.031 1 66.69 66 GLU B C 1
ATOM 2920 O O . GLU B 1 66 ? -0.029 -18.188 6.891 1 66.69 66 GLU B O 1
ATOM 2925 N N . TYR B 1 67 ? -0.037 -18.406 9.109 1 66.12 67 TYR B N 1
ATOM 2926 C CA . TYR B 1 67 ? 0.769 -19.625 9.047 1 66.12 67 TYR B CA 1
ATOM 2927 C C . TYR B 1 67 ? -0.023 -20.766 8.43 1 66.12 67 TYR B C 1
ATOM 2929 O O . TYR B 1 67 ? 0.506 -21.531 7.617 1 66.12 67 TYR B O 1
ATOM 2937 N N . ALA B 1 68 ? -1.255 -20.797 8.891 1 74.94 68 ALA B N 1
ATOM 2938 C CA . ALA B 1 68 ? -2.096 -21.891 8.414 1 74.94 68 ALA B CA 1
ATOM 2939 C C . ALA B 1 68 ? -2.26 -21.828 6.895 1 74.94 68 ALA B C 1
ATOM 2941 O O . ALA B 1 68 ? -2.174 -22.844 6.215 1 74.94 68 ALA B O 1
ATOM 2942 N N . GLU B 1 69 ? -2.49 -20.719 6.469 1 70.44 69 GLU B N 1
ATOM 2943 C CA . GLU B 1 69 ? -2.652 -20.547 5.031 1 70.44 69 GLU B CA 1
ATOM 2944 C C . GLU B 1 69 ? -1.38 -20.922 4.281 1 70.44 69 GLU B C 1
ATOM 2946 O O . GLU B 1 69 ? -1.442 -21.562 3.225 1 70.44 69 GLU B O 1
ATOM 2951 N N . ARG B 1 70 ? -0.362 -20.703 4.816 1 62.03 70 ARG B N 1
ATOM 2952 C CA . ARG B 1 70 ? 0.925 -21.047 4.219 1 62.03 70 ARG B CA 1
ATOM 2953 C C . ARG B 1 70 ? 1.13 -22.562 4.184 1 62.03 70 ARG B C 1
ATOM 2955 O O . ARG B 1 70 ? 1.626 -23.094 3.191 1 62.03 70 ARG B O 1
ATOM 2962 N N . ILE B 1 71 ? 0.853 -23.031 5.297 1 63.78 71 ILE B N 1
ATOM 2963 C CA . ILE B 1 71 ? 0.978 -24.469 5.387 1 63.78 71 ILE B CA 1
ATOM 2964 C C . ILE B 1 71 ? 0.081 -25.141 4.34 1 63.78 71 ILE B C 1
ATOM 2966 O O . ILE B 1 71 ? 0.511 -26.047 3.633 1 63.78 71 ILE B O 1
ATOM 2970 N N . MET B 1 72 ? -1.045 -24.609 4.281 1 65.75 72 MET B N 1
ATOM 2971 C CA . MET B 1 72 ? -1.977 -25.172 3.309 1 65.75 72 MET B CA 1
ATOM 2972 C C . MET B 1 72 ? -1.45 -25 1.889 1 65.75 72 MET B C 1
ATOM 2974 O O . MET B 1 72 ? -1.55 -25.922 1.068 1 65.75 72 MET B O 1
ATOM 2978 N N . ASP B 1 73 ? -0.9 -23.859 1.676 1 60.88 73 ASP B N 1
ATOM 2979 C CA . ASP B 1 73 ? -0.331 -23.578 0.361 1 60.88 73 ASP B CA 1
ATOM 2980 C C . ASP B 1 73 ? 0.838 -24.516 0.058 1 60.88 73 ASP B C 1
ATOM 2982 O O . ASP B 1 73 ? 0.949 -25.031 -1.052 1 60.88 73 ASP B O 1
ATOM 2986 N N . THR B 1 74 ? 1.609 -24.609 1.035 1 57.12 74 THR B N 1
ATOM 2987 C CA . THR B 1 74 ? 2.77 -25.484 0.882 1 57.12 74 THR B CA 1
ATOM 2988 C C . THR B 1 74 ? 2.332 -26.922 0.636 1 57.12 74 THR B C 1
ATOM 2990 O O . THR B 1 74 ? 2.914 -27.625 -0.199 1 57.12 74 THR B O 1
ATOM 2993 N N . MET B 1 75 ? 1.376 -27.281 1.351 1 57.19 75 MET B N 1
ATOM 2994 C CA . MET B 1 75 ? 0.857 -28.625 1.189 1 57.19 75 MET B CA 1
ATOM 2995 C C . MET B 1 75 ? 0.272 -28.828 -0.205 1 57.19 75 MET B C 1
ATOM 2997 O O . MET B 1 75 ? 0.475 -29.875 -0.826 1 57.19 75 MET B O 1
ATOM 3001 N N . GLN B 1 76 ? -0.407 -27.875 -0.538 1 57.53 76 GLN B N 1
ATOM 3002 C CA . GLN B 1 76 ? -0.984 -27.953 -1.876 1 57.53 76 GLN B CA 1
ATOM 3003 C C . GLN B 1 76 ? 0.105 -28 -2.943 1 57.53 76 GLN B C 1
ATOM 3005 O O . GLN B 1 76 ? 0.008 -28.75 -3.91 1 57.53 76 GLN B O 1
ATOM 3010 N N . SER B 1 77 ? 1.024 -27.188 -2.713 1 55.44 77 SER B N 1
ATOM 3011 C CA . SER B 1 77 ? 2.16 -27.203 -3.629 1 55.44 77 SER B CA 1
ATOM 3012 C C . SER B 1 77 ? 2.857 -28.562 -3.633 1 55.44 77 SER B C 1
ATOM 3014 O O . SER B 1 77 ? 3.277 -29.047 -4.688 1 55.44 77 SER B O 1
ATOM 3016 N N . MET B 1 78 ? 2.984 -29.047 -2.518 1 53.94 78 MET B N 1
ATOM 3017 C CA . MET B 1 78 ? 3.596 -30.375 -2.375 1 53.94 78 MET B CA 1
ATOM 3018 C C . MET B 1 78 ? 2.797 -31.422 -3.135 1 53.94 78 MET B C 1
ATOM 3020 O O . MET B 1 78 ? 3.371 -32.25 -3.836 1 53.94 78 MET B O 1
ATOM 3024 N N . LYS B 1 79 ? 1.574 -31.391 -2.898 1 54.34 79 LYS B N 1
ATOM 3025 C CA . LYS B 1 79 ? 0.718 -32.344 -3.578 1 54.34 79 LYS B CA 1
ATOM 3026 C C . LYS B 1 79 ? 0.808 -32.188 -5.094 1 54.34 79 LYS B C 1
ATOM 3028 O O . LYS B 1 79 ? 0.81 -33.188 -5.824 1 54.34 79 LYS B O 1
ATOM 3033 N N . ALA B 1 80 ? 0.854 -31 -5.449 1 51.06 80 ALA B N 1
ATOM 3034 C CA . ALA B 1 80 ? 0.952 -30.719 -6.879 1 51.06 80 ALA B CA 1
ATOM 3035 C C . ALA B 1 80 ? 2.264 -31.25 -7.453 1 51.06 80 ALA B C 1
ATOM 3037 O O . ALA B 1 80 ? 2.291 -31.797 -8.562 1 51.06 80 ALA B O 1
ATOM 3038 N N . VAL B 1 81 ? 3.326 -31.078 -6.742 1 50.59 81 VAL B N 1
ATOM 3039 C CA . VAL B 1 81 ? 4.641 -31.531 -7.18 1 50.59 81 VAL B CA 1
ATOM 3040 C C . VAL B 1 81 ? 4.66 -33.062 -7.246 1 50.59 81 VAL B C 1
ATOM 3042 O O . VAL B 1 81 ? 5.281 -33.656 -8.141 1 50.59 81 VAL B O 1
ATOM 3045 N N . ILE B 1 82 ? 4.09 -33.625 -6.301 1 51.38 82 ILE B N 1
ATOM 3046 C CA . ILE B 1 82 ? 4.047 -35.094 -6.27 1 51.38 82 ILE B CA 1
ATOM 3047 C C . ILE B 1 82 ? 3.238 -35.594 -7.461 1 51.38 82 ILE B C 1
ATOM 3049 O O . ILE B 1 82 ? 3.596 -36.625 -8.07 1 51.38 82 ILE B O 1
ATOM 3053 N N . LYS B 1 83 ? 2.221 -35 -7.727 1 50.88 83 LYS B N 1
ATOM 3054 C CA . LYS B 1 83 ? 1.38 -35.469 -8.828 1 50.88 83 LYS B CA 1
ATOM 3055 C C . LYS B 1 83 ? 2.062 -35.25 -10.172 1 50.88 83 LYS B C 1
ATOM 3057 O O . LYS B 1 83 ? 1.951 -36.094 -11.078 1 50.88 83 LYS B O 1
ATOM 3062 N N . ASP B 1 84 ? 2.623 -34.188 -10.531 1 44.81 84 ASP B N 1
ATOM 3063 C CA . ASP B 1 84 ? 3.383 -34 -11.766 1 44.81 84 ASP B CA 1
ATOM 3064 C C . ASP B 1 84 ? 4.812 -33.562 -11.469 1 44.81 84 ASP B C 1
ATOM 3066 O O . ASP B 1 84 ? 5.082 -32.344 -11.312 1 44.81 84 ASP B O 1
ATOM 3070 N N . PRO B 1 85 ? 5.629 -34.562 -11.227 1 45.16 85 PRO B N 1
ATOM 3071 C CA . PRO B 1 85 ? 7.047 -34.344 -10.938 1 45.16 85 PRO B CA 1
ATOM 3072 C C . PRO B 1 85 ? 7.703 -33.344 -11.914 1 45.16 85 PRO B C 1
ATOM 3074 O O . PRO B 1 85 ? 8.75 -32.781 -11.609 1 45.16 85 PRO B O 1
ATOM 3077 N N . ARG B 1 86 ? 7.578 -33.562 -13.242 1 46.22 86 ARG B N 1
ATOM 3078 C CA . ARG B 1 86 ? 8.172 -32.688 -14.242 1 46.22 86 ARG B CA 1
ATOM 3079 C C . ARG B 1 86 ? 7.891 -31.203 -13.914 1 46.22 86 ARG B C 1
ATOM 3081 O O . ARG B 1 86 ? 8.477 -30.312 -14.516 1 46.22 86 ARG B O 1
ATOM 3088 N N . GLN B 1 87 ? 6.918 -31.031 -13.281 1 43.09 87 GLN B N 1
ATOM 3089 C CA . GLN B 1 87 ? 6.426 -29.688 -12.977 1 43.09 87 GL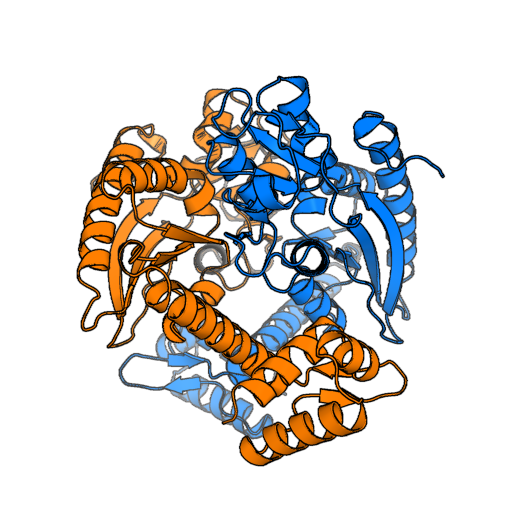N B CA 1
ATOM 3090 C C . GLN B 1 87 ? 7.184 -29.094 -11.797 1 43.09 87 GLN B C 1
ATOM 3092 O O . GLN B 1 87 ? 6.625 -28.297 -11.023 1 43.09 87 GLN B O 1
ATOM 3097 N N . VAL B 1 88 ? 8.156 -29.812 -11.383 1 44.69 88 VAL B N 1
ATOM 3098 C CA . VAL B 1 88 ? 9 -29.172 -10.375 1 44.69 88 VAL B CA 1
ATOM 3099 C C . VAL B 1 88 ? 9.195 -27.703 -10.734 1 44.69 88 VAL B C 1
ATOM 3101 O O . VAL B 1 88 ? 10.117 -27.359 -11.477 1 44.69 88 VAL B O 1
ATOM 3104 N N . ARG B 1 89 ? 8.219 -27.141 -11.211 1 53.09 89 ARG B N 1
ATOM 3105 C CA . ARG B 1 89 ? 8.266 -25.719 -11.516 1 53.09 89 ARG B CA 1
ATOM 3106 C C . ARG B 1 89 ? 8.719 -24.906 -10.297 1 53.09 89 ARG B C 1
ATOM 3108 O O . ARG B 1 89 ? 8.164 -25.062 -9.203 1 53.09 89 ARG B O 1
ATOM 3115 N N . GLY B 1 90 ? 10.125 -24.766 -10.141 1 67.44 90 GLY B N 1
ATOM 3116 C CA . GLY B 1 90 ? 10.672 -23.953 -9.07 1 67.44 90 GLY B CA 1
ATOM 3117 C C . GLY B 1 90 ? 9.875 -22.672 -8.828 1 67.44 90 GLY B C 1
ATOM 3118 O O . GLY B 1 90 ? 9.359 -22.078 -9.773 1 67.44 90 GLY B O 1
ATOM 3119 N N . ARG B 1 91 ? 9.188 -22.609 -7.695 1 75.56 91 ARG B N 1
ATOM 3120 C CA . ARG B 1 91 ? 8.43 -21.422 -7.32 1 75.56 91 ARG B CA 1
ATOM 3121 C C . ARG B 1 91 ? 9.289 -20.469 -6.484 1 75.56 91 ARG B C 1
ATOM 3123 O O . ARG B 1 91 ? 10.039 -20.906 -5.613 1 75.56 91 ARG B O 1
ATOM 3130 N N . ILE B 1 92 ? 9.297 -19.25 -6.918 1 83.19 92 ILE B N 1
ATOM 3131 C CA . ILE B 1 92 ? 9.992 -18.234 -6.133 1 83.19 92 ILE B CA 1
ATOM 3132 C C . ILE B 1 92 ? 9 -17.172 -5.684 1 83.19 92 ILE B C 1
ATOM 3134 O O . ILE B 1 92 ? 8.156 -16.734 -6.465 1 83.19 92 ILE B O 1
ATOM 3138 N N . ARG B 1 93 ? 9.039 -16.891 -4.434 1 87.56 93 ARG B N 1
ATOM 3139 C CA . ARG B 1 93 ? 8.195 -15.844 -3.854 1 87.56 93 ARG B CA 1
ATOM 3140 C C . ARG B 1 93 ? 8.977 -14.539 -3.691 1 87.56 93 ARG B C 1
ATOM 3142 O O . ARG B 1 93 ? 9.953 -14.484 -2.947 1 87.56 93 ARG B O 1
ATOM 3149 N N . ILE B 1 94 ? 8.422 -13.516 -4.383 1 91.69 94 ILE B N 1
ATOM 3150 C CA . ILE B 1 94 ? 9.109 -12.234 -4.387 1 91.69 94 ILE B CA 1
ATOM 3151 C C . ILE B 1 94 ? 8.219 -11.164 -3.77 1 91.69 94 ILE B C 1
ATOM 3153 O O . ILE B 1 94 ? 7.078 -10.969 -4.203 1 91.69 94 ILE B O 1
ATOM 3157 N N . GLY B 1 95 ? 8.703 -10.539 -2.734 1 94 95 GLY B N 1
ATOM 3158 C CA . GLY B 1 95 ? 8.062 -9.367 -2.168 1 94 95 GLY B CA 1
ATOM 3159 C C . GLY B 1 95 ? 8.734 -8.062 -2.57 1 94 95 GLY B C 1
ATOM 3160 O O . GLY B 1 95 ? 9.961 -7.957 -2.533 1 94 95 GLY B O 1
ATOM 3161 N N . ALA B 1 96 ? 7.891 -7.125 -2.965 1 94.31 96 ALA B N 1
ATOM 3162 C CA . ALA B 1 96 ? 8.469 -5.855 -3.398 1 94.31 96 ALA B CA 1
ATOM 3163 C C . ALA B 1 96 ? 7.633 -4.676 -2.904 1 94.31 96 ALA B C 1
ATOM 3165 O O . ALA B 1 96 ? 6.402 -4.754 -2.863 1 94.31 96 ALA B O 1
ATOM 3166 N N . MET B 1 97 ? 8.297 -3.664 -2.537 1 91.56 97 MET B N 1
ATOM 3167 C CA . MET B 1 97 ? 7.582 -2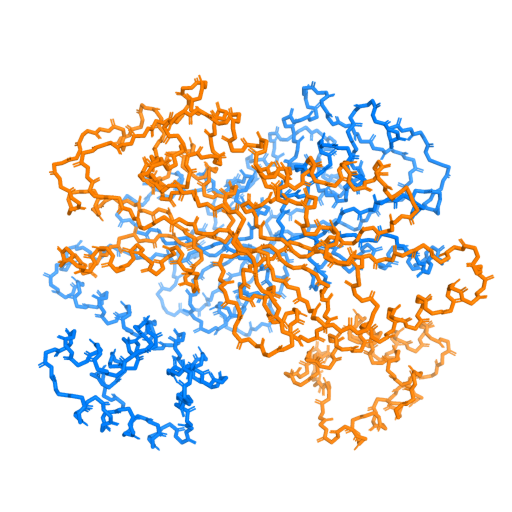.434 -2.209 1 91.56 97 MET B CA 1
ATOM 3168 C C . MET B 1 97 ? 7.156 -1.697 -3.477 1 91.56 97 MET B C 1
ATOM 3170 O O . MET B 1 97 ? 7.637 -2.004 -4.57 1 91.56 97 MET B O 1
ATOM 3174 N N . ASP B 1 98 ? 6.332 -0.732 -3.324 1 88.81 98 ASP B N 1
ATOM 3175 C CA . ASP B 1 98 ? 5.699 -0.012 -4.426 1 88.81 98 ASP B CA 1
ATOM 3176 C C . ASP B 1 98 ? 6.746 0.644 -5.324 1 88.81 98 ASP B C 1
ATOM 3178 O O . ASP B 1 98 ? 6.613 0.638 -6.551 1 88.81 98 ASP B O 1
ATOM 3182 N N . THR B 1 99 ? 7.77 1.212 -4.73 1 90.62 99 THR B N 1
ATOM 3183 C CA . THR B 1 99 ? 8.82 1.88 -5.484 1 90.62 99 THR B CA 1
ATOM 3184 C C . THR B 1 99 ? 9.453 0.924 -6.496 1 90.62 99 THR B C 1
ATOM 3186 O O . THR B 1 99 ? 9.727 1.309 -7.637 1 90.62 99 THR B O 1
ATOM 3189 N N . VAL B 1 100 ? 9.641 -0.275 -6.133 1 93.94 100 VAL B N 1
ATOM 3190 C CA . VAL B 1 100 ? 10.25 -1.287 -6.984 1 93.94 100 VAL B CA 1
ATOM 3191 C C . VAL B 1 100 ? 9.289 -1.674 -8.109 1 93.94 100 VAL B C 1
ATOM 3193 O O . VAL B 1 100 ? 9.695 -1.783 -9.266 1 93.94 100 VAL B O 1
ATOM 3196 N N . ILE B 1 101 ? 8.055 -1.804 -7.773 1 92.25 101 ILE B N 1
ATOM 3197 C CA . ILE B 1 101 ? 7.031 -2.199 -8.727 1 92.25 101 ILE B CA 1
ATOM 3198 C C . ILE B 1 101 ? 6.945 -1.168 -9.852 1 92.25 101 ILE B C 1
ATOM 3200 O O . ILE B 1 101 ? 6.773 -1.524 -11.016 1 92.25 101 ILE B O 1
ATOM 3204 N N . HIS B 1 102 ? 7.156 0.059 -9.531 1 91.31 102 HIS B N 1
ATOM 3205 C CA . HIS B 1 102 ? 6.949 1.129 -10.5 1 91.31 102 HIS B CA 1
ATOM 3206 C C . HIS B 1 102 ? 8.258 1.536 -11.164 1 91.31 102 HIS B C 1
ATOM 3208 O O . HIS B 1 102 ? 8.312 2.543 -11.867 1 91.31 102 HIS B O 1
ATOM 3214 N N . THR B 1 103 ? 9.258 0.818 -10.906 1 92.44 103 THR B N 1
ATOM 3215 C CA . THR B 1 103 ? 10.523 1.095 -11.578 1 92.44 103 THR B CA 1
ATOM 3216 C C . THR B 1 103 ? 10.992 -0.12 -12.383 1 92.44 103 THR B C 1
ATOM 3218 O O . THR B 1 103 ? 10.555 -0.326 -13.516 1 92.44 103 THR B O 1
ATOM 3221 N N . TRP B 1 104 ? 11.672 -1.029 -11.719 1 93.62 104 TRP B N 1
ATOM 3222 C CA . TRP B 1 104 ? 12.383 -2.018 -12.523 1 93.62 104 TRP B CA 1
ATOM 3223 C C . TRP B 1 104 ? 11.852 -3.422 -12.258 1 93.62 104 TRP B C 1
ATOM 3225 O O . TRP B 1 104 ? 12.453 -4.41 -12.68 1 93.62 104 TRP B O 1
ATOM 3235 N N . LEU B 1 105 ? 10.758 -3.633 -11.602 1 94 105 LEU B N 1
ATOM 3236 C CA . LEU B 1 105 ? 10.266 -4.977 -11.305 1 94 105 LEU B CA 1
ATOM 3237 C C . LEU B 1 105 ? 9.844 -5.695 -12.586 1 94 105 LEU B C 1
ATOM 3239 O O . LEU B 1 105 ? 10.133 -6.883 -12.758 1 94 105 LEU B O 1
ATOM 3243 N N . SER B 1 106 ? 9.188 -5.016 -13.469 1 91.12 106 SER B N 1
ATOM 3244 C CA . SER B 1 106 ? 8.672 -5.637 -14.688 1 91.12 106 SER B CA 1
ATOM 3245 C C . SER B 1 106 ? 9.812 -6.141 -15.578 1 91.12 106 SER B C 1
ATOM 3247 O O . SER B 1 106 ? 9.805 -7.293 -16.016 1 91.12 106 SER B O 1
ATOM 3249 N N . PRO B 1 107 ? 10.789 -5.285 -15.812 1 93 107 PRO B N 1
ATOM 3250 C CA . PRO B 1 107 ? 11.938 -5.793 -16.562 1 93 107 PRO B CA 1
ATOM 3251 C C . PRO B 1 107 ? 12.594 -7 -15.883 1 93 107 PRO B C 1
ATOM 3253 O O . PRO B 1 107 ? 13.086 -7.898 -16.562 1 93 107 PRO B O 1
ATOM 3256 N N . LEU B 1 108 ? 12.625 -7.039 -14.578 1 94.44 108 LEU B N 1
ATOM 3257 C CA . LEU B 1 108 ? 13.195 -8.172 -13.859 1 94.44 108 LEU B CA 1
ATOM 3258 C C . LEU B 1 108 ? 12.383 -9.438 -14.117 1 94.44 108 LEU B C 1
ATOM 3260 O O . LEU B 1 108 ? 12.953 -10.492 -14.422 1 94.44 108 LEU B O 1
ATOM 3264 N N . VAL B 1 109 ? 11.125 -9.328 -13.992 1 90.62 109 VAL B N 1
ATOM 3265 C CA . VAL B 1 109 ? 10.25 -10.477 -14.188 1 90.62 109 VAL B CA 1
ATOM 3266 C C . VAL B 1 109 ? 10.383 -10.992 -15.617 1 90.62 109 VAL B C 1
ATOM 3268 O O . VAL B 1 109 ? 10.43 -12.203 -15.844 1 90.62 109 VAL B O 1
ATOM 3271 N N . THR B 1 110 ? 10.398 -10.094 -16.531 1 88.12 110 THR B N 1
ATOM 3272 C CA . THR B 1 110 ? 10.586 -10.469 -17.922 1 88.12 110 THR B CA 1
ATOM 3273 C C . THR B 1 110 ? 11.875 -11.266 -18.109 1 88.12 110 THR B C 1
ATOM 3275 O O . THR B 1 110 ? 11.875 -12.32 -18.75 1 88.12 110 THR B O 1
ATOM 3278 N N . ARG B 1 111 ? 12.914 -10.727 -17.578 1 90.38 111 ARG B N 1
ATOM 3279 C CA . ARG B 1 111 ? 14.219 -11.391 -17.672 1 90.38 111 ARG B CA 1
ATOM 3280 C C . ARG B 1 111 ? 14.188 -12.75 -16.984 1 90.38 111 ARG B C 1
ATOM 3282 O O . ARG B 1 111 ? 14.773 -13.719 -17.484 1 90.38 111 ARG B O 1
ATOM 3289 N N . LEU B 1 112 ? 13.594 -12.828 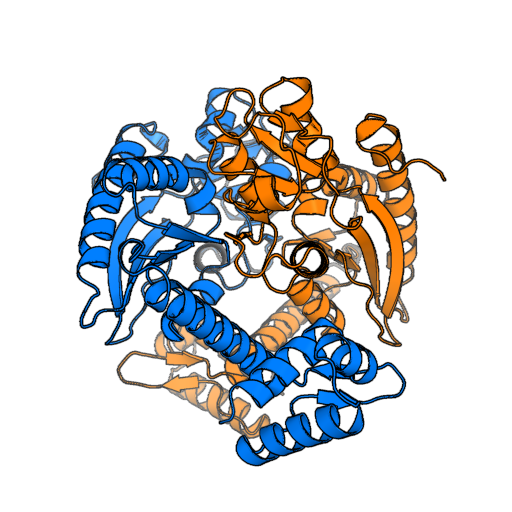-15.844 1 88.25 112 LEU B N 1
ATOM 3290 C CA . LEU B 1 112 ? 13.484 -14.086 -15.109 1 88.25 112 LEU B CA 1
ATOM 3291 C C . LEU B 1 112 ? 12.727 -15.125 -15.93 1 88.25 112 LEU B C 1
ATOM 3293 O O . LEU B 1 112 ? 13.102 -16.297 -15.953 1 88.25 112 LEU B O 1
ATOM 3297 N N . MET B 1 113 ? 11.703 -14.695 -16.531 1 83.88 113 MET B N 1
ATOM 3298 C CA . MET B 1 113 ? 10.898 -15.602 -17.344 1 83.88 113 MET B CA 1
ATOM 3299 C C . MET B 1 113 ? 11.68 -16.094 -18.547 1 83.88 113 MET B C 1
ATOM 3301 O O . MET B 1 113 ? 11.477 -17.219 -19.016 1 83.88 113 MET B O 1
ATOM 3305 N N . GLU B 1 114 ? 12.477 -15.312 -19.062 1 84.88 114 GLU B N 1
ATOM 3306 C CA . GLU B 1 114 ? 13.336 -15.695 -20.188 1 84.88 114 GLU B CA 1
ATOM 3307 C C . GLU B 1 114 ? 14.406 -16.688 -19.75 1 84.88 114 GLU B C 1
ATOM 3309 O O . GLU B 1 114 ? 14.656 -17.672 -20.453 1 84.88 114 GLU B O 1
ATOM 3314 N N . CYS B 1 115 ? 15.023 -16.406 -18.672 1 84.94 115 CYS B N 1
ATOM 3315 C CA . CYS B 1 115 ? 16.125 -17.234 -18.156 1 84.94 115 CYS B CA 1
ATOM 3316 C C . CYS B 1 115 ? 15.594 -18.531 -17.562 1 84.94 115 CYS B C 1
ATOM 3318 O O . CYS B 1 115 ? 16.266 -19.562 -17.625 1 84.94 115 CYS B O 1
ATOM 3320 N N . TYR B 1 116 ? 14.453 -18.438 -16.906 1 82.62 116 TYR B N 1
ATOM 3321 C CA . TYR B 1 116 ? 13.836 -19.594 -16.25 1 82.62 116 TYR B CA 1
ATOM 3322 C C . TYR B 1 116 ? 12.375 -19.75 -16.672 1 82.62 116 TYR B C 1
ATOM 3324 O O . TYR B 1 116 ? 11.461 -19.484 -15.898 1 82.62 116 TYR B O 1
ATOM 3332 N N . PRO B 1 117 ? 12.125 -20.344 -17.75 1 78 117 PRO B N 1
ATOM 3333 C CA . PRO B 1 117 ? 10.773 -20.406 -18.312 1 78 117 PRO B CA 1
ATOM 3334 C C . PRO B 1 117 ? 9.82 -21.25 -17.453 1 78 117 PRO B C 1
ATOM 3336 O O . PRO B 1 117 ? 8.602 -21.031 -17.5 1 78 117 PRO B O 1
ATOM 3339 N N . ALA B 1 118 ? 10.359 -22.109 -16.688 1 73.94 118 ALA B N 1
ATOM 3340 C CA . ALA B 1 118 ? 9.516 -23 -15.891 1 73.94 118 ALA B CA 1
ATOM 3341 C C . ALA B 1 118 ? 9.297 -22.438 -14.492 1 73.94 118 ALA B C 1
ATOM 3343 O O . ALA B 1 118 ? 8.562 -23.016 -13.688 1 73.94 118 ALA B O 1
ATOM 3344 N N . LEU B 1 119 ? 9.93 -21.359 -14.203 1 76.25 119 LEU B N 1
ATOM 3345 C CA . LEU B 1 119 ? 9.859 -20.766 -12.875 1 76.25 119 LEU B CA 1
ATOM 3346 C C . LEU B 1 119 ? 8.508 -20.094 -12.641 1 76.25 119 LEU B C 1
ATOM 3348 O O . LEU B 1 119 ? 8.039 -19.344 -13.484 1 76.25 119 LEU B O 1
ATOM 3352 N N . GLU B 1 120 ? 7.906 -20.5 -11.586 1 80.94 120 GLU B N 1
ATOM 3353 C CA . GLU B 1 120 ? 6.688 -19.828 -11.164 1 80.94 120 GLU B CA 1
ATOM 3354 C C . GLU B 1 120 ? 7 -18.672 -10.211 1 80.94 120 GLU B C 1
ATOM 3356 O O . GLU B 1 120 ? 7.613 -18.875 -9.164 1 80.94 120 GLU B O 1
ATOM 3361 N N . ILE B 1 121 ? 6.559 -17.5 -10.594 1 83.56 121 ILE B N 1
ATOM 3362 C CA . ILE B 1 121 ? 6.848 -16.328 -9.789 1 83.56 121 ILE B CA 1
ATOM 3363 C C . ILE B 1 121 ? 5.582 -15.867 -9.062 1 83.56 121 ILE B C 1
ATOM 3365 O O . ILE B 1 121 ? 4.551 -15.625 -9.695 1 83.56 121 ILE B O 1
ATOM 3369 N N . GLU B 1 122 ? 5.66 -15.852 -7.824 1 85.06 122 GLU B N 1
ATOM 3370 C CA . GLU B 1 122 ? 4.617 -15.273 -6.984 1 85.06 122 GLU B CA 1
ATOM 3371 C C . GLU B 1 122 ? 5.043 -13.906 -6.445 1 85.06 122 GLU B C 1
ATOM 3373 O O . GLU B 1 122 ? 6.055 -13.797 -5.746 1 85.06 122 GLU B O 1
ATOM 3378 N N . LEU B 1 123 ? 4.188 -12.938 -6.73 1 89.56 123 LEU B N 1
ATOM 3379 C CA . LEU B 1 123 ? 4.559 -11.578 -6.355 1 89.56 123 LEU B CA 1
ATOM 3380 C C . LEU B 1 123 ? 3.629 -11.047 -5.273 1 89.56 123 LEU B C 1
ATOM 3382 O O . LEU B 1 123 ? 2.422 -11.297 -5.305 1 89.56 123 LEU B O 1
ATOM 3386 N N . SER B 1 124 ? 4.27 -10.32 -4.379 1 88.56 124 SER B N 1
ATOM 3387 C CA . SER B 1 124 ? 3.529 -9.578 -3.363 1 88.56 124 SER B CA 1
ATOM 3388 C C . SER B 1 124 ? 4.035 -8.141 -3.25 1 88.56 124 SER B C 1
ATOM 3390 O O . SER B 1 124 ? 5.238 -7.895 -3.336 1 88.56 124 SER B O 1
ATOM 3392 N N . ALA B 1 125 ? 3.135 -7.273 -3.168 1 88.56 125 ALA B N 1
ATOM 3393 C CA . ALA B 1 125 ? 3.48 -5.875 -2.918 1 88.56 125 ALA B CA 1
ATOM 3394 C C . ALA B 1 125 ? 2.996 -5.43 -1.54 1 88.56 125 ALA B C 1
ATOM 3396 O O . ALA B 1 125 ? 1.829 -5.625 -1.193 1 88.56 125 ALA B O 1
ATOM 3397 N N . ASP B 1 126 ? 3.898 -4.902 -0.786 1 87.12 126 ASP B N 1
ATOM 3398 C CA . ASP B 1 126 ? 3.572 -4.48 0.572 1 87.12 126 ASP B CA 1
ATOM 3399 C C . ASP B 1 126 ? 4.562 -3.428 1.071 1 87.12 126 ASP B C 1
ATOM 3401 O O . ASP B 1 126 ? 5.48 -3.039 0.348 1 87.12 126 ASP B O 1
ATOM 3405 N N . THR B 1 127 ? 4.309 -2.941 2.271 1 83.12 127 THR B N 1
ATOM 3406 C CA . THR B 1 127 ? 5.254 -2.025 2.904 1 83.12 127 THR B CA 1
ATOM 3407 C C . THR B 1 127 ? 6.543 -2.75 3.273 1 83.12 127 THR B C 1
ATOM 3409 O O . THR B 1 127 ? 6.555 -3.973 3.43 1 83.12 127 THR B O 1
ATOM 3412 N N . ALA B 1 128 ? 7.578 -1.933 3.436 1 86.25 128 ALA B N 1
ATOM 3413 C CA . ALA B 1 128 ? 8.875 -2.504 3.789 1 86.25 128 ALA B CA 1
ATOM 3414 C C . ALA B 1 128 ? 8.781 -3.312 5.082 1 86.25 128 ALA B C 1
ATOM 3416 O O . ALA B 1 128 ? 9.297 -4.43 5.16 1 86.25 128 ALA B O 1
ATOM 3417 N N . SER B 1 129 ? 8.148 -2.807 6.047 1 83 129 SER B N 1
ATOM 3418 C CA . SER B 1 129 ? 8.039 -3.469 7.34 1 83 129 SER B CA 1
ATOM 3419 C C . SER B 1 129 ? 7.316 -4.809 7.219 1 83 129 SER B C 1
ATOM 3421 O O . SER B 1 129 ? 7.746 -5.805 7.805 1 83 129 SER B O 1
ATOM 3423 N N . ASN B 1 130 ? 6.262 -4.809 6.527 1 83.31 130 ASN B N 1
ATOM 3424 C CA . ASN B 1 130 ? 5.504 -6.043 6.336 1 83.31 130 ASN B CA 1
ATOM 3425 C C . ASN B 1 130 ? 6.305 -7.074 5.547 1 83.31 130 ASN B C 1
ATOM 3427 O O . ASN B 1 130 ? 6.238 -8.273 5.836 1 83.31 130 ASN B O 1
ATOM 3431 N N . LEU B 1 131 ? 6.969 -6.586 4.574 1 89.31 131 LEU B N 1
ATOM 3432 C CA . LEU B 1 131 ? 7.789 -7.488 3.773 1 89.31 131 LEU B CA 1
ATOM 3433 C C . LEU B 1 131 ? 8.875 -8.133 4.625 1 89.31 131 LEU B C 1
ATOM 3435 O O . LEU B 1 131 ? 9.148 -9.328 4.496 1 89.31 131 LEU B O 1
ATOM 3439 N N . CYS B 1 132 ? 9.484 -7.352 5.469 1 87.88 132 CYS B N 1
ATOM 3440 C CA . CYS B 1 132 ? 10.508 -7.879 6.363 1 87.88 132 CYS B CA 1
ATOM 3441 C C . CYS B 1 132 ? 9.945 -8.984 7.25 1 87.88 132 CYS B C 1
ATOM 3443 O O . CYS B 1 132 ? 10.562 -10.039 7.41 1 87.88 132 CYS B O 1
ATOM 3445 N N . SER B 1 133 ? 8.836 -8.672 7.785 1 83.88 133 SER B N 1
ATOM 3446 C CA . SER B 1 133 ? 8.156 -9.656 8.625 1 83.88 133 SER B CA 1
ATOM 3447 C C . SER B 1 133 ? 7.863 -10.938 7.852 1 83.88 133 SER B C 1
ATOM 3449 O O . SER B 1 133 ? 8.039 -12.039 8.367 1 83.88 133 SER B O 1
ATOM 3451 N N . GLN B 1 134 ? 7.414 -10.812 6.664 1 83.88 134 GLN B N 1
ATOM 3452 C CA . GLN B 1 134 ? 7.094 -11.953 5.809 1 83.88 134 GLN B CA 1
ATOM 3453 C C . GLN B 1 134 ? 8.344 -12.781 5.504 1 83.88 134 GLN B C 1
ATOM 3455 O O . GLN B 1 134 ? 8.281 -14.008 5.473 1 83.88 134 GLN B O 1
ATOM 3460 N N . LEU B 1 135 ? 9.422 -12.125 5.227 1 87.5 135 LEU B N 1
ATOM 3461 C CA . LEU B 1 135 ? 10.664 -12.828 4.949 1 87.5 135 LEU B CA 1
ATOM 3462 C C . LEU B 1 135 ? 11.117 -13.625 6.172 1 87.5 135 LEU B C 1
ATOM 3464 O O . LEU B 1 135 ? 11.547 -14.773 6.047 1 87.5 135 LEU B O 1
ATOM 3468 N N . GLU B 1 136 ? 11.039 -12.953 7.27 1 80.81 136 GLU B N 1
ATOM 3469 C CA . GLU B 1 136 ? 11.445 -13.586 8.516 1 80.81 136 GLU B CA 1
ATOM 3470 C C . GLU B 1 136 ? 10.625 -14.844 8.797 1 80.81 136 GLU B C 1
ATOM 3472 O O . GLU B 1 136 ? 11.148 -15.828 9.312 1 80.81 136 GLU B O 1
ATOM 3477 N N . LYS B 1 137 ? 9.438 -14.727 8.5 1 75.06 137 LYS B N 1
ATOM 3478 C CA . LYS B 1 137 ? 8.523 -15.836 8.75 1 75.06 137 LYS B CA 1
ATOM 3479 C C . LYS B 1 137 ? 8.617 -16.891 7.656 1 75.06 137 LYS B C 1
ATOM 3481 O O . LYS B 1 137 ? 7.977 -17.938 7.738 1 75.06 137 LYS B O 1
ATOM 3486 N N . GLY B 1 138 ? 9.336 -16.578 6.629 1 79 138 GLY B N 1
ATOM 3487 C CA . GLY B 1 138 ? 9.555 -17.531 5.559 1 79 138 GLY B CA 1
ATOM 3488 C C . GLY B 1 138 ? 8.5 -17.469 4.477 1 79 138 GLY B C 1
ATOM 3489 O O . GLY B 1 138 ? 8.398 -18.375 3.645 1 79 138 GLY B O 1
ATOM 3490 N N . TYR B 1 139 ? 7.738 -16.438 4.426 1 78.62 139 TYR B N 1
ATOM 3491 C CA . TYR B 1 139 ? 6.656 -16.297 3.453 1 78.62 139 TYR B CA 1
ATOM 3492 C C . TYR B 1 139 ? 7.184 -15.773 2.121 1 78.62 139 TYR B C 1
ATOM 3494 O O . TYR B 1 139 ? 6.504 -15.867 1.099 1 78.62 139 TYR B O 1
ATOM 3502 N N . GLN B 1 140 ? 8.312 -15.234 2.205 1 87.62 140 GLN B N 1
ATOM 3503 C CA . GLN B 1 140 ? 8.984 -14.727 1.017 1 87.62 140 GLN B CA 1
ATOM 3504 C C . GLN B 1 140 ? 10.383 -15.328 0.879 1 87.62 140 GLN B C 1
ATOM 3506 O O . GLN B 1 140 ? 11.031 -15.641 1.88 1 87.62 140 GLN B O 1
ATOM 3511 N N . ASP B 1 141 ? 10.719 -15.516 -0.321 1 86.44 141 ASP B N 1
ATOM 3512 C CA . ASP B 1 141 ? 12.07 -15.984 -0.581 1 86.44 141 ASP B CA 1
ATOM 3513 C C . ASP B 1 141 ? 13.039 -14.805 -0.748 1 86.44 141 ASP B C 1
ATOM 3515 O O . ASP B 1 141 ? 14.188 -14.875 -0.318 1 86.44 141 ASP B O 1
ATOM 3519 N N . ILE B 1 142 ? 12.562 -13.812 -1.404 1 92.69 142 ILE B N 1
ATOM 3520 C CA . ILE B 1 142 ? 13.328 -12.594 -1.632 1 92.69 142 ILE B CA 1
ATOM 3521 C C . ILE B 1 142 ? 12.422 -11.375 -1.473 1 92.69 142 ILE B C 1
ATOM 3523 O O . ILE B 1 142 ? 11.258 -11.398 -1.886 1 92.69 142 ILE B O 1
ATOM 3527 N N . ILE B 1 143 ? 12.953 -10.359 -0.888 1 95.44 143 ILE B N 1
ATOM 3528 C CA . ILE B 1 143 ? 12.188 -9.117 -0.806 1 95.44 143 ILE B CA 1
ATOM 3529 C C . ILE B 1 143 ? 13.047 -7.953 -1.296 1 95.44 143 ILE B C 1
ATOM 3531 O O . ILE B 1 143 ? 14.273 -7.973 -1.15 1 95.44 143 ILE B O 1
ATOM 3535 N N . PHE B 1 144 ? 12.414 -7.016 -1.934 1 96.31 144 PHE B N 1
ATOM 3536 C CA . PHE B 1 144 ? 13.023 -5.766 -2.375 1 96.31 144 PHE B CA 1
ATOM 3537 C C . PHE B 1 144 ? 12.453 -4.582 -1.598 1 96.31 144 PHE B C 1
ATOM 3539 O O . PHE B 1 144 ? 11.305 -4.188 -1.808 1 96.31 144 PHE B O 1
ATOM 3546 N N . GLN B 1 145 ? 13.227 -4.008 -0.772 1 92.25 145 GLN B N 1
ATOM 3547 C CA . GLN B 1 145 ? 12.75 -2.963 0.125 1 92.25 145 GLN B CA 1
ATOM 3548 C C . GLN B 1 145 ? 13.883 -2.021 0.526 1 92.25 145 GLN B C 1
ATOM 3550 O O . GLN B 1 145 ? 14.922 -1.979 -0.133 1 92.25 145 GLN B O 1
ATOM 3555 N N . THR B 1 146 ? 13.609 -1.174 1.516 1 87.5 146 THR B N 1
ATOM 3556 C CA . THR B 1 146 ? 14.539 -0.088 1.801 1 87.5 146 THR B CA 1
ATOM 3557 C C . THR B 1 146 ? 15.453 -0.449 2.971 1 87.5 146 THR B C 1
ATOM 3559 O O . THR B 1 146 ? 16.531 0.121 3.121 1 87.5 146 THR B O 1
ATOM 3562 N N . ASP B 1 147 ? 15.047 -1.357 3.752 1 82.12 147 ASP B N 1
ATOM 3563 C CA . ASP B 1 147 ? 15.742 -1.558 5.02 1 82.12 147 ASP B CA 1
ATOM 3564 C C . ASP B 1 147 ? 16.688 -2.754 4.941 1 82.12 147 ASP B C 1
ATOM 3566 O O . ASP B 1 147 ? 16.406 -3.738 4.258 1 82.12 147 ASP B O 1
ATOM 3570 N N . ILE B 1 148 ? 17.797 -2.641 5.594 1 82.06 148 ILE B N 1
ATOM 3571 C CA . ILE B 1 148 ? 18.672 -3.793 5.762 1 82.06 148 ILE B CA 1
ATOM 3572 C C . ILE B 1 148 ? 18.203 -4.641 6.938 1 82.06 148 ILE B C 1
ATOM 3574 O O . ILE B 1 148 ? 17.938 -4.113 8.023 1 82.06 148 ILE B O 1
ATOM 3578 N N . LEU B 1 149 ? 18.062 -5.875 6.652 1 83.19 149 LEU B N 1
ATOM 3579 C CA . LEU B 1 149 ? 17.656 -6.797 7.711 1 83.19 149 LEU B CA 1
ATOM 3580 C C . LEU B 1 149 ? 18.875 -7.43 8.375 1 83.19 149 LEU B C 1
ATOM 3582 O O . LEU B 1 149 ? 19.766 -7.938 7.691 1 83.19 149 LEU B O 1
ATOM 3586 N N . ARG B 1 150 ? 18.812 -7.316 9.609 1 79.94 150 ARG B N 1
ATOM 3587 C CA . ARG B 1 150 ? 19.938 -7.867 10.344 1 79.94 150 ARG B CA 1
ATOM 3588 C C . ARG B 1 150 ? 19.562 -9.172 11.039 1 79.94 150 ARG B C 1
ATOM 3590 O O . ARG B 1 150 ? 19.297 -9.188 12.242 1 79.94 150 ARG B O 1
ATOM 3597 N N . LEU B 1 151 ? 19.438 -10.109 10.297 1 76.62 151 LEU B N 1
ATOM 3598 C CA . LEU B 1 151 ? 19.156 -11.461 10.773 1 76.62 151 LEU B CA 1
ATOM 3599 C C . LEU B 1 151 ? 20.188 -12.445 10.242 1 76.62 151 LEU B C 1
ATOM 3601 O O . LEU B 1 151 ? 20.625 -12.344 9.094 1 76.62 151 LEU B O 1
ATOM 3605 N N . ASP B 1 152 ? 20.594 -13.359 11.008 1 76.12 152 ASP B N 1
ATOM 3606 C CA . ASP B 1 152 ? 21.656 -14.305 10.656 1 76.12 152 ASP B CA 1
ATOM 3607 C C . ASP B 1 152 ? 21.281 -15.125 9.43 1 76.12 152 ASP B C 1
ATOM 3609 O O . ASP B 1 152 ? 22.141 -15.43 8.594 1 76.12 152 ASP B O 1
ATOM 3613 N N . SER B 1 153 ? 20.125 -15.469 9.312 1 81.25 153 SER B N 1
ATOM 3614 C CA . SER B 1 153 ? 19.703 -16.344 8.227 1 81.25 153 SER B CA 1
ATOM 3615 C C . SER B 1 153 ? 19.312 -15.547 6.988 1 81.25 153 SER B C 1
ATOM 3617 O O . SER B 1 153 ? 18.828 -16.109 6.004 1 81.25 153 SER B O 1
ATOM 3619 N N . VAL B 1 154 ? 19.609 -14.258 7.078 1 88 154 VAL B N 1
ATOM 3620 C CA . VAL B 1 154 ? 19.188 -13.398 5.973 1 88 154 VAL B CA 1
ATOM 3621 C C . VAL B 1 154 ? 20.406 -12.656 5.418 1 88 154 VAL B C 1
ATOM 3623 O O . VAL B 1 154 ? 21.25 -12.172 6.18 1 88 154 VAL B O 1
ATOM 3626 N N . ARG B 1 155 ? 20.531 -12.633 4.156 1 90.12 155 ARG B N 1
ATOM 3627 C CA . ARG B 1 155 ? 21.547 -11.844 3.461 1 90.12 155 ARG B CA 1
ATOM 3628 C C . ARG B 1 155 ? 20.922 -10.602 2.828 1 90.12 155 ARG B C 1
ATOM 3630 O O . ARG B 1 155 ? 19.734 -10.578 2.516 1 90.12 155 ARG B O 1
ATOM 3637 N N . ASN B 1 156 ? 21.719 -9.633 2.709 1 94 156 ASN B N 1
ATOM 3638 C CA . ASN B 1 156 ? 21.312 -8.367 2.105 1 94 156 ASN B CA 1
ATOM 3639 C C . ASN B 1 156 ? 22.266 -7.953 0.981 1 94 156 ASN B C 1
ATOM 3641 O O . ASN B 1 156 ? 23.453 -8.242 1.029 1 94 156 ASN B O 1
ATOM 3645 N N . ALA B 1 157 ? 21.75 -7.352 0.04 1 93.94 157 ALA B N 1
ATOM 3646 C CA . ALA B 1 157 ? 22.547 -6.738 -1.023 1 93.94 157 ALA B CA 1
ATOM 3647 C C . ALA B 1 157 ? 21.984 -5.375 -1.408 1 93.94 157 ALA B C 1
ATOM 3649 O O . ALA B 1 157 ? 20.797 -5.254 -1.744 1 93.94 157 ALA B O 1
ATOM 3650 N N . LEU B 1 158 ? 22.797 -4.414 -1.31 1 95.25 158 LEU B N 1
ATOM 3651 C CA . LEU B 1 158 ? 22.406 -3.098 -1.805 1 95.25 158 LEU B CA 1
ATOM 3652 C C . LEU B 1 158 ? 22.312 -3.092 -3.328 1 95.25 158 LEU B C 1
ATOM 3654 O O . LEU B 1 158 ? 23.297 -3.426 -4.008 1 95.25 158 LEU B O 1
ATOM 3658 N N . LEU B 1 159 ? 21.188 -2.764 -3.855 1 95.69 159 LEU B N 1
ATOM 3659 C CA . LEU B 1 159 ? 20.984 -2.793 -5.301 1 95.69 159 LEU B CA 1
ATOM 3660 C C . LEU B 1 159 ? 21.25 -1.421 -5.914 1 95.69 159 LEU B C 1
ATOM 3662 O O . LEU B 1 159 ? 21.875 -1.319 -6.969 1 95.69 159 LEU B O 1
ATOM 3666 N N . THR B 1 160 ? 20.688 -0.384 -5.289 1 93.69 160 THR B N 1
ATOM 3667 C CA . THR B 1 160 ? 20.859 0.976 -5.785 1 93.69 160 THR B CA 1
ATOM 3668 C C . THR B 1 160 ? 20.453 1.997 -4.73 1 93.69 160 THR B C 1
ATOM 3670 O O . THR B 1 160 ? 19.906 1.634 -3.688 1 93.69 160 THR B O 1
ATOM 3673 N N . ARG B 1 161 ? 20.828 3.188 -5.012 1 92.88 161 ARG B N 1
ATOM 3674 C CA . ARG B 1 161 ? 20.453 4.34 -4.199 1 92.88 161 ARG B CA 1
ATOM 3675 C C . ARG B 1 161 ? 19.812 5.43 -5.055 1 92.88 161 ARG B C 1
ATOM 3677 O O . ARG B 1 161 ? 20.359 5.816 -6.086 1 92.88 161 ARG B O 1
ATOM 3684 N N . TYR B 1 162 ? 18.609 5.816 -4.594 1 92.56 162 TYR B N 1
ATOM 3685 C CA . TYR B 1 162 ? 17.922 6.875 -5.324 1 92.56 162 TYR B CA 1
ATOM 3686 C C . TYR B 1 162 ? 18.016 8.195 -4.57 1 92.56 162 TYR B C 1
ATOM 3688 O O . TYR B 1 162 ? 17.641 8.273 -3.396 1 92.56 162 TYR B O 1
ATOM 3696 N N . PRO B 1 163 ? 18.484 9.227 -5.281 1 92.88 163 PRO B N 1
ATOM 3697 C CA . PRO B 1 163 ? 18.375 10.547 -4.656 1 92.88 163 PRO B CA 1
ATOM 3698 C C . PRO B 1 163 ? 16.922 10.992 -4.473 1 92.88 163 PRO B C 1
ATOM 3700 O O . PRO B 1 163 ? 16.078 10.734 -5.344 1 92.88 163 PRO B O 1
ATOM 3703 N N . MET B 1 164 ? 16.719 11.656 -3.363 1 93.81 164 MET B N 1
ATOM 3704 C CA . MET B 1 164 ? 15.383 12.203 -3.088 1 93.81 164 MET B CA 1
ATOM 3705 C C . MET B 1 164 ? 15.25 13.609 -3.662 1 93.81 164 MET B C 1
ATOM 3707 O O . MET B 1 164 ? 16.25 14.312 -3.822 1 93.81 164 MET B O 1
ATOM 3711 N N . HIS B 1 165 ? 13.938 14.031 -3.924 1 95 165 HIS B N 1
ATOM 3712 C CA . HIS B 1 165 ? 13.656 15.352 -4.473 1 95 165 HIS B CA 1
ATOM 3713 C C . HIS B 1 165 ? 12.336 15.898 -3.936 1 95 165 HIS B C 1
ATOM 3715 O O . HIS B 1 165 ? 11.484 15.133 -3.471 1 95 165 HIS B O 1
ATOM 3721 N N . TRP B 1 166 ? 12.328 17.188 -3.943 1 96.5 166 TRP B N 1
ATOM 3722 C CA . TRP B 1 166 ? 11.039 17.859 -3.781 1 96.5 166 TRP B CA 1
ATOM 3723 C C . TRP B 1 166 ? 10.336 18.016 -5.125 1 96.5 166 TRP B C 1
ATOM 3725 O O . TRP B 1 166 ? 10.836 18.688 -6.027 1 96.5 166 TRP B O 1
ATOM 3735 N N . VAL B 1 167 ? 9.195 17.391 -5.25 1 96.69 167 VAL B N 1
ATOM 3736 C CA . VAL B 1 167 ? 8.477 17.344 -6.52 1 96.69 167 VAL B CA 1
ATOM 3737 C C . VAL B 1 167 ? 7.141 18.062 -6.383 1 96.69 167 VAL B C 1
ATOM 3739 O O . VAL B 1 167 ? 6.418 17.859 -5.406 1 96.69 167 VAL B O 1
ATOM 3742 N N . VAL B 1 168 ? 6.809 18.906 -7.324 1 97.5 168 VAL B N 1
ATOM 3743 C CA . VAL B 1 168 ? 5.547 19.641 -7.301 1 97.5 168 VAL B CA 1
ATOM 3744 C C . VAL B 1 168 ? 4.906 19.609 -8.688 1 97.5 168 VAL B C 1
ATOM 3746 O O . VAL B 1 168 ? 5.566 19.297 -9.68 1 97.5 168 VAL B O 1
ATOM 3749 N N . ARG B 1 169 ? 3.604 19.844 -8.688 1 97.31 169 ARG B N 1
ATOM 3750 C CA . ARG B 1 169 ? 2.939 20.016 -9.977 1 97.31 169 ARG B CA 1
ATOM 3751 C C . ARG B 1 169 ? 3.383 21.297 -10.656 1 97.31 169 ARG B C 1
ATOM 3753 O O . ARG B 1 169 ? 3.367 22.375 -10.039 1 97.31 169 ARG B O 1
ATOM 3760 N N . THR B 1 170 ? 3.693 21.141 -11.906 1 97.44 170 THR B N 1
ATOM 3761 C CA . THR B 1 170 ? 4.098 22.312 -12.664 1 97.44 170 THR B CA 1
ATOM 3762 C C . THR B 1 170 ? 2.969 23.344 -12.719 1 97.44 170 THR B C 1
ATOM 3764 O O . THR B 1 170 ? 1.817 22.984 -12.992 1 97.44 170 THR B O 1
ATOM 3767 N N . GLY B 1 171 ? 3.293 24.562 -12.383 1 95.31 171 GLY B N 1
ATOM 3768 C CA . GLY B 1 171 ? 2.322 25.641 -12.477 1 95.31 171 GLY B CA 1
ATOM 3769 C C . GLY B 1 171 ? 1.456 25.766 -11.234 1 95.31 171 GLY B C 1
ATOM 3770 O O . GLY B 1 171 ? 0.652 26.688 -11.125 1 95.31 171 GLY B O 1
ATOM 3771 N N . SER B 1 172 ? 1.557 24.875 -10.312 1 94.19 172 SER B N 1
ATOM 3772 C CA . SER B 1 172 ? 0.783 24.969 -9.078 1 94.19 172 SER B CA 1
ATOM 3773 C C . SER B 1 172 ? 1.339 26.062 -8.156 1 94.19 172 SER B C 1
ATOM 3775 O O . SER B 1 172 ? 2.387 26.641 -8.438 1 94.19 172 SER B O 1
ATOM 3777 N N . ILE B 1 173 ? 0.632 26.297 -7.074 1 92.94 173 ILE B N 1
ATOM 3778 C CA . ILE B 1 173 ? 1.062 27.312 -6.105 1 92.94 173 ILE B CA 1
ATOM 3779 C C . ILE B 1 173 ? 2.363 26.859 -5.445 1 92.94 173 ILE B C 1
ATOM 3781 O O . ILE B 1 173 ? 3.074 27.672 -4.848 1 92.94 173 ILE B O 1
ATOM 3785 N N . TYR B 1 174 ? 2.641 25.641 -5.551 1 95.31 174 TYR B N 1
ATOM 3786 C CA . TYR B 1 174 ? 3.83 25.094 -4.906 1 95.31 174 TYR B CA 1
ATOM 3787 C C . TYR B 1 174 ? 5.043 25.219 -5.82 1 95.31 174 TYR B C 1
ATOM 3789 O O . TYR B 1 174 ? 6.18 25.031 -5.379 1 95.31 174 TYR B O 1
ATOM 3797 N N . ASP B 1 175 ? 4.781 25.406 -7.023 1 96.06 175 ASP B N 1
ATOM 3798 C CA . ASP B 1 175 ? 5.844 25.578 -8.016 1 96.06 175 ASP B CA 1
ATOM 3799 C C . ASP B 1 175 ? 6.457 26.969 -7.926 1 96.06 175 ASP B C 1
ATOM 3801 O O . ASP B 1 175 ? 6.195 27.828 -8.781 1 96.06 175 ASP B O 1
ATOM 3805 N N . ARG B 1 176 ? 7.238 27.141 -7.031 1 95.25 176 ARG B N 1
ATOM 3806 C CA . ARG B 1 176 ? 7.883 28.422 -6.754 1 95.25 176 ARG B CA 1
ATOM 3807 C C . ARG B 1 176 ? 9.219 28.219 -6.051 1 95.25 176 ARG B C 1
ATOM 3809 O O . ARG B 1 176 ? 9.555 27.109 -5.66 1 95.25 176 ARG B O 1
ATOM 3816 N N . GLN B 1 177 ? 9.938 29.312 -5.926 1 94.25 177 GLN B N 1
ATOM 3817 C CA . GLN B 1 177 ? 11.203 29.266 -5.203 1 94.25 177 GLN B CA 1
ATOM 3818 C C . GLN B 1 177 ? 10.984 29.406 -3.699 1 94.25 177 GLN B C 1
ATOM 3820 O O . GLN B 1 177 ? 10.188 30.234 -3.258 1 94.25 177 GLN B O 1
ATOM 3825 N N . TYR B 1 178 ? 11.602 28.516 -3.006 1 95.31 178 TYR B N 1
ATOM 3826 C CA . TYR B 1 178 ? 11.547 28.594 -1.551 1 95.31 178 TYR B CA 1
ATOM 3827 C C . TYR B 1 178 ? 12.867 29.109 -0.982 1 95.31 178 TYR B C 1
ATOM 3829 O O . TYR B 1 178 ? 13.945 28.703 -1.424 1 95.31 178 TYR B O 1
ATOM 3837 N N . ALA B 1 179 ? 12.766 29.984 -0.067 1 92.25 179 ALA B N 1
ATOM 3838 C CA . ALA B 1 179 ? 13.953 30.625 0.508 1 92.25 179 ALA B CA 1
ATOM 3839 C C . ALA B 1 179 ? 14.68 29.672 1.458 1 92.25 179 ALA B C 1
ATOM 3841 O O . ALA B 1 179 ? 15.883 29.797 1.673 1 92.25 179 ALA B O 1
ATOM 3842 N N . SER B 1 180 ? 13.969 28.828 2.104 1 92.06 180 SER B N 1
ATOM 3843 C CA . SER B 1 180 ? 14.531 27.922 3.094 1 92.06 180 SER B CA 1
ATOM 3844 C C . SER B 1 180 ? 13.656 26.672 3.26 1 92.06 180 SER B C 1
ATOM 3846 O O . SER B 1 180 ? 12.531 26.641 2.754 1 92.06 180 SER B O 1
ATOM 3848 N N . LEU B 1 181 ? 14.195 25.734 3.945 1 91.75 181 LEU B N 1
ATOM 3849 C CA . LEU B 1 181 ? 13.43 24.547 4.289 1 91.75 181 LEU B CA 1
ATOM 3850 C C . LEU B 1 181 ? 12.234 24.906 5.164 1 91.75 181 LEU B C 1
ATOM 3852 O O . LEU B 1 181 ? 11.18 24.281 5.062 1 91.75 181 LEU B O 1
ATOM 3856 N N . GLU B 1 182 ? 12.438 25.844 5.957 1 89.44 182 GLU B N 1
ATOM 3857 C CA . GLU B 1 182 ? 11.352 26.328 6.805 1 89.44 182 GLU B CA 1
ATOM 3858 C C . GLU B 1 182 ? 10.203 26.875 5.969 1 89.44 182 GLU B C 1
ATOM 3860 O O . GLU B 1 182 ? 9.031 26.625 6.27 1 89.44 182 GLU B O 1
ATOM 3865 N N . ASP B 1 183 ? 10.594 27.656 4.996 1 91.75 183 ASP B N 1
ATOM 3866 C CA . ASP B 1 183 ? 9.602 28.203 4.082 1 91.75 183 ASP B CA 1
ATOM 3867 C C . ASP B 1 183 ? 8.828 27.094 3.381 1 91.75 183 ASP B C 1
ATOM 3869 O O . ASP B 1 183 ? 7.598 27.125 3.312 1 91.75 183 ASP B O 1
ATOM 3873 N N . LEU B 1 184 ? 9.5 26.062 2.947 1 93.12 184 LEU B N 1
ATOM 3874 C CA . LEU B 1 184 ? 8.898 24.922 2.26 1 93.12 184 LEU B CA 1
ATOM 3875 C C . LEU B 1 184 ? 8.008 24.125 3.207 1 93.12 184 LEU B C 1
ATOM 3877 O O . LEU B 1 184 ? 6.945 23.641 2.807 1 93.12 184 LEU B O 1
ATOM 3881 N N . SER B 1 185 ? 8.391 23.984 4.418 1 88.88 185 SER B N 1
ATOM 3882 C CA . SER B 1 185 ? 7.711 23.141 5.395 1 88.88 185 SER B CA 1
ATOM 3883 C C . SER B 1 185 ? 6.375 23.75 5.816 1 88.88 185 SER B C 1
ATOM 3885 O O . SER B 1 185 ? 5.562 23.078 6.457 1 88.88 185 SER B O 1
ATOM 3887 N N . GLN B 1 186 ? 6.148 24.938 5.406 1 85.38 186 GLN B N 1
ATOM 3888 C CA . GLN B 1 186 ? 4.855 25.562 5.68 1 85.38 186 GLN B CA 1
ATOM 3889 C C . GLN B 1 186 ? 3.775 25 4.758 1 85.38 186 GLN B C 1
ATOM 3891 O O . GLN B 1 186 ? 2.582 25.141 5.039 1 85.38 186 GLN B O 1
ATOM 3896 N N . GLU B 1 187 ? 4.277 24.406 3.707 1 89.56 187 GLU B N 1
ATOM 3897 C CA . GLU B 1 187 ? 3.35 23.797 2.748 1 89.56 187 GLU B CA 1
ATOM 3898 C C . GLU B 1 187 ? 3.012 22.359 3.127 1 89.56 187 GLU B C 1
ATOM 3900 O O . GLU B 1 187 ? 3.656 21.781 4 1 89.56 187 GLU B O 1
ATOM 3905 N N . ARG B 1 188 ? 2.006 21.844 2.447 1 89.31 188 ARG B N 1
ATOM 3906 C CA . ARG B 1 188 ? 1.679 20.438 2.621 1 89.31 188 ARG B CA 1
ATOM 3907 C C . ARG B 1 188 ? 2.742 19.547 1.987 1 89.31 188 ARG B C 1
ATOM 3909 O O . ARG B 1 188 ? 3.018 19.656 0.792 1 89.31 188 ARG B O 1
ATOM 3916 N N . ILE B 1 189 ? 3.273 18.719 2.871 1 92 189 ILE B N 1
ATOM 3917 C CA . ILE B 1 189 ? 4.277 17.781 2.385 1 92 189 ILE B CA 1
ATOM 3918 C C . ILE B 1 189 ? 3.686 16.375 2.342 1 92 189 ILE B C 1
ATOM 3920 O O . ILE B 1 189 ? 3.008 15.945 3.281 1 92 189 ILE B O 1
ATOM 3924 N N . VAL B 1 190 ? 3.857 15.711 1.233 1 92.94 190 VAL B N 1
ATOM 3925 C CA . VAL B 1 190 ? 3.414 14.328 1.078 1 92.94 190 VAL B CA 1
ATOM 3926 C C . VAL B 1 190 ? 4.625 13.398 1.039 1 92.94 190 VAL B C 1
ATOM 3928 O O . VAL B 1 190 ? 5.531 13.586 0.227 1 92.94 190 VAL B O 1
ATOM 3931 N N . THR B 1 191 ? 4.641 12.445 1.905 1 90.75 191 THR B N 1
ATOM 3932 C CA . THR B 1 191 ? 5.758 11.508 1.97 1 90.75 191 THR B CA 1
ATOM 3933 C C . THR B 1 191 ? 5.258 10.086 2.23 1 90.75 191 THR B C 1
ATOM 3935 O O . THR B 1 191 ? 4.059 9.82 2.115 1 90.75 191 THR B O 1
ATOM 3938 N N . PHE B 1 192 ? 6.184 9.18 2.455 1 88.88 192 PHE B N 1
ATOM 3939 C CA . PHE B 1 192 ? 5.863 7.762 2.584 1 88.88 192 PHE B CA 1
ATOM 3940 C C . PHE B 1 192 ? 5.293 7.461 3.967 1 88.88 192 PHE B C 1
ATOM 3942 O O . PHE B 1 192 ? 5.051 8.375 4.758 1 88.88 192 PHE B O 1
ATOM 3949 N N . SER B 1 193 ? 5.031 6.211 4.168 1 81.5 193 SER B N 1
ATOM 3950 C CA . SER B 1 193 ? 4.34 5.77 5.379 1 81.5 193 SER B CA 1
ATOM 3951 C C . SER B 1 193 ? 5.086 6.219 6.633 1 81.5 193 SER B C 1
ATOM 3953 O O . SER B 1 193 ? 6.309 6.359 6.617 1 81.5 193 SER B O 1
ATOM 3955 N N . ARG B 1 194 ? 4.375 6.418 7.699 1 70.38 194 ARG B N 1
ATOM 3956 C CA . ARG B 1 194 ? 4.879 6.961 8.961 1 70.38 194 ARG B CA 1
ATOM 3957 C C . ARG B 1 194 ? 6.031 6.121 9.492 1 70.38 194 ARG B C 1
ATOM 3959 O O . ARG B 1 194 ? 7 6.664 10.039 1 70.38 194 ARG B O 1
ATOM 3966 N N . ASN B 1 195 ? 6.039 4.906 9.359 1 69 195 ASN B N 1
ATOM 3967 C CA . ASN B 1 195 ? 7.082 4.066 9.945 1 69 195 ASN B CA 1
ATOM 3968 C C . ASN B 1 195 ? 8.094 3.619 8.898 1 69 195 ASN B C 1
ATOM 3970 O O . ASN B 1 195 ? 8.93 2.754 9.164 1 69 195 ASN B O 1
ATOM 3974 N N . SER B 1 196 ? 8.07 4.336 7.902 1 78.5 196 SER B N 1
ATOM 3975 C CA . SER B 1 196 ? 9.039 4.008 6.859 1 78.5 196 SER B CA 1
ATOM 3976 C C . SER B 1 196 ? 10.32 4.82 7.02 1 78.5 196 SER B C 1
ATOM 3978 O O . SER B 1 196 ? 10.32 5.867 7.676 1 78.5 196 SER B O 1
ATOM 3980 N N . ARG B 1 197 ? 11.406 4.344 6.461 1 80.12 197 ARG B N 1
ATOM 3981 C CA . ARG B 1 197 ? 12.688 5.031 6.523 1 80.12 197 ARG B CA 1
ATOM 3982 C C . ARG B 1 197 ? 12.617 6.398 5.844 1 80.12 197 ARG B C 1
ATOM 3984 O O . ARG B 1 197 ? 13.023 7.406 6.422 1 80.12 197 ARG B O 1
ATOM 3991 N N . PRO B 1 198 ? 12.055 6.492 4.703 1 82.94 198 PRO B N 1
ATOM 3992 C CA . PRO B 1 198 ? 11.984 7.812 4.074 1 82.94 198 PRO B CA 1
ATOM 3993 C C . PRO B 1 198 ? 11.18 8.812 4.902 1 82.94 198 PRO B C 1
ATOM 3995 O O . PRO B 1 198 ? 11.516 10 4.934 1 82.94 198 PRO B O 1
ATOM 3998 N N . HIS B 1 199 ? 10.172 8.359 5.469 1 82.69 199 HIS B N 1
ATOM 3999 C CA . HIS B 1 199 ? 9.398 9.25 6.324 1 82.69 199 HIS B CA 1
ATOM 4000 C C . HIS B 1 199 ? 10.227 9.75 7.504 1 82.69 199 HIS B C 1
ATOM 4002 O O . HIS B 1 199 ? 10.211 10.938 7.816 1 82.69 199 HIS B O 1
ATOM 4008 N N . GLN B 1 200 ? 10.914 8.852 8.094 1 79.19 200 GLN B N 1
ATOM 4009 C CA . GLN B 1 200 ? 11.766 9.203 9.227 1 79.19 200 GLN B CA 1
ATOM 4010 C C . GLN B 1 200 ? 12.875 10.156 8.805 1 79.19 200 GLN B C 1
ATOM 4012 O O . GLN B 1 200 ? 13.234 11.07 9.547 1 79.19 200 GLN B O 1
ATOM 4017 N N . ASP B 1 201 ? 13.375 9.953 7.727 1 85.94 201 ASP B N 1
ATOM 4018 C CA . ASP B 1 201 ? 14.438 10.812 7.207 1 85.94 201 ASP B CA 1
ATOM 4019 C C . ASP B 1 201 ? 13.938 12.242 7.027 1 85.94 201 ASP B C 1
ATOM 4021 O O . ASP B 1 201 ? 14.68 13.195 7.277 1 85.94 201 ASP B O 1
ATOM 4025 N N . ILE B 1 202 ? 12.742 12.391 6.582 1 86.12 202 ILE B N 1
ATOM 4026 C CA . ILE B 1 202 ? 12.164 13.711 6.398 1 86.12 202 ILE B CA 1
ATOM 4027 C C . ILE B 1 202 ? 11.961 14.383 7.758 1 86.12 202 ILE B C 1
ATOM 4029 O O . ILE B 1 202 ? 12.25 15.57 7.918 1 86.12 202 ILE B O 1
ATOM 4033 N N . LEU B 1 203 ? 11.484 13.617 8.625 1 80.5 203 LEU B N 1
ATOM 4034 C CA . LEU B 1 203 ? 11.297 14.156 9.969 1 80.5 203 LEU B CA 1
ATOM 4035 C C . LEU B 1 203 ? 12.625 14.602 10.57 1 80.5 203 LEU B C 1
ATOM 4037 O O . LEU B 1 203 ? 12.703 15.664 11.188 1 80.5 203 LEU B O 1
ATOM 4041 N N . ASN B 1 204 ? 13.555 13.781 10.414 1 81.44 204 ASN B N 1
ATOM 4042 C CA . ASN B 1 204 ? 14.883 14.125 10.906 1 81.44 204 ASN B CA 1
ATOM 4043 C C . ASN B 1 204 ? 15.414 15.398 10.258 1 81.44 204 ASN B C 1
ATOM 4045 O O . ASN B 1 204 ? 16.031 16.234 10.922 1 81.44 204 ASN B O 1
ATOM 4049 N N . LEU B 1 205 ? 15.195 15.5 9.008 1 85.94 205 LEU B N 1
ATOM 4050 C CA . LEU B 1 205 ? 15.625 16.688 8.266 1 85.94 205 LEU B CA 1
ATOM 4051 C C . LEU B 1 205 ? 14.953 17.938 8.797 1 85.94 205 LEU B C 1
ATOM 4053 O O . LEU B 1 205 ? 15.617 18.953 9.023 1 85.94 205 LEU B O 1
ATOM 4057 N N . LEU B 1 206 ? 13.672 17.844 9.008 1 83.69 206 LEU B N 1
ATOM 4058 C CA . LEU B 1 206 ? 12.914 19 9.5 1 83.69 206 LEU B CA 1
ATOM 4059 C C . LEU B 1 206 ? 13.297 19.328 10.938 1 83.69 206 LEU B C 1
ATOM 4061 O O . LEU B 1 206 ? 13.422 20.5 11.297 1 83.69 206 LEU B O 1
ATOM 4065 N N . HIS B 1 207 ? 13.461 18.328 11.594 1 76.19 207 HIS B N 1
ATOM 4066 C CA . HIS B 1 207 ? 13.852 18.5 12.992 1 76.19 207 HIS B CA 1
ATOM 4067 C C . HIS B 1 207 ? 15.219 19.172 13.094 1 76.19 207 HIS B C 1
ATOM 4069 O O . HIS B 1 207 ? 15.43 20.047 13.945 1 76.19 207 HIS B O 1
ATOM 4075 N N . SER B 1 208 ? 16.109 18.688 12.375 1 81.38 208 SER B N 1
ATOM 4076 C CA . SER B 1 208 ? 17.453 19.25 12.367 1 81.38 208 SER B CA 1
ATOM 4077 C C . SER B 1 208 ? 17.438 20.719 11.992 1 81.38 208 SER B C 1
ATOM 4079 O O . SER B 1 208 ? 18.328 21.484 12.375 1 81.38 208 SER B O 1
ATOM 4081 N N . ALA B 1 209 ? 16.391 21.109 11.305 1 79.81 209 ALA B N 1
ATOM 4082 C CA . ALA B 1 209 ? 16.219 22.516 10.922 1 79.81 209 ALA B CA 1
ATOM 4083 C C . ALA B 1 209 ? 15.352 23.25 11.938 1 79.81 209 ALA B C 1
ATOM 4085 O O . ALA B 1 209 ? 14.945 24.391 11.695 1 79.81 209 ALA B O 1
ATOM 4086 N N . ASN B 1 210 ? 14.969 22.562 13.023 1 76.69 210 ASN B N 1
ATOM 4087 C CA . ASN B 1 210 ? 14.195 23.109 14.133 1 76.69 210 ASN B CA 1
ATOM 4088 C C . ASN B 1 210 ? 12.766 23.438 13.711 1 76.69 210 ASN B C 1
ATOM 4090 O O . ASN B 1 210 ? 12.211 24.453 14.133 1 76.69 210 ASN B O 1
ATOM 4094 N N . ILE B 1 211 ? 12.406 22.766 12.773 1 75.06 211 ILE B N 1
ATOM 4095 C CA . ILE B 1 211 ? 11.016 22.891 12.352 1 75.06 211 ILE B CA 1
ATOM 4096 C C . ILE B 1 211 ? 10.148 21.906 13.133 1 75.06 211 ILE B C 1
ATOM 4098 O O . ILE B 1 211 ? 10.398 20.703 13.102 1 75.06 211 ILE B O 1
ATOM 4102 N N . VAL B 1 212 ? 9.195 22.281 13.891 1 61.94 212 VAL B N 1
ATOM 4103 C CA . VAL B 1 212 ? 8.547 21.453 14.906 1 61.94 212 VAL B CA 1
ATOM 4104 C C . VAL B 1 212 ? 7.18 21 14.414 1 61.94 212 VAL B C 1
ATOM 4106 O O . VAL B 1 212 ? 6.688 19.953 14.812 1 61.94 212 VAL B O 1
ATOM 4109 N N . SER B 1 213 ? 6.508 21.703 13.57 1 61.31 213 SER B N 1
ATOM 4110 C CA . SER B 1 213 ? 5.145 21.312 13.227 1 61.31 213 SER B CA 1
ATOM 4111 C C . SER B 1 213 ? 4.945 21.281 11.711 1 61.31 213 SER B C 1
ATOM 4113 O O . SER B 1 213 ? 4.18 22.078 11.164 1 61.31 213 SER B O 1
ATOM 4115 N N . PRO B 1 214 ? 5.508 20.203 11.211 1 66.56 214 PRO B N 1
ATOM 4116 C CA . PRO B 1 214 ? 5.305 20.188 9.766 1 66.56 214 PRO B CA 1
ATOM 4117 C C . PRO B 1 214 ? 3.975 19.547 9.367 1 66.56 214 PRO B C 1
ATOM 4119 O O . PRO B 1 214 ? 3.41 18.766 10.125 1 66.56 214 PRO B O 1
ATOM 4122 N N . ARG B 1 215 ? 3.377 20.078 8.281 1 77.88 215 ARG B N 1
ATOM 4123 C CA . ARG B 1 215 ? 2.178 19.484 7.688 1 77.88 215 ARG B CA 1
ATOM 4124 C C . ARG B 1 215 ? 2.531 18.312 6.793 1 77.88 215 ARG B C 1
ATOM 4126 O O . ARG B 1 215 ? 2.67 18.453 5.578 1 77.88 215 ARG B O 1
ATOM 4133 N N . ILE B 1 216 ? 2.59 17.125 7.457 1 80.62 216 ILE B N 1
ATOM 4134 C CA . ILE B 1 216 ? 3.074 15.961 6.73 1 80.62 216 ILE B CA 1
ATOM 4135 C C . ILE B 1 216 ? 1.924 14.977 6.508 1 80.62 216 ILE B C 1
ATOM 4137 O O . ILE B 1 216 ? 1.159 14.688 7.43 1 80.62 216 ILE B O 1
ATOM 4141 N N . ASN B 1 217 ? 1.739 14.656 5.289 1 84.12 217 ASN B N 1
ATOM 4142 C CA . ASN B 1 217 ? 0.808 13.609 4.875 1 84.12 217 ASN B CA 1
ATOM 4143 C C . ASN B 1 217 ? 1.537 12.32 4.512 1 84.12 217 ASN B C 1
ATOM 4145 O O . ASN B 1 217 ? 2.514 12.344 3.76 1 84.12 217 ASN B O 1
ATOM 4149 N N . CYS B 1 218 ? 1.022 11.227 5.066 1 83.75 218 CYS B N 1
ATOM 4150 C CA . CYS B 1 218 ? 1.729 9.961 4.902 1 83.75 218 CYS B CA 1
ATOM 4151 C C . CYS B 1 218 ? 0.933 9 4.027 1 83.75 218 CYS B C 1
ATOM 4153 O O . CYS B 1 218 ? -0.237 8.734 4.301 1 83.75 218 CYS B O 1
ATOM 4155 N N . VAL B 1 219 ? 1.667 8.547 3.055 1 85.81 219 VAL B N 1
ATOM 4156 C CA . VAL B 1 219 ? 1.036 7.672 2.074 1 85.81 219 VAL B CA 1
ATOM 4157 C C . VAL B 1 219 ? 1.912 6.441 1.842 1 85.81 219 VAL B C 1
ATOM 4159 O O . VAL B 1 219 ? 3.141 6.547 1.796 1 85.81 219 VAL B O 1
ATOM 4162 N N . ASN B 1 220 ? 1.349 5.285 1.703 1 80 220 ASN B N 1
ATOM 4163 C CA . ASN B 1 220 ? 2.115 4.043 1.67 1 80 22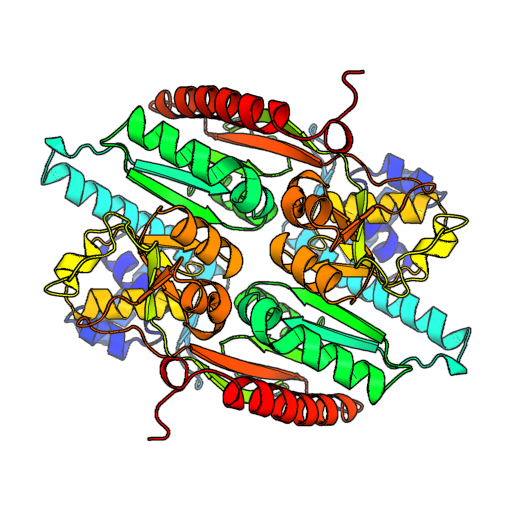0 ASN B CA 1
ATOM 4164 C C . ASN B 1 220 ? 2.439 3.623 0.239 1 80 220 ASN B C 1
ATOM 4166 O O . ASN B 1 220 ? 2.893 2.5 0.005 1 80 220 ASN B O 1
ATOM 4170 N N . SER B 1 221 ? 2.188 4.465 -0.66 1 85.31 221 SER B N 1
ATOM 4171 C CA . SER B 1 221 ? 2.398 4.105 -2.059 1 85.31 221 SER B CA 1
ATOM 4172 C C . SER B 1 221 ? 3.014 5.266 -2.838 1 85.31 221 SER B C 1
ATOM 4174 O O . SER B 1 221 ? 2.557 6.406 -2.73 1 85.31 221 SER B O 1
ATOM 4176 N N . ALA B 1 222 ? 4.066 4.93 -3.578 1 88.31 222 ALA B N 1
ATOM 4177 C CA . ALA B 1 222 ? 4.703 5.934 -4.426 1 88.31 222 ALA B CA 1
ATOM 4178 C C . ALA B 1 222 ? 3.727 6.465 -5.473 1 88.31 222 ALA B C 1
ATOM 4180 O O . ALA B 1 222 ? 3.748 7.656 -5.805 1 88.31 222 ALA B O 1
ATOM 4181 N N . SER B 1 223 ? 2.943 5.578 -5.977 1 88.81 223 SER B N 1
ATOM 4182 C CA . SER B 1 223 ? 1.973 5.977 -6.988 1 88.81 223 SER B CA 1
ATOM 4183 C C . SER B 1 223 ? 0.92 6.914 -6.41 1 88.81 223 SER B C 1
ATOM 4185 O O . SER B 1 223 ? 0.452 7.828 -7.09 1 88.81 223 SER B O 1
ATOM 4187 N N . ALA B 1 224 ? 0.551 6.641 -5.195 1 88.38 224 ALA B N 1
ATOM 4188 C CA . ALA B 1 224 ? -0.4 7.523 -4.523 1 88.38 224 ALA B CA 1
ATOM 4189 C C . ALA B 1 224 ? 0.199 8.906 -4.297 1 88.38 224 ALA B C 1
ATOM 4191 O O . ALA B 1 224 ? -0.475 9.922 -4.496 1 88.38 224 ALA B O 1
ATOM 4192 N N . ILE B 1 225 ? 1.433 8.945 -3.854 1 92.19 225 ILE B N 1
ATOM 4193 C CA . ILE B 1 225 ? 2.123 10.219 -3.689 1 92.19 225 ILE B CA 1
ATOM 4194 C C . ILE B 1 225 ? 2.131 10.977 -5.016 1 92.19 225 ILE B C 1
ATOM 4196 O O . ILE B 1 225 ? 1.76 12.156 -5.066 1 92.19 225 ILE B O 1
ATOM 4200 N N . THR B 1 226 ? 2.494 10.289 -6.043 1 93 226 THR B N 1
ATOM 4201 C CA . THR B 1 226 ? 2.588 10.898 -7.367 1 93 226 THR B CA 1
ATOM 4202 C C . THR B 1 226 ? 1.238 11.461 -7.801 1 93 226 THR B C 1
ATOM 4204 O O . THR B 1 226 ? 1.164 12.57 -8.336 1 93 226 THR B O 1
ATOM 4207 N N . ARG B 1 227 ? 0.208 10.719 -7.57 1 90.88 227 ARG B N 1
ATOM 4208 C CA . ARG B 1 227 ? -1.135 11.148 -7.945 1 90.88 227 ARG B CA 1
ATOM 4209 C C . ARG B 1 227 ? -1.527 12.422 -7.203 1 90.88 227 ARG B C 1
ATOM 4211 O O . ARG B 1 227 ? -2.023 13.375 -7.812 1 90.88 227 ARG B O 1
ATOM 4218 N N . LEU B 1 228 ? -1.303 12.438 -5.945 1 91.38 228 LEU B N 1
ATOM 4219 C CA . LEU B 1 228 ? -1.665 13.586 -5.125 1 91.38 228 LEU B CA 1
ATOM 4220 C C . LEU B 1 228 ? -0.881 14.828 -5.551 1 91.38 228 LEU B C 1
ATOM 4222 O O . LEU B 1 228 ? -1.446 15.914 -5.656 1 91.38 228 LEU B O 1
ATOM 4226 N N . VAL B 1 229 ? 0.374 14.633 -5.812 1 94.94 229 VAL B N 1
ATOM 4227 C CA . VAL B 1 229 ? 1.229 15.742 -6.223 1 94.94 229 VAL B CA 1
ATOM 4228 C C . VAL B 1 229 ? 0.79 16.25 -7.594 1 94.94 229 VAL B C 1
ATOM 4230 O O . VAL B 1 229 ? 0.692 17.469 -7.809 1 94.94 229 VAL B O 1
ATOM 4233 N N . ARG B 1 230 ? 0.53 15.336 -8.469 1 93.62 230 ARG B N 1
ATOM 4234 C CA . ARG B 1 230 ? 0.079 15.695 -9.812 1 93.62 230 ARG B CA 1
ATOM 4235 C C . ARG B 1 230 ? -1.206 16.516 -9.758 1 93.62 230 ARG B C 1
ATOM 4237 O O . ARG B 1 230 ? -1.413 17.406 -10.578 1 93.62 230 ARG B O 1
ATOM 4244 N N . ASP B 1 231 ? -1.989 16.219 -8.812 1 92.31 231 ASP B N 1
ATOM 4245 C CA . ASP B 1 231 ? -3.279 16.891 -8.68 1 92.31 231 ASP B CA 1
ATOM 4246 C C . ASP B 1 231 ? -3.139 18.203 -7.922 1 92.31 231 ASP B C 1
ATOM 4248 O O . ASP B 1 231 ? -4.129 18.906 -7.703 1 92.31 231 ASP B O 1
ATOM 4252 N N . GLY B 1 232 ? -1.941 18.5 -7.504 1 91.69 232 GLY B N 1
ATOM 4253 C CA . GLY B 1 232 ? -1.669 19.781 -6.867 1 91.69 232 GLY B CA 1
ATOM 4254 C C . GLY B 1 232 ? -1.961 19.781 -5.379 1 91.69 232 GLY B C 1
ATOM 4255 O O . GLY B 1 232 ? -2.193 20.828 -4.785 1 91.69 232 GLY B O 1
ATOM 4256 N N . PHE B 1 233 ? -1.959 18.688 -4.766 1 90.88 233 PHE B N 1
ATOM 4257 C CA . PHE B 1 233 ? -2.301 18.562 -3.354 1 90.88 233 PHE B CA 1
ATOM 4258 C C . PHE B 1 233 ? -1.205 19.156 -2.477 1 90.88 233 PHE B C 1
ATOM 4260 O O . PHE B 1 233 ? -1.489 19.734 -1.427 1 90.88 233 PHE B O 1
ATOM 4267 N N . GLY B 1 234 ? -0.009 18.938 -2.861 1 93.75 234 GLY B N 1
ATOM 4268 C CA . GLY B 1 234 ? 1.118 19.391 -2.068 1 93.75 234 GLY B CA 1
ATOM 4269 C C . GLY B 1 234 ? 2.461 19.125 -2.721 1 93.75 234 GLY B C 1
ATOM 4270 O O . GLY B 1 234 ? 2.545 18.984 -3.941 1 93.75 234 GLY B O 1
ATOM 4271 N N . ILE B 1 235 ? 3.512 19.203 -1.828 1 95.94 235 ILE B N 1
ATOM 4272 C CA . ILE B 1 235 ? 4.887 18.953 -2.248 1 95.94 235 ILE B CA 1
ATOM 4273 C C . ILE B 1 235 ? 5.262 17.5 -1.923 1 95.94 235 ILE B C 1
ATOM 4275 O O . ILE B 1 235 ? 5.164 17.078 -0.771 1 95.94 235 ILE B O 1
ATOM 4279 N N . GLY B 1 236 ? 5.621 16.781 -2.953 1 96.19 236 GLY B N 1
ATOM 4280 C CA . GLY B 1 236 ? 6.027 15.398 -2.748 1 96.19 236 GLY B CA 1
ATOM 4281 C C . GLY B 1 236 ? 7.512 15.25 -2.465 1 96.19 236 GLY B C 1
ATOM 4282 O O . GLY B 1 236 ? 8.336 15.906 -3.094 1 96.19 236 GLY B O 1
ATOM 4283 N N . ALA B 1 237 ? 7.852 14.484 -1.442 1 95.25 237 ALA B N 1
ATOM 4284 C CA . ALA B 1 237 ? 9.227 14.055 -1.198 1 95.25 237 ALA B CA 1
ATOM 4285 C C . ALA B 1 237 ? 9.461 12.633 -1.717 1 95.25 237 ALA B C 1
ATOM 4287 O O . ALA B 1 237 ? 9.109 11.656 -1.049 1 95.25 237 ALA B O 1
ATOM 4288 N N . MET B 1 238 ? 10.117 12.523 -2.848 1 94.56 238 MET B N 1
ATOM 4289 C CA . MET B 1 238 ? 10.273 11.219 -3.471 1 94.56 238 MET B CA 1
ATOM 4290 C C . MET B 1 238 ? 11.414 11.227 -4.484 1 94.56 238 MET B C 1
ATOM 4292 O O . MET B 1 238 ? 11.859 12.289 -4.914 1 94.56 238 MET B O 1
ATOM 4296 N N . PRO B 1 239 ? 11.898 10.031 -4.859 1 94.06 239 PRO B N 1
ATOM 4297 C CA . PRO B 1 239 ? 12.914 9.961 -5.914 1 94.06 239 PRO B CA 1
ATOM 4298 C C . PRO B 1 239 ? 12.375 10.383 -7.281 1 94.06 239 PRO B C 1
ATOM 4300 O O . PRO B 1 239 ? 11.273 9.992 -7.664 1 94.06 239 PRO B O 1
ATOM 4303 N N . ALA B 1 240 ? 13.195 11.125 -7.98 1 92.62 240 ALA B N 1
ATOM 4304 C CA . ALA B 1 240 ? 12.82 11.547 -9.328 1 92.62 240 ALA B CA 1
ATOM 4305 C C . ALA B 1 240 ? 12.688 10.344 -10.266 1 92.62 240 ALA B C 1
ATOM 4307 O O . ALA B 1 240 ? 11.961 10.406 -11.258 1 92.62 240 ALA B O 1
ATOM 4308 N N . ALA B 1 241 ? 13.383 9.266 -9.953 1 90.69 241 ALA B N 1
ATOM 4309 C CA . ALA B 1 241 ? 13.336 8.047 -10.758 1 90.69 241 ALA B CA 1
ATOM 4310 C C . ALA B 1 241 ? 11.906 7.535 -10.898 1 90.69 241 ALA B C 1
ATOM 4312 O O . ALA B 1 241 ? 11.578 6.852 -11.867 1 90.69 241 ALA B O 1
ATOM 4313 N N . LEU B 1 242 ? 11.008 7.883 -9.945 1 91.94 242 LEU B N 1
ATOM 4314 C CA . LEU B 1 242 ? 9.641 7.375 -9.906 1 91.94 242 LEU B CA 1
ATOM 4315 C C . LEU B 1 242 ? 8.727 8.227 -10.781 1 91.94 242 LEU B C 1
ATOM 4317 O O . LEU B 1 242 ? 7.609 7.809 -11.102 1 91.94 242 LEU B O 1
ATOM 4321 N N . VAL B 1 243 ? 9.148 9.398 -11.156 1 93.81 243 VAL B N 1
ATOM 4322 C CA . VAL B 1 243 ? 8.273 10.312 -11.875 1 93.81 243 VAL B CA 1
ATOM 4323 C C . VAL B 1 243 ? 8.977 10.828 -13.133 1 93.81 243 VAL B C 1
ATOM 4325 O O . VAL B 1 243 ? 8.812 11.992 -13.508 1 93.81 243 VAL B O 1
ATOM 4328 N N . GLN B 1 244 ? 9.734 10.008 -13.734 1 89.5 244 GLN B N 1
ATOM 4329 C CA . GLN B 1 244 ? 10.492 10.391 -14.914 1 89.5 244 GLN B CA 1
ATOM 4330 C C . GLN B 1 244 ? 9.57 10.859 -16.031 1 89.5 244 GLN B C 1
ATOM 4332 O O . GLN B 1 244 ? 9.836 11.867 -16.688 1 89.5 244 GLN B O 1
ATOM 4337 N N . GLY B 1 245 ? 8.523 10.047 -16.25 1 87.69 245 GLY B N 1
ATOM 4338 C CA . GLY B 1 245 ? 7.578 10.422 -17.297 1 87.69 245 GLY B CA 1
ATOM 4339 C C . GLY B 1 245 ? 6.953 11.781 -17.078 1 87.69 245 GLY B C 1
ATOM 4340 O O . GLY B 1 245 ? 6.887 12.594 -18 1 87.69 245 GLY B O 1
ATOM 4341 N N . GLU B 1 246 ? 6.547 12.008 -15.891 1 92.5 246 GLU B N 1
ATOM 4342 C CA . GLU B 1 246 ? 5.91 13.273 -15.555 1 92.5 246 GLU B CA 1
ATOM 4343 C C . GLU B 1 246 ? 6.891 14.438 -15.688 1 92.5 246 GLU B C 1
ATOM 4345 O O . GLU B 1 246 ? 6.508 15.531 -16.109 1 92.5 246 GLU B O 1
ATOM 4350 N N . LEU B 1 247 ? 8.109 14.211 -15.352 1 92.69 247 LEU B N 1
ATOM 4351 C CA . LEU B 1 247 ? 9.133 15.242 -15.469 1 92.69 247 LEU B CA 1
ATOM 4352 C C . LEU B 1 247 ? 9.461 15.531 -16.938 1 92.69 247 LEU B C 1
ATOM 4354 O O . LEU B 1 247 ? 9.578 16.688 -17.328 1 92.69 247 LEU B O 1
ATOM 4358 N N . ALA B 1 248 ? 9.539 14.508 -17.688 1 90.75 248 ALA B N 1
ATOM 4359 C CA . ALA B 1 248 ? 9.852 14.641 -19.109 1 90.75 248 ALA B CA 1
ATOM 4360 C C . ALA B 1 248 ? 8.742 15.391 -19.844 1 90.75 248 ALA B C 1
ATOM 4362 O O . ALA B 1 248 ? 9.023 16.188 -20.75 1 90.75 248 ALA B O 1
ATOM 4363 N N . HIS B 1 249 ? 7.492 15.164 -19.422 1 92.31 249 HIS B N 1
ATOM 4364 C CA . HIS B 1 249 ? 6.348 15.797 -20.078 1 92.31 249 HIS B CA 1
ATOM 4365 C C . HIS B 1 249 ? 6.066 17.172 -19.469 1 92.31 249 HIS B C 1
ATOM 4367 O O . HIS B 1 249 ? 5.184 17.891 -19.953 1 92.31 249 HIS B O 1
ATOM 4373 N N . GLY B 1 250 ? 6.703 17.453 -18.438 1 93.25 250 GLY B N 1
ATOM 4374 C CA . GLY B 1 250 ? 6.59 18.766 -17.844 1 93.25 250 GLY B CA 1
ATOM 4375 C C . GLY B 1 250 ? 5.379 18.922 -16.938 1 93.25 250 GLY B C 1
ATOM 4376 O O . GLY B 1 250 ? 4.977 20.031 -16.594 1 93.25 250 GLY B O 1
ATOM 4377 N N . THR B 1 251 ? 4.766 17.844 -16.594 1 94.75 251 THR B N 1
ATOM 4378 C CA . THR B 1 251 ? 3.613 17.906 -15.695 1 94.75 251 THR B CA 1
ATOM 4379 C C . THR B 1 251 ? 4.055 18.109 -14.25 1 94.75 251 THR B C 1
ATOM 4381 O O . THR B 1 251 ? 3.312 18.656 -13.438 1 94.75 251 THR B O 1
ATOM 4384 N N . LEU B 1 252 ? 5.227 17.609 -13.914 1 96.62 252 LEU B N 1
ATOM 4385 C CA . LEU B 1 252 ? 5.84 17.812 -12.609 1 96.62 252 LEU B CA 1
ATOM 4386 C C . LEU B 1 252 ? 7.18 18.531 -12.734 1 96.62 252 LEU B C 1
ATOM 4388 O O . LEU B 1 252 ? 7.816 18.469 -13.789 1 96.62 252 LEU B O 1
ATOM 4392 N N . THR B 1 253 ? 7.551 19.203 -11.734 1 96.44 253 THR B N 1
ATOM 4393 C CA . THR B 1 253 ? 8.82 19.906 -11.695 1 96.44 253 THR B CA 1
ATOM 4394 C C . THR B 1 253 ? 9.5 19.734 -10.336 1 96.44 253 THR B C 1
ATOM 4396 O O . THR B 1 253 ? 8.836 19.484 -9.328 1 96.44 253 THR B O 1
ATOM 4399 N N . LEU B 1 254 ? 10.836 19.859 -10.336 1 95.44 254 LEU B N 1
ATOM 4400 C CA . LEU B 1 254 ? 11.625 19.719 -9.117 1 95.44 254 LEU B CA 1
ATOM 4401 C C . LEU B 1 254 ? 11.867 21.078 -8.469 1 95.44 254 LEU B C 1
ATOM 4403 O O . LEU B 1 254 ? 12.156 22.047 -9.164 1 95.44 254 LEU B O 1
ATOM 4407 N N . VAL B 1 255 ? 11.633 21.125 -7.215 1 95.12 255 VAL B N 1
ATOM 4408 C CA . VAL B 1 255 ? 11.984 22.328 -6.453 1 95.12 255 VAL B CA 1
ATOM 4409 C C . VAL B 1 255 ? 13.445 22.25 -6 1 95.12 255 VAL B C 1
ATOM 4411 O O . VAL B 1 255 ? 13.852 21.266 -5.379 1 95.12 255 VAL B O 1
ATOM 4414 N N . THR B 1 256 ? 14.188 23.25 -6.297 1 91.94 256 THR B N 1
ATOM 4415 C CA . THR B 1 256 ? 15.609 23.266 -5.977 1 91.94 256 THR B CA 1
ATOM 4416 C C . THR B 1 256 ? 15.922 24.359 -4.961 1 91.94 256 THR B C 1
ATOM 4418 O O . THR B 1 256 ? 15.062 25.203 -4.664 1 91.94 256 THR B O 1
ATOM 4421 N N . GLY B 1 257 ? 17.125 24.266 -4.371 1 91.31 257 GLY B N 1
ATOM 4422 C CA . GLY B 1 257 ? 17.594 25.344 -3.516 1 91.31 257 GLY B CA 1
ATOM 4423 C C . GLY B 1 257 ? 17.344 25.094 -2.043 1 91.31 257 GLY B C 1
ATOM 4424 O O . GLY B 1 257 ? 17.609 25.953 -1.203 1 91.31 257 GLY B O 1
ATOM 4425 N N . VAL B 1 258 ? 16.719 24.078 -1.73 1 92.69 258 VAL B N 1
ATOM 4426 C CA . VAL B 1 258 ? 16.5 23.703 -0.335 1 92.69 258 VAL B CA 1
ATOM 4427 C C . VAL B 1 258 ? 17.094 22.328 -0.064 1 92.69 258 VAL B C 1
ATOM 4429 O O . VAL B 1 258 ? 17.219 21.516 -0.978 1 92.69 258 VAL B O 1
ATOM 4432 N N . PRO B 1 259 ? 17.453 22.109 1.207 1 92.62 259 PRO B N 1
ATOM 4433 C CA . PRO B 1 259 ? 18.047 20.812 1.53 1 92.62 259 PRO B CA 1
ATOM 4434 C C . PRO B 1 259 ? 17.141 19.641 1.155 1 92.62 259 PRO B C 1
ATOM 4436 O O . PRO B 1 259 ? 15.914 19.734 1.294 1 92.62 259 PRO B O 1
ATOM 4439 N N . LEU B 1 260 ? 17.797 18.641 0.768 1 91.12 260 LEU B N 1
ATOM 4440 C CA . LEU B 1 260 ? 17.062 17.438 0.356 1 91.12 260 LEU B CA 1
ATOM 4441 C C . LEU B 1 260 ? 17.109 16.375 1.447 1 91.12 260 LEU B C 1
ATOM 4443 O O . LEU B 1 260 ? 18.047 16.328 2.244 1 91.12 260 LEU B O 1
ATOM 4447 N N . PRO B 1 261 ? 16.016 15.539 1.423 1 89.62 261 PRO B N 1
ATOM 4448 C CA . PRO B 1 261 ? 16.094 14.391 2.326 1 89.62 261 PRO B CA 1
ATOM 4449 C C . PRO B 1 261 ? 17.188 13.406 1.941 1 89.62 261 PRO B C 1
ATOM 4451 O O . PRO B 1 261 ? 17.75 13.5 0.847 1 89.62 261 PRO B O 1
ATOM 4454 N N . SER B 1 262 ? 17.469 12.461 2.85 1 89.81 262 SER B N 1
ATOM 4455 C CA . SER B 1 262 ? 18.469 11.43 2.615 1 89.81 262 SER B CA 1
ATOM 4456 C C . SER B 1 262 ? 18.094 10.547 1.426 1 89.81 262 SER B C 1
ATOM 4458 O O . SER B 1 262 ? 16.922 10.398 1.107 1 89.81 262 SER B O 1
ATOM 4460 N N . VAL B 1 263 ? 19.094 9.984 0.874 1 92.25 263 VAL B N 1
ATOM 4461 C CA . VAL B 1 263 ? 18.906 9.109 -0.281 1 92.25 263 VAL B CA 1
ATOM 4462 C C . VAL B 1 263 ? 18.109 7.867 0.13 1 92.25 263 VAL B C 1
ATOM 4464 O O . VAL B 1 263 ? 18.125 7.48 1.3 1 92.25 263 VAL B O 1
ATOM 4467 N N . MET B 1 264 ? 17.422 7.34 -0.772 1 92.06 264 MET B N 1
ATOM 4468 C CA . MET B 1 264 ? 16.656 6.125 -0.541 1 92.06 264 MET B CA 1
ATOM 4469 C C . MET B 1 264 ? 17.406 4.895 -1.029 1 92.06 264 MET B C 1
ATOM 4471 O O . MET B 1 264 ? 17.672 4.762 -2.225 1 92.06 264 MET B O 1
ATOM 4475 N N . ASP B 1 265 ? 17.656 3.979 -0.12 1 92.94 265 ASP B N 1
ATOM 4476 C CA . ASP B 1 265 ? 18.344 2.734 -0.475 1 92.94 265 ASP B CA 1
ATOM 4477 C C . ASP B 1 265 ? 17.328 1.673 -0.922 1 92.94 265 ASP B C 1
ATOM 4479 O O . ASP B 1 265 ? 16.25 1.566 -0.362 1 92.94 265 ASP B O 1
ATOM 4483 N N . ILE B 1 266 ? 17.703 0.991 -1.909 1 94.88 266 ILE B N 1
ATOM 4484 C CA . ILE B 1 266 ? 16.969 -0.194 -2.322 1 94.88 266 ILE B CA 1
ATOM 4485 C C . ILE B 1 266 ? 17.812 -1.442 -2.084 1 94.88 266 ILE B C 1
ATOM 4487 O O . ILE B 1 266 ? 18.906 -1.573 -2.639 1 94.88 266 ILE B O 1
ATOM 4491 N N . VAL B 1 267 ? 17.25 -2.342 -1.32 1 95.69 267 VAL B N 1
ATOM 4492 C CA . VAL B 1 267 ? 18.016 -3.498 -0.875 1 95.69 267 VAL B CA 1
ATOM 4493 C C . VAL B 1 267 ? 17.266 -4.781 -1.215 1 95.69 267 VAL B C 1
ATOM 4495 O O . VAL B 1 267 ? 16.031 -4.832 -1.117 1 95.69 267 VAL B O 1
ATOM 4498 N N . ALA B 1 268 ? 17.984 -5.734 -1.652 1 96.5 268 ALA B N 1
ATOM 4499 C CA . ALA B 1 268 ? 17.469 -7.098 -1.736 1 96.5 268 ALA B CA 1
ATOM 4500 C C . ALA B 1 268 ? 17.812 -7.898 -0.487 1 96.5 268 ALA B C 1
ATOM 4502 O O . ALA B 1 268 ? 18.969 -7.879 -0.037 1 96.5 268 ALA B O 1
ATOM 4503 N N . SER B 1 269 ? 16.875 -8.477 0.096 1 95.56 269 SER B N 1
ATOM 4504 C CA . SER B 1 269 ? 17.109 -9.375 1.229 1 95.56 269 SER B CA 1
ATOM 4505 C C . SER B 1 269 ? 16.531 -10.758 0.958 1 95.56 269 SER B C 1
ATOM 4507 O O . SER B 1 269 ? 15.445 -10.891 0.4 1 95.56 269 SER B O 1
ATOM 4509 N N . TRP B 1 270 ? 17.25 -11.75 1.295 1 92.25 270 TRP B N 1
ATOM 4510 C CA . TRP B 1 270 ? 16.781 -13.109 1.05 1 92.25 270 TRP B CA 1
ATOM 4511 C C . TRP B 1 270 ? 17.328 -14.07 2.098 1 92.25 270 TRP B C 1
ATOM 4513 O O . TRP B 1 270 ? 18.312 -13.766 2.773 1 92.25 270 TRP B O 1
ATOM 4523 N N . ARG B 1 271 ? 16.641 -15.078 2.201 1 82.5 271 ARG B N 1
ATOM 4524 C CA . ARG B 1 271 ? 17.047 -16.094 3.16 1 82.5 271 ARG B CA 1
ATOM 4525 C C . ARG B 1 271 ? 18.141 -17 2.572 1 82.5 271 ARG B C 1
ATOM 4527 O O . ARG B 1 271 ? 18.141 -17.266 1.371 1 82.5 271 ARG B O 1
ATOM 4534 N N . THR B 1 272 ? 19.062 -17.328 3.537 1 73.81 272 THR B N 1
ATOM 4535 C CA . THR B 1 272 ? 20.125 -18.234 3.125 1 73.81 272 THR B CA 1
ATOM 4536 C C . THR B 1 272 ? 19.875 -19.656 3.621 1 73.81 272 THR B C 1
ATOM 4538 O O . THR B 1 272 ? 19.125 -19.859 4.586 1 73.81 272 THR B O 1
ATOM 4541 N N . GLY B 1 273 ? 20.094 -20.609 2.941 1 64.5 273 GLY B N 1
ATOM 4542 C CA . GLY B 1 273 ? 20 -22 3.32 1 64.5 273 GLY B CA 1
ATOM 4543 C C . GLY B 1 273 ? 20.094 -22.953 2.141 1 64.5 273 GLY B C 1
ATOM 4544 O O . GLY B 1 273 ? 20.281 -22.516 1.002 1 64.5 273 GLY B O 1
ATOM 4545 N N . ALA B 1 274 ? 20 -24.266 2.502 1 54 274 ALA B N 1
ATOM 4546 C CA . ALA B 1 274 ? 20.109 -25.312 1.485 1 54 274 ALA B CA 1
ATOM 4547 C C . ALA B 1 274 ? 19.016 -25.172 0.436 1 54 274 ALA B C 1
ATOM 4549 O O . ALA B 1 274 ? 17.844 -24.969 0.774 1 54 274 ALA B O 1
ATOM 4550 N N . GLY B 1 275 ? 19.281 -25.047 -0.845 1 55.59 275 GLY B N 1
ATOM 4551 C CA . GLY B 1 275 ? 18.312 -25 -1.939 1 55.59 275 GLY B CA 1
ATOM 4552 C C . GLY B 1 275 ? 18.047 -23.594 -2.434 1 55.59 275 GLY B C 1
ATOM 4553 O O . GLY B 1 275 ? 17.266 -23.391 -3.369 1 55.59 275 GLY B O 1
ATOM 4554 N N . MET B 1 276 ? 18.812 -22.766 -1.725 1 61.97 276 MET B N 1
ATOM 4555 C CA . MET B 1 276 ? 18.5 -21.391 -2.09 1 61.97 276 MET B CA 1
ATOM 4556 C C . MET B 1 276 ? 19.469 -20.859 -3.135 1 61.97 276 MET B C 1
ATOM 4558 O O . MET B 1 276 ? 19.609 -19.641 -3.297 1 61.97 276 MET B O 1
ATOM 4562 N N . GLU B 1 277 ? 20.172 -21.703 -3.779 1 65.94 277 GLU B N 1
ATOM 4563 C CA . GLU B 1 277 ? 21.109 -21.312 -4.828 1 65.94 277 GLU B CA 1
ATOM 4564 C C . GLU B 1 277 ? 20.391 -20.531 -5.938 1 65.94 277 GLU B C 1
ATOM 4566 O O . GLU B 1 277 ? 20.953 -19.562 -6.473 1 65.94 277 GLU B O 1
ATOM 4571 N N . ARG B 1 278 ? 19.266 -20.875 -6.129 1 77.19 278 ARG B N 1
ATOM 4572 C CA . ARG B 1 278 ? 18.5 -20.203 -7.172 1 77.19 278 ARG B CA 1
ATOM 4573 C C . ARG B 1 278 ? 18.219 -18.75 -6.797 1 77.19 278 ARG B C 1
ATOM 4575 O O . ARG B 1 278 ? 18.234 -17.859 -7.656 1 77.19 278 ARG B O 1
ATOM 4582 N N . VAL B 1 279 ? 18.188 -18.5 -5.547 1 84.5 279 VAL B N 1
ATOM 4583 C CA . VAL B 1 279 ? 17.891 -17.156 -5.078 1 84.5 279 VAL B CA 1
ATOM 4584 C C . VAL B 1 279 ? 19.094 -16.234 -5.328 1 84.5 279 VAL B C 1
ATOM 4586 O O . VAL B 1 279 ? 18.922 -15.078 -5.715 1 84.5 279 VAL B O 1
ATOM 4589 N N . GLU B 1 280 ? 20.266 -16.781 -5.176 1 85.06 280 GLU B N 1
ATOM 4590 C CA . GLU B 1 280 ? 21.469 -16 -5.426 1 85.06 280 GLU B CA 1
ATOM 4591 C C . GLU B 1 280 ? 21.594 -15.625 -6.898 1 85.06 280 GLU B C 1
ATOM 4593 O O . GLU B 1 280 ? 22.016 -14.523 -7.234 1 85.06 280 GLU B O 1
ATOM 4598 N N . ASP B 1 281 ? 21.219 -16.547 -7.699 1 86 281 ASP B N 1
ATOM 4599 C CA . ASP B 1 281 ? 21.203 -16.25 -9.133 1 86 281 ASP B CA 1
ATOM 4600 C C . ASP B 1 281 ? 20.203 -15.148 -9.461 1 86 281 ASP B C 1
ATOM 4602 O O . ASP B 1 281 ? 20.469 -14.289 -10.297 1 86 281 ASP B O 1
ATOM 4606 N N . ILE B 1 282 ? 19.141 -15.211 -8.828 1 89.69 282 ILE B N 1
ATOM 4607 C CA . ILE B 1 282 ? 18.094 -14.219 -9.062 1 89.69 282 ILE B CA 1
ATOM 4608 C C . ILE B 1 282 ? 18.562 -12.852 -8.586 1 89.69 282 ILE B C 1
ATOM 4610 O O . ILE B 1 282 ? 18.312 -11.836 -9.242 1 89.69 282 ILE B O 1
ATOM 4614 N N . VAL B 1 283 ? 19.266 -12.836 -7.508 1 92.94 283 VAL B N 1
ATOM 4615 C CA . VAL B 1 283 ? 19.797 -11.586 -6.977 1 92.94 283 VAL B CA 1
ATOM 4616 C C . VAL B 1 283 ? 20.828 -11.008 -7.938 1 92.94 283 VAL B C 1
ATOM 4618 O O . VAL B 1 283 ? 20.875 -9.797 -8.164 1 92.94 283 VAL B O 1
ATOM 4621 N N . SER B 1 284 ? 21.656 -11.875 -8.461 1 91.56 284 SER B N 1
ATOM 4622 C CA . SER B 1 284 ? 22.641 -11.438 -9.438 1 91.56 284 SER B CA 1
ATOM 4623 C C . SER B 1 284 ? 21.969 -10.852 -10.672 1 91.56 284 SER B C 1
ATOM 4625 O O . SER B 1 284 ? 22.391 -9.805 -11.18 1 91.56 284 SER B O 1
ATOM 4627 N N . LEU B 1 285 ? 20.984 -11.531 -11.117 1 92.81 285 LEU B N 1
ATOM 4628 C CA . LEU B 1 285 ? 20.219 -11.031 -12.25 1 92.81 285 LEU B CA 1
ATOM 4629 C C . LEU B 1 285 ? 19.562 -9.695 -11.922 1 92.81 285 LEU B C 1
ATOM 4631 O O . LEU B 1 285 ? 19.484 -8.805 -12.773 1 92.81 285 LEU B O 1
ATOM 4635 N N . THR B 1 286 ? 19.031 -9.555 -10.703 1 95.81 286 THR B N 1
ATOM 4636 C CA . THR B 1 286 ? 18.406 -8.312 -10.258 1 95.81 286 THR B CA 1
ATOM 4637 C C . THR B 1 286 ? 19.406 -7.156 -10.312 1 95.81 286 THR B C 1
ATOM 4639 O O . THR B 1 286 ? 19.062 -6.051 -10.727 1 95.81 286 THR B O 1
ATOM 4642 N N . ARG B 1 287 ? 20.594 -7.434 -9.93 1 95.88 287 ARG B N 1
ATOM 4643 C CA . ARG B 1 287 ? 21.625 -6.406 -9.961 1 95.88 287 ARG B CA 1
ATOM 4644 C C . ARG B 1 287 ? 21.875 -5.91 -11.383 1 95.88 287 ARG B C 1
ATOM 4646 O O . ARG B 1 287 ? 22.047 -4.711 -11.602 1 95.88 287 ARG B O 1
ATOM 4653 N N . GLU B 1 288 ? 21.844 -6.816 -12.266 1 94.81 288 GLU B N 1
ATOM 4654 C CA . GLU B 1 288 ? 22.031 -6.457 -13.664 1 94.81 288 GLU B CA 1
ATOM 4655 C C . GLU B 1 288 ? 20.875 -5.59 -14.172 1 94.81 288 GLU B C 1
ATOM 4657 O O . GLU B 1 288 ? 21.109 -4.566 -14.82 1 94.81 288 GLU B O 1
ATOM 4662 N N . VAL B 1 289 ? 19.703 -6.012 -13.883 1 95.75 289 VAL B N 1
ATOM 4663 C CA . VAL B 1 289 ? 18.516 -5.301 -14.336 1 95.75 289 VAL B CA 1
ATOM 4664 C C . VAL B 1 289 ? 18.484 -3.902 -13.727 1 95.75 289 VAL B C 1
ATOM 4666 O O . VAL B 1 289 ? 18.172 -2.924 -14.406 1 95.75 289 VAL B O 1
ATOM 4669 N N . VAL B 1 290 ? 18.797 -3.822 -12.445 1 96.06 290 VAL B N 1
ATOM 4670 C CA . VAL B 1 290 ? 18.812 -2.541 -11.742 1 96.06 290 VAL B CA 1
ATOM 4671 C C . VAL B 1 290 ? 19.891 -1.636 -12.344 1 96.06 290 VAL B C 1
ATOM 4673 O O . VAL B 1 290 ? 19.656 -0.438 -12.539 1 96.06 290 VAL B O 1
ATOM 4676 N N . GLY B 1 291 ? 21.016 -2.244 -12.586 1 94.38 291 GLY B N 1
ATOM 4677 C CA . GLY B 1 291 ? 22.078 -1.484 -13.227 1 94.38 291 GLY B CA 1
ATOM 4678 C C . GLY B 1 291 ? 21.672 -0.885 -14.555 1 94.38 291 GLY B C 1
ATOM 4679 O O . GLY B 1 291 ? 21.969 0.274 -14.844 1 94.38 291 GLY B O 1
ATOM 4680 N N . GLU B 1 292 ? 21 -1.641 -15.359 1 93.38 292 GLU B N 1
ATOM 4681 C CA . GLU B 1 292 ? 20.516 -1.175 -16.656 1 93.38 292 GLU B CA 1
ATOM 4682 C C . GLU B 1 292 ? 19.484 -0.064 -16.484 1 93.38 292 GLU B C 1
ATOM 4684 O O . GLU B 1 292 ? 19.469 0.909 -17.25 1 93.38 292 GLU B O 1
ATOM 4689 N N . PHE B 1 293 ? 18.656 -0.251 -15.57 1 93.12 293 PHE B N 1
ATOM 4690 C CA . PHE B 1 293 ? 17.609 0.744 -15.312 1 93.12 293 PHE B CA 1
ATOM 4691 C C . PHE B 1 293 ? 18.234 2.07 -14.883 1 93.12 293 PHE B C 1
ATOM 4693 O O . PHE B 1 293 ? 17.859 3.127 -15.398 1 93.12 293 PHE B O 1
ATOM 4700 N N . VAL B 1 294 ? 19.156 1.997 -13.945 1 92.69 294 VAL B N 1
ATOM 4701 C CA . VAL B 1 294 ? 19.797 3.201 -13.414 1 92.69 294 VAL B CA 1
ATOM 4702 C C . VAL B 1 294 ? 20.578 3.896 -14.523 1 92.69 294 VAL B C 1
ATOM 4704 O O . VAL B 1 294 ? 20.594 5.125 -14.609 1 92.69 294 VAL B O 1
ATOM 4707 N N . ALA B 1 295 ? 21.219 3.139 -15.352 1 90.81 295 ALA B N 1
ATOM 4708 C CA . ALA B 1 295 ? 22 3.682 -16.453 1 90.81 295 ALA B CA 1
ATOM 4709 C C . ALA B 1 295 ? 21.125 4.434 -17.438 1 90.81 295 ALA B C 1
ATOM 4711 O O . ALA B 1 295 ? 21.578 5.371 -18.109 1 90.81 295 ALA B O 1
ATOM 4712 N N . ALA B 1 296 ? 19.859 4.078 -17.531 1 90.31 296 ALA B N 1
ATOM 4713 C CA . ALA B 1 296 ? 18.938 4.68 -18.484 1 90.31 296 ALA B CA 1
ATOM 4714 C C . ALA B 1 296 ? 18.297 5.941 -17.906 1 90.31 296 ALA B C 1
ATOM 4716 O O . ALA B 1 296 ? 17.656 6.707 -18.641 1 90.31 296 ALA B O 1
ATOM 4717 N N . LEU B 1 297 ? 18.469 6.141 -16.625 1 89.12 297 LEU B N 1
ATOM 4718 C CA . LEU B 1 297 ? 17.875 7.309 -15.977 1 89.12 297 LEU B CA 1
ATOM 4719 C C . LEU B 1 297 ? 18.641 8.578 -16.359 1 89.12 297 LEU B C 1
ATOM 4721 O O . LEU B 1 297 ? 19.844 8.539 -16.578 1 89.12 297 LEU B O 1
ATOM 4725 N N . PRO B 1 298 ? 17.906 9.648 -16.422 1 85 298 PRO B N 1
ATOM 4726 C CA . PRO B 1 298 ? 18.594 10.93 -16.609 1 85 298 PRO B CA 1
ATOM 4727 C C . PRO B 1 298 ? 19.578 11.242 -15.484 1 85 298 PRO B C 1
ATOM 4729 O O . PRO B 1 298 ? 19.422 10.734 -14.367 1 85 298 PRO B O 1
ATOM 4732 N N . VAL B 1 299 ? 20.5 12.062 -15.68 1 78.19 299 VAL B N 1
ATOM 4733 C CA . VAL B 1 299 ? 21.594 12.375 -14.773 1 78.19 299 VAL B CA 1
ATOM 4734 C C . VAL B 1 299 ? 21.047 12.945 -13.469 1 78.19 299 VAL B C 1
ATOM 4736 O O . VAL B 1 299 ? 21.578 12.68 -12.391 1 78.19 299 VAL B O 1
ATOM 4739 N N . GLU B 1 300 ? 19.984 13.672 -13.516 1 73.81 300 GLU B N 1
ATOM 4740 C CA . GLU B 1 300 ? 19.406 14.32 -12.336 1 73.81 300 GLU B CA 1
ATOM 4741 C C . GLU B 1 300 ? 18.828 13.289 -11.367 1 73.81 300 GLU B C 1
ATOM 4743 O O . GLU B 1 300 ? 18.609 13.586 -10.195 1 73.81 300 GLU B O 1
ATOM 4748 N N . CYS B 1 301 ? 18.594 12.172 -11.93 1 77.06 301 CYS B N 1
ATOM 4749 C CA . CYS B 1 301 ? 17.969 11.125 -11.133 1 77.06 301 CYS B CA 1
ATOM 4750 C C . CYS B 1 301 ? 19.016 10.18 -10.555 1 77.06 301 CYS B C 1
ATOM 4752 O O . CYS B 1 301 ? 18.688 9.219 -9.859 1 77.06 301 CYS B O 1
ATOM 4754 N N . ARG B 1 302 ? 20.297 10.477 -10.898 1 77.31 302 ARG B N 1
ATOM 4755 C CA . ARG B 1 302 ? 21.375 9.586 -10.461 1 77.31 302 ARG B CA 1
ATOM 4756 C C . ARG B 1 302 ? 22.219 10.242 -9.367 1 77.31 302 ARG B C 1
ATOM 4758 O O . ARG B 1 302 ? 22.25 11.469 -9.25 1 77.31 302 ARG B O 1
ATOM 4765 N N . LEU B 1 303 ? 22.531 9.312 -8.414 1 74.5 303 LEU B N 1
ATOM 4766 C CA . LEU B 1 303 ? 23.469 9.859 -7.438 1 74.5 303 LEU B CA 1
ATOM 4767 C C . LEU B 1 303 ? 24.812 10.148 -8.086 1 74.5 303 LEU B C 1
ATOM 4769 O O . LEU B 1 303 ? 25.25 9.422 -8.984 1 74.5 303 LEU B O 1
ATOM 4773 N N . ASP B 1 304 ? 25.266 11.375 -7.91 1 55.88 304 ASP B N 1
ATOM 4774 C CA . ASP B 1 304 ? 26.609 11.656 -8.422 1 55.88 304 ASP B CA 1
ATOM 4775 C C . ASP B 1 304 ? 27.609 10.617 -7.93 1 55.88 304 ASP B C 1
ATOM 4777 O O . ASP B 1 304 ? 27.578 10.211 -6.77 1 55.88 304 ASP B O 1
ATOM 4781 N N . ALA B 1 305 ? 28 9.688 -8.875 1 40.41 305 ALA B N 1
ATOM 4782 C CA . ALA B 1 305 ? 29.156 8.867 -8.555 1 40.41 305 ALA B CA 1
ATOM 4783 C C . ALA B 1 305 ? 30.156 9.641 -7.703 1 40.41 305 ALA B C 1
ATOM 4785 O O . ALA B 1 305 ? 30.75 10.625 -8.164 1 40.41 305 ALA B O 1
ATOM 4786 N N . GLN B 1 306 ? 29.797 10.031 -6.48 1 28.33 306 GLN B N 1
ATOM 4787 C CA . GLN B 1 306 ? 31.031 10.5 -5.867 1 28.33 306 GLN B CA 1
ATOM 4788 C C . GLN B 1 306 ? 32.031 9.359 -5.688 1 28.33 306 GLN B C 1
ATOM 4790 O O . GLN B 1 306 ? 31.641 8.25 -5.297 1 28.33 306 GLN B O 1
#

Secondary structure (DSSP, 8-state):
--HHHHHHHHHHHHHT-HHHHHHHTTS-HHHHHHHHHHHHHHHTS--EEEETTEEEE-HHHHHHHHHHHHHHHHHHHHHHHHH-GGG---EEEEEE-HHHHTTTHHHHHHHHHHH-TT-EEEEEE--HHHHHHHHHTTS-SEEEESSPP--TTEEEEEEEEE-EEEEEETTSTT-S--SSHHHHHTS-EEES-TTSHHHHHHHHHHHHTT-----EEEES-HHHHHHHHHTTSSEEEEEGGGGHHHHHHTSEEEE-SSPPPPPEEEEEEEE-STTTHHHHHHHHHHHHHHHHHHHHS-GGGS----/--HHHHHHHHHHHHHT-HHHHHHHTTS-HHHHHHHHHHHHHHHTS--EEEETTEEEE-HHHHHHHHHHHHHHHHHHHHHHHHH-GGG---EEEEEE-HHHHTTTHHHHHHHHHHH-TT-EEEEEE--HHHHHHHHHTTS-SEEEESSPP--TTEEEEEEEEE-EEEEEETTSTT-S--SSHHHHHTS-EEES-TTSHHHHHHHHHHHHTT-----EEEES-HHHHHHHHHTTSSEEEEEGGGGHHHHHHTSEEEE-SSPPPPPEEEEEEEE-STTTHHHHHHHHHHHHHHHHHHHHS-GGGS----

InterPro domains:
  IPR000847 LysR, HTH, N-terminal domain [PF00126] (5-62)
  IPR000847 LysR, HTH, N-terminal domain [PR00039] (18-29)
  IPR000847 LysR, HTH, N-terminal domain [PR00039] (29-39)
  IPR000847 LysR, HTH, N-terminal domain [PR00039] (39-50)
  IPR000847 LysR, HTH, N-terminal domain [PS50931] (1-58)
  IPR005119 LysR, substrate-binding [PF03466] (86-288)
  IPR036388 Winged helix-like DNA-binding domain superfamily [G3DSA:1.10.10.10] (1-87)
  IPR036390 Winged helix DNA-binding domain superfamily [SSF46785] (1-109)

pLDDT: mean 83.37, std 12.42, range [28.14, 97.5]

Organism: NCBI:txid47879

Solvent-accessible surface area (backbone atoms only — not comparable to full-atom values): 32648 Å² total; per-residue (Å²): 136,57,66,67,34,43,52,51,46,48,39,27,66,71,64,36,25,57,61,60,32,9,61,72,67,72,52,47,43,67,55,45,52,48,35,47,49,50,51,24,60,73,70,72,44,66,39,62,44,78,54,97,89,41,49,44,69,29,76,60,20,52,56,46,44,58,51,40,51,44,50,50,49,49,49,50,49,48,52,49,32,66,72,41,58,90,53,61,42,54,70,45,34,39,29,31,19,51,65,43,58,66,58,57,40,58,62,40,51,52,51,45,45,70,78,36,71,60,51,41,78,36,44,35,36,44,53,53,69,57,44,52,52,34,39,73,72,59,70,28,50,33,35,41,30,58,68,82,66,91,44,91,56,36,46,70,42,83,62,51,62,36,38,40,36,42,34,19,14,53,84,35,94,71,53,57,88,44,88,34,57,68,59,51,40,74,39,47,33,35,34,41,30,78,88,34,69,70,29,46,38,42,50,50,52,37,43,76,68,71,47,83,77,65,46,67,23,28,23,63,34,56,66,54,45,50,49,41,15,62,72,54,68,31,36,24,58,43,42,47,69,72,42,46,68,40,44,76,72,50,53,30,41,75,55,65,78,48,86,66,52,66,64,44,49,36,22,38,36,30,59,64,58,94,84,36,64,62,54,55,53,50,50,54,52,46,45,52,48,46,49,53,52,58,70,69,45,58,72,87,41,43,58,74,85,118,137,56,64,67,34,44,52,51,47,50,40,26,66,72,63,36,26,58,59,61,32,9,62,72,69,72,52,48,44,67,55,47,52,47,35,46,50,50,50,24,59,73,68,70,44,64,40,63,44,78,54,97,87,42,48,43,70,29,77,61,20,51,57,47,44,58,51,41,52,46,49,52,49,49,47,50,50,47,53,49,33,67,71,41,58,90,52,63,42,54,71,45,32,39,30,29,20,52,64,43,57,67,60,57,41,60,64,41,52,54,49,46,44,68,78,35,72,60,51,40,77,37,47,35,36,46,51,54,69,58,44,52,54,33,39,74,73,59,72,28,50,32,34,40,29,59,68,85,66,91,44,92,56,37,48,68,43,82,62,51,63,36,40,40,35,42,34,21,15,51,84,35,94,70,53,57,87,44,88,34,58,69,61,51,42,73,40,47,32,34,33,40,31,77,88,33,68,69,27,45,38,44,49,51,53,37,43,77,68,71,48,82,76,65,46,68,22,28,22,62,33,56,64,55,45,49,50,41,14,63,71,54,69,32,37,25,56,43,42,48,70,72,42,47,68,40,44,74,72,52,52,30,42,75,56,64,80,46,86,64,50,64,65,44,48,34,23,39,36,30,61,65,58,93,85,34,65,62,54,55,53,49,50,54,51,45,43,52,48,47,49,53,51,58,69,69,44,58,71,89,43,43,56,74,85,120

Radius of gyration: 24.62 Å; Cα contacts (8 Å, |Δi|>4): 1043; chains: 2; bounding box: 62×67×62 Å

Nearest PDB structures (foldseek):
  7erq-assembly1_B  TM=8.645E-01  e=1.801E-16  Cronobacter sakazakii
  7erp-assembly2_C  TM=8.620E-01  e=1.801E-16  Cronobacter sakazakii
  8sbh-assembly1_B  TM=8.337E-01  e=5.588E-16  Escherichia coli K-12
  7fdf-assembly1_A-2  TM=8.561E-01  e=1.847E-15  Cronobacter sakazakii
  2y84-assembly3_C  TM=7.489E-01  e=1.895E-14  Burkholderia sp. DNT

Foldseek 3Di:
DDLVLLVLLLQCQVVLALCVSCVVVVHHSVVSVVSQVVVCVVVVHHQWDQDPVTIHGDPVNVVSNVVSVVVVVVVVVVVVCVVPVVLVQAEAEEEEEQLCVLFQVVVLVVVCCVVRVSHHYHYDYDFPVVVLVCQVVVVHFKYKYFDDDDDPQKDKDWQAKWFKFWKAFFPAPLPDAAPEPLRQQQKAEEEEACPGPQNVQVVVVCVVVVNDDGNYHYDHHPVVLVVCRLVGNTIYIGQVSNVVVCVVVRRMDTHDDYDHTDITIIMMMGGDDDPCVVVVVSVVSSSVSSVVRQVPDDPVGHDPPD/DDLVLLVLLLQCQVVLALCVSCVVVVHHSVVSVVSQVVVCVVVVHHQWDQDPVTIHGDPVNVVSNVVSVVVVVVVVVVVVCVVPVVLVQAEAEEEEEQLCVLFQVVVLVVVCCVVRVSHHYHYDYDFPVVVLVCQVVVVHFKYKYFDDDDDPQKDKDWQAKWFKFWKAFFPAPLPDAAPEPLSQQQKAEEEEACPGPQNVQVVVVCVVVVNDDGNYHYDHHPVVLVVCRLVGNTIYIGQVSNVVVCVVVRRMDTHDDYDHTDITIIMMMGGDDDPCVVVVVSVVSSSVSSVVRQVPDDPVGHDPPD